Protein AF-0000000067001944 (afdb_homodimer)

Organism: NCBI:txid86049

Radius of gyration: 26.64 Å; Cα contacts (8 Å, |Δi|>4): 1206; chains: 2; bounding box: 81×77×58 Å

Nearest PDB structures (foldseek):
  3djm-assembly5_E  TM=9.372E-01  e=5.093E-10  Cereibacter sphaeroides 2.4.1
  3djm-assembly5_E  TM=9.376E-01  e=9.973E-10  Cereibacter sphaeroides 2.4.1

Solvent-accessible surface area (backbone atoms only — not comparable to full-atom values): 27521 Å² total; per-residue (Å²): 121,56,77,58,52,51,47,48,52,59,73,59,33,87,83,50,78,72,80,68,54,71,44,78,40,71,56,39,37,34,35,25,44,85,91,34,75,38,32,61,35,51,63,30,30,37,31,29,83,82,71,79,54,35,42,67,30,38,44,53,88,36,44,37,87,74,46,42,75,47,78,64,44,72,36,85,96,40,81,34,23,37,28,37,42,28,39,91,94,45,74,38,68,31,34,41,31,40,70,83,40,95,51,97,53,38,34,23,30,39,52,60,72,82,73,39,79,43,40,27,46,54,68,38,74,56,52,91,49,58,79,46,60,51,49,26,72,46,77,40,51,30,78,59,37,45,38,33,27,53,95,84,42,76,45,29,47,29,64,90,75,37,64,26,34,36,34,44,36,53,98,49,74,76,42,62,29,33,40,66,85,25,48,45,62,92,35,50,42,84,43,91,54,69,50,75,40,68,64,43,30,54,35,38,29,24,23,32,49,56,96,86,41,75,43,78,65,38,30,38,30,18,80,68,31,29,81,79,33,49,88,48,51,58,19,37,33,65,43,49,83,73,36,50,43,25,52,70,83,38,73,61,84,101,121,55,78,58,51,51,48,47,51,59,74,60,33,87,82,49,79,73,79,69,53,71,44,76,41,71,57,39,38,35,34,24,43,84,91,33,75,38,34,60,35,50,65,31,29,38,33,29,83,83,72,79,54,35,40,67,30,37,44,53,87,36,44,37,88,73,47,41,76,47,79,65,44,72,36,86,98,38,83,37,23,37,29,38,40,30,39,92,95,43,74,39,67,30,34,40,30,40,69,83,40,97,52,97,54,39,36,23,30,40,51,59,72,83,72,39,79,43,40,28,46,53,69,37,74,56,51,90,49,59,78,47,60,50,49,24,72,46,78,40,51,29,78,59,37,44,36,32,27,51,96,85,40,74,45,29,46,29,63,91,76,38,66,27,33,36,35,44,35,55,98,48,74,76,41,62,30,32,41,67,87,26,48,44,62,90,35,51,44,85,43,93,54,67,52,74,41,68,64,44,31,55,33,38,28,24,22,34,50,55,95,86,42,76,42,78,65,36,29,39,30,18,81,68,31,31,80,80,33,49,89,47,52,59,19,38,32,64,42,47,82,71,36,50,44,24,51,70,84,38,74,61,83,102

Secondary structure (DSSP, 8-state):
--HHHHHHHHHH-TT--S---EEE--S-EEEEETTEEEEEES--EEE-SSSSS-EEEEEGGGB-TT-EE---EEPTTSS-EEEEEEETTEEEEEEE--TTSSSTTTTEEEE-GGGSSEEEETTEE--SSPPPTT--EEEEEE---EEEEETTEEEEE-TTT--EEEEEETTS--EEEB-GGGB-GGGEEEEEEEEEETTTEEEEEEEEEETTEEEEEEEEEESS--GGGGGGTT-EEE-TTTSEEEETTEEPP-/--HHHHHHHHHH-TT--S---EEE--S-EEEEETTEEEEEES--EEE-SSSSS-EEEEEGGGB-TT-EE---EEPTTSS-EEEEEEETTEEEEEEE--TTSSSTTTTEEEE-GGGSSEEEETTEE--SSPPPTT--EEEEEE---EEEEETTEEEEE-TTT--EEEEEETTS--EEEB-GGGB-GGGEEEEEEEEEETTTEEEEEEEEEETTEEEEEEEEEESS--GGGGGGTT-EEE-TTTSEEEETTEEPP-

Sequence (508 aa):
MSDLAELASKLFNANNDSQTKIVGTEKRVRGVLNGKYIFDTTAAKLVWENGFYPNYWIPQSDFLSTVIFAEDKPVSGIETSTSTISVDNKSVASLVVPDTLNSELAGYVKIDFKALDAWYEEQAQIVYHPKDPFHRVDIIPTGRHVKVEIDGVVVADTGSEGGVMSLWETRFPARWYLPRTAIKWEYLTPSDTHTGCPYKGEASYYNAVINGKEVKDVAWWYKNPTLESGNIVGMLCFYPNKVDTFVDGKAIEKMSDLAELASKLFNANNDSQTKIVGTEKRVRGVLNGKYIFDTTAAKLVWENGFYPNYWIPQSDFLSTVIFAEDKPVSGIETSTSTISVDNKSVASLVVPDTLNSELAGYVKIDFKALDAWYEEQAQIVYHPKDPFHRVDIIPTGRHVKVEIDGVVVADTGSEGGVMSLWETRFPARWYLPRTAIKWEYLTPSDTHTGCPYKGEASYYNAVINGKEVKDVAWWYKNPTLESGNIVGMLCFYPNKVDTFVDGKAIEK

Structure (mmCIF, N/CA/C/O backbone):
data_AF-0000000067001944-model_v1
#
loop_
_entity.id
_entity.type
_entity.pdbx_description
1 polymer 'DUF427 domain-containing protein'
#
loop_
_atom_site.group_PDB
_atom_site.id
_atom_site.type_symbol
_atom_site.label_atom_id
_atom_site.label_alt_id
_atom_site.label_comp_id
_atom_site.label_asym_id
_atom_site.label_entity_id
_atom_site.label_seq_id
_atom_site.pdbx_PDB_ins_code
_atom_site.Cartn_x
_atom_site.Cartn_y
_atom_site.Cartn_z
_atom_site.occupancy
_atom_site.B_iso_or_equiv
_atom_site.auth_seq_id
_atom_site.auth_comp_id
_atom_site.auth_asym_id
_atom_site.auth_atom_id
_atom_site.pdbx_PDB_model_num
ATOM 1 N N . MET A 1 1 ? -21.922 -17.438 -23.453 1 43 1 MET A N 1
ATOM 2 C CA . MET A 1 1 ? -20.484 -17.453 -23.625 1 43 1 MET A CA 1
ATOM 3 C C . MET A 1 1 ? -19.766 -17.5 -22.281 1 43 1 MET A C 1
ATOM 5 O O . MET A 1 1 ? -20.25 -16.922 -21.297 1 43 1 MET A O 1
ATOM 9 N N . SER A 1 2 ? -18.906 -18.5 -22.156 1 60.19 2 SER A N 1
ATOM 10 C CA . SER A 1 2 ? -18.188 -18.672 -20.906 1 60.19 2 SER A CA 1
ATOM 11 C C . SER A 1 2 ? -17.5 -17.375 -20.469 1 60.19 2 SER A C 1
ATOM 13 O O . SER A 1 2 ? -17.25 -16.5 -21.297 1 60.19 2 SER A O 1
ATOM 15 N N . ASP A 1 3 ? -17.562 -17.109 -19.172 1 85.25 3 ASP A N 1
ATOM 16 C CA . ASP A 1 3 ? -16.969 -15.93 -18.562 1 85.25 3 ASP A CA 1
ATOM 17 C C . ASP A 1 3 ? -15.602 -15.617 -19.188 1 85.25 3 ASP A C 1
ATOM 19 O O . ASP A 1 3 ? -15.289 -14.461 -19.453 1 85.25 3 ASP A O 1
ATOM 23 N N . LEU A 1 4 ? -15 -16.672 -19.812 1 90.94 4 LEU A N 1
ATOM 24 C CA . LEU A 1 4 ? -13.68 -16.484 -20.406 1 90.94 4 LEU A CA 1
ATOM 25 C C . LEU A 1 4 ? -13.789 -15.992 -21.844 1 90.94 4 LEU A C 1
ATOM 27 O O . LEU A 1 4 ? -12.969 -15.18 -22.281 1 90.94 4 LEU A O 1
ATOM 31 N N . ALA A 1 5 ? -14.805 -16.484 -22.578 1 87.44 5 ALA A N 1
ATOM 32 C CA . ALA A 1 5 ? -15.023 -16.031 -23.953 1 87.44 5 ALA A CA 1
ATOM 33 C C . ALA A 1 5 ? -15.398 -14.555 -23.984 1 87.44 5 ALA A C 1
ATOM 35 O O . ALA A 1 5 ? -14.945 -13.805 -24.844 1 87.44 5 ALA A O 1
ATOM 36 N N . GLU A 1 6 ? -16.203 -14.227 -23.078 1 88.31 6 GLU A N 1
ATOM 37 C CA . GLU A 1 6 ? -16.594 -12.828 -22.953 1 88.31 6 GLU A CA 1
ATOM 38 C C . GLU A 1 6 ? -15.406 -11.945 -22.609 1 88.31 6 GLU A C 1
ATOM 40 O O . GLU A 1 6 ? -15.266 -10.836 -23.125 1 88.31 6 GLU A O 1
ATOM 45 N N . LEU A 1 7 ? -14.609 -12.469 -21.703 1 91.44 7 LEU A N 1
ATOM 46 C CA . LEU A 1 7 ? -13.391 -11.758 -21.344 1 91.44 7 LEU A CA 1
ATOM 47 C C . LEU A 1 7 ? -12.492 -11.562 -22.578 1 91.44 7 LEU A C 1
ATOM 49 O O . LEU A 1 7 ? -11.969 -10.469 -22.797 1 91.44 7 LEU A O 1
ATOM 53 N N . ALA A 1 8 ? -12.359 -12.562 -23.344 1 90.19 8 ALA A N 1
ATOM 54 C CA . ALA A 1 8 ? -11.539 -12.492 -24.547 1 90.19 8 ALA A CA 1
ATOM 55 C C . ALA A 1 8 ? -12.07 -11.43 -25.516 1 90.19 8 ALA A C 1
ATOM 57 O O . ALA A 1 8 ? -11.305 -10.625 -26.047 1 90.19 8 ALA A O 1
ATOM 58 N N . SER A 1 9 ? -13.352 -11.461 -25.656 1 87.69 9 SER A N 1
ATOM 59 C CA . SER A 1 9 ? -13.984 -10.484 -26.547 1 87.69 9 SER A CA 1
ATOM 60 C C . SER A 1 9 ? -13.75 -9.062 -26.062 1 87.69 9 SER A C 1
ATOM 62 O O . SER A 1 9 ? -13.516 -8.156 -26.859 1 87.69 9 SER A O 1
ATOM 64 N N . LYS A 1 10 ? -13.781 -8.93 -24.812 1 87.5 10 LYS A N 1
ATOM 65 C CA . LYS A 1 10 ? -13.578 -7.613 -24.219 1 87.5 10 LYS A CA 1
ATOM 66 C C . LYS A 1 10 ? -12.133 -7.156 -24.391 1 87.5 10 LYS A C 1
ATOM 68 O O . LYS A 1 10 ? -11.875 -6 -24.734 1 87.5 10 LYS A O 1
ATOM 73 N N . LEU A 1 11 ? -11.188 -8.008 -24.219 1 89.38 11 LEU A N 1
ATOM 74 C CA . LEU A 1 11 ? -9.781 -7.652 -24.156 1 89.38 11 LEU A CA 1
ATOM 75 C C . LEU A 1 11 ? -9.195 -7.516 -25.562 1 89.38 11 LEU A C 1
ATOM 77 O O . LEU A 1 11 ? -8.289 -6.707 -25.797 1 89.38 11 LEU A O 1
ATOM 81 N N . PHE A 1 12 ? -9.711 -8.25 -26.484 1 86.62 12 PHE A N 1
ATOM 82 C CA . PHE A 1 12 ? -8.984 -8.359 -27.75 1 86.62 12 PHE A CA 1
ATOM 83 C C . PHE A 1 12 ? -9.852 -7.898 -28.922 1 86.62 12 PHE A C 1
ATOM 85 O O . PHE A 1 12 ? -9.469 -8.055 -30.078 1 86.62 12 PHE A O 1
ATOM 92 N N . ASN A 1 13 ? -10.898 -7.352 -28.5 1 79.62 13 ASN A N 1
ATOM 93 C CA . ASN A 1 13 ? -11.703 -6.754 -29.562 1 79.62 13 ASN A CA 1
ATOM 94 C C . ASN A 1 13 ? -11.023 -5.52 -30.141 1 79.62 13 ASN A C 1
ATOM 96 O O . ASN A 1 13 ? -10.594 -4.629 -29.406 1 79.62 13 ASN A O 1
ATOM 100 N N . ALA A 1 14 ? -10.836 -5.43 -31.422 1 67.81 14 ALA A N 1
ATOM 101 C CA . ALA A 1 14 ? -10.148 -4.363 -32.156 1 67.81 14 ALA A CA 1
ATOM 102 C C . ALA A 1 14 ? -10.766 -3.004 -31.828 1 67.81 14 ALA A C 1
ATOM 104 O O . ALA A 1 14 ? -10.102 -1.972 -31.938 1 67.81 14 ALA A O 1
ATOM 105 N N . ASN A 1 15 ? -12.023 -2.973 -31.469 1 69.19 15 ASN A N 1
ATOM 106 C CA . ASN A 1 15 ? -12.711 -1.711 -31.219 1 69.19 15 ASN A CA 1
ATOM 107 C C . ASN A 1 15 ? -12.562 -1.27 -29.766 1 69.19 15 ASN A C 1
ATOM 109 O O . ASN A 1 15 ? -13.188 -0.292 -29.344 1 69.19 15 ASN A O 1
ATOM 113 N N . ASN A 1 16 ? -11.883 -2.188 -29.109 1 63.41 16 ASN A N 1
ATOM 114 C CA . ASN A 1 16 ? -11.734 -1.852 -27.703 1 63.41 16 ASN A CA 1
ATOM 115 C C . ASN A 1 16 ? -10.688 -0.762 -27.484 1 63.41 16 ASN A C 1
ATOM 117 O O . ASN A 1 16 ? -9.508 -0.965 -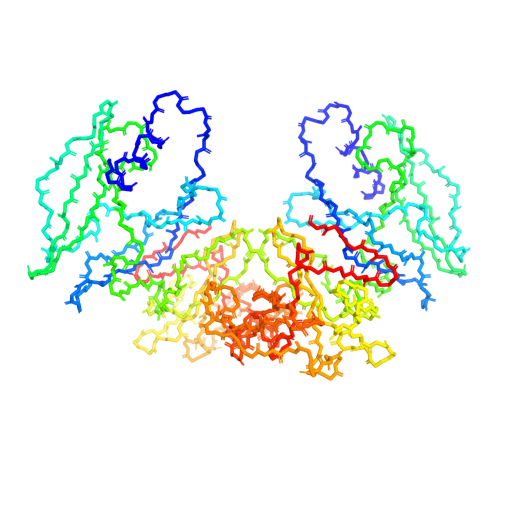27.781 1 63.41 16 ASN A O 1
ATOM 121 N N . ASP A 1 17 ? -11.125 0.458 -27.281 1 60.88 17 ASP A N 1
ATOM 122 C CA . ASP A 1 17 ? -10.305 1.649 -27.109 1 60.88 17 ASP A CA 1
ATOM 123 C C . ASP A 1 17 ? -9.648 1.664 -25.719 1 60.88 17 ASP A C 1
ATOM 125 O O . ASP A 1 17 ? -8.727 2.439 -25.484 1 60.88 17 ASP A O 1
ATOM 129 N N . SER A 1 18 ? -10.297 0.96 -24.844 1 64.25 18 SER A N 1
ATOM 130 C CA . SER A 1 18 ? -9.766 1.142 -23.5 1 64.25 18 SER A CA 1
ATOM 131 C C . SER A 1 18 ? -8.562 0.235 -23.25 1 64.25 18 SER A C 1
ATOM 133 O O . SER A 1 18 ? -8.609 -0.959 -23.562 1 64.25 18 SER A O 1
ATOM 135 N N . GLN A 1 19 ? -7.453 0.859 -23.078 1 78.19 19 GLN A N 1
ATOM 136 C CA . GLN A 1 19 ? -6.219 0.107 -22.875 1 78.19 19 GLN A CA 1
ATOM 137 C C . GLN A 1 19 ? -6.207 -0.555 -21.5 1 78.19 19 GLN A C 1
ATOM 139 O O . GLN A 1 19 ? -6.309 0.125 -20.469 1 78.19 19 GLN A O 1
ATOM 144 N N . THR A 1 20 ? -6.348 -1.908 -21.484 1 89.75 20 THR A N 1
ATOM 145 C CA . THR A 1 20 ? -6.238 -2.727 -20.281 1 89.75 20 THR A CA 1
ATOM 146 C C . THR A 1 20 ? -4.859 -2.582 -19.656 1 89.75 20 THR A C 1
ATOM 148 O O . THR A 1 20 ? -3.842 -2.637 -20.359 1 89.75 20 THR A O 1
ATOM 151 N N . LYS A 1 21 ? -4.895 -2.256 -18.438 1 94.12 21 LYS A N 1
ATOM 152 C CA . LYS A 1 21 ? -3.633 -2.154 -17.703 1 94.12 21 LYS A CA 1
ATOM 153 C C . LYS A 1 21 ? -3 -3.529 -17.516 1 94.12 21 LYS A C 1
ATOM 155 O O . LYS A 1 21 ? -3.664 -4.465 -17.062 1 94.12 21 LYS A O 1
ATOM 160 N N . ILE A 1 22 ? -1.732 -3.684 -17.891 1 96.69 22 ILE A N 1
ATOM 161 C CA . ILE A 1 22 ? -0.944 -4.906 -17.766 1 96.69 22 ILE A CA 1
ATOM 162 C C . ILE A 1 22 ? 0.403 -4.586 -17.125 1 96.69 22 ILE A C 1
ATOM 164 O O . ILE A 1 22 ? 1.101 -3.664 -17.547 1 96.69 22 ILE A O 1
ATOM 168 N N . VAL A 1 23 ? 0.723 -5.301 -16.078 1 97.12 23 VAL A N 1
ATOM 169 C CA . VAL A 1 23 ? 1.993 -5.094 -15.398 1 97.12 23 VAL A CA 1
ATOM 170 C C . VAL A 1 23 ? 2.686 -6.438 -15.18 1 97.12 23 VAL A C 1
ATOM 172 O O . VAL A 1 23 ? 2.104 -7.355 -14.594 1 97.12 23 VAL A O 1
ATOM 175 N N . GLY A 1 24 ? 3.922 -6.559 -15.648 1 97.31 24 GLY A N 1
ATOM 176 C CA . GLY A 1 24 ? 4.695 -7.758 -15.367 1 97.31 24 GLY A CA 1
ATOM 177 C C . GLY A 1 24 ? 5.176 -7.832 -13.93 1 97.31 24 GLY A C 1
ATOM 178 O O . GLY A 1 24 ? 5.316 -6.805 -13.258 1 97.31 24 GLY A O 1
ATOM 179 N N . THR A 1 25 ? 5.367 -9.031 -13.492 1 96.81 25 THR A N 1
ATOM 180 C CA . THR A 1 25 ? 5.934 -9.195 -12.156 1 96.81 25 THR A CA 1
ATOM 181 C C . THR A 1 25 ? 7.074 -10.211 -12.18 1 96.81 25 THR A C 1
ATOM 183 O O . THR A 1 25 ? 7.051 -11.164 -12.961 1 96.81 25 THR A O 1
ATOM 186 N N . GLU A 1 26 ? 8 -9.969 -11.281 1 95.81 26 GLU A N 1
ATOM 187 C CA . GLU A 1 26 ? 9.117 -10.891 -11.117 1 95.81 26 GLU A CA 1
ATOM 188 C C . GLU A 1 26 ? 8.875 -11.859 -9.961 1 95.81 26 GLU A C 1
ATOM 190 O O . GLU A 1 26 ? 9.695 -12.734 -9.695 1 95.81 26 GLU A O 1
ATOM 195 N N . LYS A 1 27 ? 7.781 -11.68 -9.289 1 98.25 27 LYS A N 1
ATOM 196 C CA . LYS A 1 27 ? 7.438 -12.664 -8.266 1 98.25 27 LYS A CA 1
ATOM 197 C C . LYS A 1 27 ? 7.348 -14.07 -8.852 1 98.25 27 LYS A C 1
ATOM 199 O O . LYS A 1 27 ? 6.887 -14.242 -9.984 1 98.25 27 LYS A O 1
ATOM 204 N N . ARG A 1 28 ? 7.801 -14.945 -8.062 1 98.62 28 ARG A N 1
ATOM 205 C CA . ARG A 1 28 ? 7.562 -16.328 -8.438 1 98.62 28 ARG A CA 1
ATOM 206 C C . ARG A 1 28 ? 6.113 -16.734 -8.164 1 98.62 28 ARG A C 1
ATOM 208 O O . ARG A 1 28 ? 5.652 -16.672 -7.027 1 98.62 28 ARG A O 1
ATOM 215 N N . VAL A 1 29 ? 5.422 -17.125 -9.203 1 98.81 29 VAL A N 1
ATOM 216 C CA . VAL A 1 29 ? 4.004 -17.469 -9.102 1 98.81 29 VAL A CA 1
ATOM 217 C C . VAL A 1 29 ? 3.807 -18.938 -9.453 1 98.81 29 VAL A C 1
ATOM 219 O O . VAL A 1 29 ? 4.348 -19.422 -10.445 1 98.81 29 VAL A O 1
ATOM 222 N N . ARG A 1 30 ? 3.076 -19.609 -8.602 1 98.81 30 ARG A N 1
ATOM 223 C CA . ARG A 1 30 ? 2.77 -21.016 -8.828 1 98.81 30 ARG A CA 1
ATOM 224 C C . ARG A 1 30 ? 1.286 -21.297 -8.602 1 98.81 30 ARG A C 1
ATOM 226 O O . ARG A 1 30 ? 0.627 -20.594 -7.828 1 98.81 30 ARG A O 1
ATOM 233 N N . GLY A 1 31 ? 0.793 -22.234 -9.328 1 98.62 31 GLY A N 1
ATOM 234 C CA . GLY A 1 31 ? -0.582 -22.688 -9.172 1 98.62 31 GLY A CA 1
ATOM 235 C C . GLY A 1 31 ? -0.703 -24.188 -8.961 1 98.62 31 GLY A C 1
ATOM 236 O O . GLY A 1 31 ? 0.136 -24.953 -9.438 1 98.62 31 GLY A O 1
ATOM 237 N N . VAL A 1 32 ? -1.731 -24.578 -8.18 1 98.38 32 VAL A N 1
ATOM 238 C CA . VAL A 1 32 ? -1.955 -25.984 -7.844 1 98.38 32 VAL A CA 1
ATOM 239 C C . VAL A 1 32 ? -3.324 -26.422 -8.352 1 98.38 32 VAL A C 1
ATOM 241 O O . VAL A 1 32 ? -4.32 -25.719 -8.164 1 98.38 32 VAL A O 1
ATOM 244 N N . LEU A 1 33 ? -3.365 -27.469 -8.992 1 97.56 33 LEU A N 1
ATOM 245 C CA . LEU A 1 33 ? -4.574 -28.172 -9.398 1 97.56 33 LEU A CA 1
ATOM 246 C C . LEU A 1 33 ? -4.461 -29.656 -9.109 1 97.56 33 LEU A C 1
ATOM 248 O O . LEU A 1 33 ? -3.473 -30.297 -9.477 1 97.56 33 LEU A O 1
ATOM 252 N N . ASN A 1 34 ? -5.469 -30.188 -8.414 1 96.69 34 ASN A N 1
ATOM 253 C CA . ASN A 1 34 ? -5.477 -31.594 -8.047 1 96.69 34 ASN A CA 1
ATOM 254 C C . ASN A 1 34 ? -4.227 -31.969 -7.258 1 96.69 34 ASN A C 1
ATOM 256 O O . ASN A 1 34 ? -3.625 -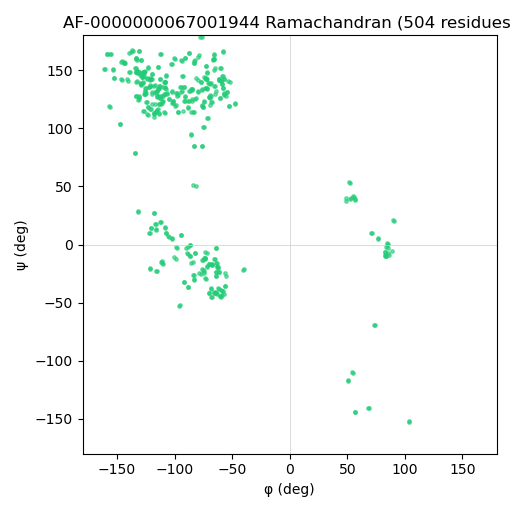33.031 -7.504 1 96.69 34 ASN A O 1
ATOM 260 N N . GLY A 1 35 ? -3.824 -31.062 -6.395 1 96.31 35 GLY A N 1
ATOM 261 C CA . GLY A 1 35 ? -2.723 -31.312 -5.477 1 96.31 35 GLY A CA 1
ATOM 262 C C . GLY A 1 35 ? -1.362 -31.219 -6.141 1 96.31 35 GLY A C 1
ATOM 263 O O . GLY A 1 35 ? -0.339 -31.5 -5.512 1 96.31 35 GLY A O 1
ATOM 264 N N . LYS A 1 36 ? -1.299 -30.844 -7.41 1 97.25 36 LYS A N 1
ATOM 265 C CA . LYS A 1 36 ? -0.036 -30.75 -8.141 1 97.25 36 LYS A CA 1
ATOM 266 C C . LYS A 1 36 ? 0.205 -29.328 -8.641 1 97.25 36 LYS A C 1
ATOM 268 O O . LYS A 1 36 ? -0.73 -28.641 -9.07 1 97.25 36 LYS A O 1
ATOM 273 N N . TYR A 1 37 ? 1.464 -28.938 -8.594 1 97.94 37 TYR A N 1
ATOM 274 C CA . TYR A 1 37 ? 1.799 -27.672 -9.242 1 97.94 37 TYR A CA 1
ATOM 275 C C . TYR A 1 37 ? 1.595 -27.766 -10.75 1 97.94 37 TYR A C 1
ATOM 277 O O . TYR A 1 37 ? 2.016 -28.734 -11.383 1 97.94 37 TYR A O 1
ATOM 285 N N . ILE A 1 38 ? 1.008 -26.75 -11.328 1 98.12 38 ILE A N 1
ATOM 286 C CA . ILE A 1 38 ? 0.721 -26.844 -12.75 1 98.12 38 ILE A CA 1
ATOM 287 C C . ILE A 1 38 ? 1.523 -25.797 -13.516 1 98.12 38 ILE A C 1
ATOM 289 O O . ILE A 1 38 ? 1.7 -25.906 -14.734 1 98.12 38 ILE A O 1
ATOM 293 N N . PHE A 1 39 ? 1.934 -24.766 -12.914 1 98.62 39 PHE A N 1
ATOM 294 C CA . PHE A 1 39 ? 2.881 -23.812 -13.477 1 98.62 39 PHE A CA 1
ATOM 295 C C . PHE A 1 39 ? 3.809 -23.266 -12.398 1 98.62 39 PHE A C 1
ATOM 297 O O . PHE A 1 39 ? 3.506 -23.359 -11.203 1 98.62 39 PHE A O 1
ATOM 304 N N . ASP A 1 40 ? 4.898 -22.812 -12.727 1 98.5 40 ASP A N 1
ATOM 305 C CA . ASP A 1 40 ? 5.949 -22.172 -11.945 1 98.5 40 ASP A CA 1
ATOM 306 C C . ASP A 1 40 ? 6.684 -21.109 -12.758 1 98.5 40 ASP A C 1
ATOM 308 O O . ASP A 1 40 ? 7.434 -21.438 -13.68 1 98.5 40 ASP A O 1
ATOM 312 N N . THR A 1 41 ? 6.391 -19.828 -12.492 1 98.62 41 THR A N 1
ATOM 313 C CA . THR A 1 41 ? 6.875 -18.781 -13.398 1 98.62 41 THR A CA 1
ATOM 314 C C . THR A 1 41 ? 7.367 -17.578 -12.617 1 98.62 41 THR A C 1
ATOM 316 O O . THR A 1 41 ? 6.906 -17.312 -11.5 1 98.62 41 THR A O 1
ATOM 319 N N . THR A 1 42 ? 8.312 -16.906 -13.109 1 97.81 42 THR A N 1
ATOM 320 C CA . THR A 1 42 ? 8.719 -15.586 -12.625 1 97.81 42 THR A CA 1
ATOM 321 C C . THR A 1 42 ? 8.414 -14.508 -13.656 1 97.81 42 THR A C 1
ATOM 323 O O . THR A 1 42 ? 9.023 -13.438 -13.641 1 97.81 42 THR A O 1
ATOM 326 N N . ALA A 1 43 ? 7.523 -14.812 -14.586 1 98.12 43 ALA A N 1
ATOM 327 C CA . ALA A 1 43 ? 7.207 -13.891 -15.672 1 98.12 43 ALA A CA 1
ATOM 328 C C . ALA A 1 43 ? 5.699 -13.727 -15.836 1 98.12 43 ALA A C 1
ATOM 330 O O . ALA A 1 43 ? 5.195 -13.586 -16.953 1 98.12 43 ALA A O 1
ATOM 331 N N . ALA A 1 44 ? 4.984 -13.898 -14.742 1 98.75 44 ALA A N 1
ATOM 332 C CA . ALA A 1 44 ? 3.541 -13.68 -14.781 1 98.75 44 ALA A CA 1
ATOM 333 C C . ALA A 1 44 ? 3.215 -12.219 -15.055 1 98.75 44 ALA A C 1
ATOM 335 O O . ALA A 1 44 ? 4.074 -11.344 -14.906 1 98.75 44 ALA A O 1
ATOM 336 N N . LYS A 1 45 ? 1.996 -12 -15.516 1 98.56 45 LYS A N 1
ATOM 337 C CA . LYS A 1 45 ? 1.484 -10.641 -15.703 1 98.56 45 LYS A CA 1
ATOM 338 C C . LYS A 1 45 ? 0.222 -10.414 -14.875 1 98.56 45 LYS A C 1
ATOM 340 O O . LYS A 1 45 ? -0.621 -11.305 -14.758 1 98.56 45 LYS A O 1
ATOM 345 N N . LEU A 1 46 ? 0.159 -9.25 -14.25 1 98.19 46 LEU A N 1
ATOM 346 C CA . LEU A 1 46 ? -1.061 -8.75 -13.633 1 98.19 46 LEU A CA 1
ATOM 347 C C . LEU A 1 46 ? -1.896 -7.961 -14.633 1 98.19 46 LEU A C 1
ATOM 349 O O . LEU A 1 46 ? -1.409 -7 -15.234 1 98.19 46 LEU A O 1
ATOM 353 N N . VAL A 1 47 ? -3.158 -8.398 -14.805 1 97.19 47 VAL A N 1
ATOM 354 C CA . VAL A 1 47 ? -4.031 -7.777 -15.797 1 97.19 47 VAL A CA 1
ATOM 355 C C . VAL A 1 47 ? -5.312 -7.293 -15.125 1 97.19 47 VAL A C 1
ATOM 357 O O . VAL A 1 47 ? -6.004 -8.062 -14.461 1 97.19 47 VAL A O 1
ATOM 360 N N . TRP A 1 48 ? -5.617 -6.004 -15.234 1 96.31 48 TRP A N 1
ATOM 361 C CA . TRP A 1 48 ? -6.863 -5.441 -14.727 1 96.31 48 TRP A CA 1
ATOM 362 C C . TRP A 1 48 ? -7.996 -5.637 -15.727 1 96.31 48 TRP A C 1
ATOM 364 O O . TRP A 1 48 ? -8.344 -4.715 -16.469 1 96.31 48 TRP A O 1
ATOM 374 N N . GLU A 1 49 ? -8.562 -6.758 -15.641 1 92.94 49 GLU A N 1
ATOM 375 C CA . GLU A 1 49 ? -9.578 -7.199 -16.594 1 92.94 49 GLU A CA 1
ATOM 376 C C . GLU A 1 49 ? -10.828 -6.336 -16.5 1 92.94 49 GLU A C 1
ATOM 378 O O . GLU A 1 49 ? -11.477 -6.066 -17.516 1 92.94 49 GLU A O 1
ATOM 383 N N . ASN A 1 50 ? -11.289 -5.965 -15.219 1 83.19 50 ASN A N 1
ATOM 384 C CA . ASN A 1 50 ? -12.477 -5.148 -15.008 1 83.19 50 ASN A CA 1
ATOM 385 C C . ASN A 1 50 ? -12.148 -3.857 -14.258 1 83.19 50 ASN A C 1
ATOM 387 O O . ASN A 1 50 ? -13.039 -3.209 -13.703 1 83.19 50 ASN A O 1
ATOM 391 N N . GLY A 1 51 ? -10.883 -3.516 -14.172 1 76.75 51 GLY A N 1
ATOM 392 C CA . GLY A 1 51 ? -10.453 -2.236 -13.633 1 76.75 51 GLY A CA 1
ATOM 393 C C . GLY A 1 51 ? -10.359 -2.227 -12.117 1 76.75 51 GLY A C 1
ATOM 394 O O . GLY A 1 51 ? -9.789 -1.308 -11.531 1 76.75 51 GLY A O 1
ATOM 395 N N . PHE A 1 52 ? -10.797 -3.166 -11.328 1 83.25 52 PHE A N 1
ATOM 396 C CA . PHE A 1 52 ? -10.867 -3.084 -9.875 1 83.25 52 PHE A CA 1
ATOM 397 C C . PHE A 1 52 ? -9.641 -3.717 -9.234 1 83.25 52 PHE A C 1
ATOM 399 O O . PHE A 1 52 ? -9 -3.107 -8.375 1 83.25 52 PHE A O 1
ATOM 406 N N . TYR A 1 53 ? -9.359 -4.938 -9.617 1 92.81 53 TYR A N 1
ATOM 407 C CA . TYR A 1 53 ? -8.18 -5.633 -9.125 1 92.81 53 TYR A CA 1
ATOM 408 C C . TYR A 1 53 ? -7.559 -6.492 -10.219 1 92.81 53 TYR A C 1
ATOM 410 O O . TYR A 1 53 ? -8.227 -6.863 -11.188 1 92.81 53 TYR A O 1
ATOM 418 N N . PRO A 1 54 ? -6.336 -6.766 -10.086 1 96.75 54 PRO A N 1
ATOM 419 C CA . PRO A 1 54 ? -5.648 -7.523 -11.141 1 96.75 54 PRO A CA 1
ATOM 420 C C . PRO A 1 54 ? -5.852 -9.031 -11.008 1 96.75 54 PRO A C 1
ATOM 422 O O . PRO A 1 54 ? -6.25 -9.516 -9.945 1 96.75 54 PRO A O 1
ATOM 425 N N . ASN A 1 55 ? -5.645 -9.656 -12.156 1 97.12 55 ASN A N 1
ATOM 426 C CA . ASN A 1 55 ? -5.598 -11.109 -12.25 1 97.12 55 ASN A CA 1
ATOM 427 C C . ASN A 1 55 ? -4.281 -11.594 -12.859 1 97.12 55 ASN A C 1
ATOM 429 O O . ASN A 1 55 ? -3.682 -10.891 -13.68 1 97.12 55 ASN A O 1
ATOM 433 N N . TYR A 1 56 ? -3.908 -12.766 -12.492 1 98.44 56 TYR A N 1
ATOM 434 C CA . TYR A 1 56 ? -2.662 -13.297 -13.023 1 98.44 56 TYR A CA 1
ATOM 435 C C . TYR A 1 56 ? -2.893 -13.961 -14.375 1 98.44 56 TYR A C 1
ATOM 437 O O . TYR A 1 56 ? -3.869 -14.695 -14.555 1 98.44 56 TYR A O 1
ATOM 445 N N . TRP A 1 57 ? -2.088 -13.656 -15.25 1 98.56 57 TRP A N 1
ATOM 446 C CA . TRP A 1 57 ? -1.909 -14.359 -16.516 1 98.56 57 TRP A CA 1
ATOM 447 C C . TRP A 1 57 ? -0.537 -15.016 -16.578 1 98.56 57 TRP A C 1
ATOM 449 O O . TRP A 1 57 ? 0.472 -14.406 -16.219 1 98.56 57 TRP A O 1
ATOM 459 N N . ILE A 1 58 ? -0.515 -16.25 -17.016 1 98.81 58 ILE A N 1
ATOM 460 C CA . ILE A 1 58 ? 0.686 -17.062 -16.891 1 98.81 58 ILE A CA 1
ATOM 461 C C . ILE A 1 58 ? 1.224 -17.406 -18.281 1 98.81 58 ILE A C 1
ATOM 463 O O . ILE A 1 58 ? 0.463 -17.781 -19.188 1 98.81 58 ILE A O 1
ATOM 467 N N . PRO A 1 59 ? 2.553 -17.219 -18.484 1 98.44 59 PRO A N 1
ATOM 468 C CA . PRO A 1 59 ? 3.078 -17.688 -19.766 1 98.44 59 PRO A CA 1
ATOM 469 C C . PRO A 1 59 ? 2.811 -19.172 -20 1 98.44 59 PRO A C 1
ATOM 471 O O . PRO A 1 59 ? 3.113 -20 -19.141 1 98.44 59 PRO A O 1
ATOM 474 N N . GLN A 1 60 ? 2.281 -19.484 -21.141 1 96.62 60 GLN A N 1
ATOM 475 C CA . GLN A 1 60 ? 1.975 -20.875 -21.453 1 96.62 60 GLN A CA 1
ATOM 476 C C . GLN A 1 60 ? 3.219 -21.75 -21.328 1 96.62 60 GLN A C 1
ATOM 478 O O . GLN A 1 60 ? 3.135 -22.906 -20.906 1 96.62 60 GLN A O 1
ATOM 483 N N . SER A 1 61 ? 4.383 -21.203 -21.703 1 97 61 SER A N 1
ATOM 484 C CA . SER A 1 61 ? 5.648 -21.922 -21.703 1 97 61 SER A CA 1
ATOM 485 C C . SER A 1 61 ? 6.043 -22.359 -20.297 1 97 61 SER A C 1
ATOM 487 O O . SER A 1 61 ? 6.922 -23.219 -20.141 1 97 61 SER A O 1
ATOM 489 N N . ASP A 1 62 ? 5.445 -21.812 -19.266 1 98.38 62 ASP A N 1
ATOM 490 C CA . ASP A 1 62 ? 5.883 -22.094 -17.906 1 98.38 62 ASP A CA 1
ATOM 491 C C . ASP A 1 62 ? 4.953 -23.094 -17.219 1 98.38 62 ASP A C 1
ATOM 493 O O . ASP A 1 62 ? 5.066 -23.328 -16.016 1 98.38 62 ASP A O 1
ATOM 497 N N . PHE A 1 63 ? 4.016 -23.609 -17.969 1 98 63 PHE A N 1
ATOM 498 C CA . PHE A 1 63 ? 3.229 -24.734 -17.453 1 98 63 PHE A CA 1
ATOM 499 C C . PHE A 1 63 ? 4.047 -26.016 -17.453 1 98 63 PHE A C 1
ATOM 501 O O . PHE A 1 63 ? 4.887 -26.219 -18.328 1 98 63 PHE A O 1
ATOM 508 N N . LEU A 1 64 ? 3.789 -26.75 -16.438 1 97.25 64 LEU A N 1
ATOM 509 C CA . LEU A 1 64 ? 4.578 -27.953 -16.234 1 97.25 64 LEU A CA 1
ATOM 510 C C . LEU A 1 64 ? 4.094 -29.078 -17.156 1 97.25 64 LEU A C 1
ATOM 512 O O . LEU A 1 64 ? 2.969 -29.031 -17.656 1 97.25 64 LEU A O 1
ATOM 516 N N . SER A 1 65 ? 4.883 -30.047 -17.328 1 92.25 65 SER A N 1
ATOM 517 C CA . SER A 1 65 ? 4.641 -31.125 -18.281 1 92.25 65 SER A CA 1
ATOM 518 C C . SER A 1 65 ? 3.467 -31.984 -17.844 1 92.25 65 SER A C 1
ATOM 520 O O . SER A 1 65 ? 2.891 -32.719 -18.656 1 92.25 65 SER A O 1
ATOM 522 N N . THR A 1 66 ? 3.074 -31.891 -16.578 1 87.5 66 THR A N 1
ATOM 523 C CA . THR A 1 66 ? 1.979 -32.688 -16.047 1 87.5 66 THR A CA 1
ATOM 524 C C . THR A 1 66 ? 0.634 -32.188 -16.547 1 87.5 66 THR A C 1
ATOM 526 O O . THR A 1 66 ? -0.388 -32.844 -16.422 1 87.5 66 THR A O 1
ATOM 529 N N . VAL A 1 67 ? 0.708 -31.062 -17.125 1 92.62 67 VAL A N 1
ATOM 530 C CA . VAL A 1 67 ? -0.528 -30.391 -17.531 1 92.62 67 VAL A CA 1
ATOM 531 C C . VAL A 1 67 ? -0.841 -30.719 -19 1 92.62 67 VAL A C 1
ATOM 533 O O . VAL A 1 67 ? 0.055 -30.734 -19.844 1 92.62 67 VAL A O 1
ATOM 536 N N . ILE A 1 68 ? -2.1 -31.031 -19.25 1 91.94 68 ILE A N 1
ATOM 537 C CA . ILE A 1 68 ? -2.561 -31.266 -20.609 1 91.94 68 ILE A CA 1
ATOM 538 C C . ILE A 1 68 ? -3.504 -30.141 -21.047 1 91.94 68 ILE A C 1
ATOM 540 O O . ILE A 1 68 ? -4.492 -29.859 -20.359 1 91.94 68 ILE A O 1
ATOM 544 N N . PHE A 1 69 ? -3.125 -29.516 -22.078 1 91.06 69 PHE A N 1
ATOM 545 C CA . PHE A 1 69 ? -4.023 -28.547 -22.719 1 91.06 69 PHE A CA 1
ATOM 546 C C . PHE A 1 69 ? -4.902 -29.234 -23.75 1 91.06 69 PHE A C 1
ATOM 548 O O . PHE A 1 69 ? -4.398 -29.906 -24.656 1 91.06 69 PHE A O 1
ATOM 555 N N . ALA A 1 70 ? -6.156 -29.188 -23.547 1 85.69 70 ALA A N 1
ATOM 556 C CA . ALA A 1 70 ? -7.062 -29.766 -24.531 1 85.69 70 ALA A CA 1
ATOM 557 C C . ALA A 1 70 ? -7.199 -28.844 -25.75 1 85.69 70 ALA A C 1
ATOM 559 O O . ALA A 1 70 ? -6.754 -27.703 -25.719 1 85.69 70 ALA A O 1
ATOM 560 N N . GLU A 1 71 ? -7.965 -29.344 -26.656 1 75.56 71 GLU A N 1
ATOM 561 C CA . GLU A 1 71 ? -8.133 -28.672 -27.938 1 75.56 71 GLU A CA 1
ATOM 562 C C . GLU A 1 71 ? -8.805 -27.312 -27.766 1 75.56 71 GLU A C 1
ATOM 564 O O . GLU A 1 71 ? -9.797 -27.203 -27.031 1 75.56 71 GLU A O 1
ATOM 569 N N . ASP A 1 72 ? -8.266 -26.312 -28.359 1 71.75 72 ASP A N 1
ATOM 570 C CA . ASP A 1 72 ? -8.695 -24.906 -28.297 1 71.75 72 ASP A CA 1
ATOM 571 C C . ASP A 1 72 ? -10.008 -24.719 -29.047 1 71.75 72 ASP A C 1
ATOM 573 O O . ASP A 1 72 ? -10.234 -25.328 -30.094 1 71.75 72 ASP A O 1
ATOM 577 N N . LYS A 1 73 ? -11 -24.141 -28.391 1 76.81 73 LYS A N 1
ATOM 578 C CA . LYS A 1 73 ? -12.188 -23.625 -29.078 1 76.81 73 LYS A CA 1
ATOM 579 C C . LYS A 1 73 ? -12.023 -22.156 -29.422 1 76.81 73 LYS A C 1
ATOM 581 O O . LYS A 1 73 ? -11.922 -21.312 -28.531 1 76.81 73 LYS A O 1
ATOM 586 N N . PRO A 1 74 ? -11.992 -21.953 -30.688 1 78.44 74 PRO A N 1
ATOM 587 C CA . PRO A 1 74 ? -11.805 -20.562 -31.109 1 78.44 74 PRO A CA 1
ATOM 588 C C . PRO A 1 74 ? -12.891 -19.641 -30.578 1 78.44 74 PRO A C 1
ATOM 590 O O . PRO A 1 74 ? -14.055 -20.031 -30.469 1 78.44 74 PRO A O 1
ATOM 593 N N . VAL A 1 75 ? -12.547 -18.469 -30.125 1 78.31 75 VAL A N 1
ATOM 594 C CA . VAL A 1 75 ? -13.508 -17.438 -29.766 1 78.31 75 VAL A CA 1
ATOM 595 C C . VAL A 1 75 ? -13.891 -16.641 -31.016 1 78.31 75 VAL A C 1
ATOM 597 O O . VAL A 1 75 ? -13.016 -16.141 -31.734 1 78.31 75 VAL A O 1
ATOM 600 N N . SER A 1 76 ? -15.062 -16.594 -31.234 1 71.75 76 SER A N 1
ATOM 601 C CA . SER A 1 76 ? -15.57 -15.969 -32.469 1 71.75 76 SER A CA 1
ATOM 602 C C . SER A 1 76 ? -15.086 -14.523 -32.562 1 71.75 76 SER A C 1
ATOM 604 O O . SER A 1 76 ? -15.211 -13.742 -31.625 1 71.75 76 SER A O 1
ATOM 606 N N . GLY A 1 77 ? -14.523 -14.234 -33.688 1 70.94 77 GLY A N 1
ATOM 607 C CA . GLY A 1 77 ? -14.211 -12.859 -34.031 1 70.94 77 GLY A CA 1
ATOM 608 C C . GLY A 1 77 ? -12.875 -12.391 -33.5 1 70.94 77 GLY A C 1
ATOM 609 O O . GLY A 1 77 ? -12.477 -11.242 -33.719 1 70.94 77 GLY A O 1
ATOM 610 N N . ILE A 1 78 ? -12.344 -13.281 -32.656 1 77.06 78 ILE A N 1
ATOM 611 C CA . ILE A 1 78 ? -11.055 -12.852 -32.125 1 77.06 78 ILE A CA 1
ATOM 612 C C . ILE A 1 78 ? -10.047 -14 -32.219 1 77.06 78 ILE A C 1
ATOM 614 O O . ILE A 1 78 ? -10.43 -15.172 -32.188 1 77.06 78 ILE A O 1
ATOM 618 N N . GLU A 1 79 ? -8.812 -13.742 -32.375 1 79 79 GLU A N 1
ATOM 619 C CA . GLU A 1 79 ? -7.754 -14.727 -32.562 1 79 79 GLU A CA 1
ATOM 620 C C . GLU A 1 79 ? -7.281 -15.266 -31.203 1 79 79 GLU A C 1
ATOM 622 O O . GLU A 1 79 ? -6.102 -15.156 -30.859 1 79 79 GLU A O 1
ATOM 627 N N . THR A 1 80 ? -8.18 -15.703 -30.375 1 83.56 80 THR A N 1
ATOM 628 C CA . THR A 1 80 ? -7.914 -16.422 -29.141 1 83.56 80 THR A CA 1
ATOM 629 C C . THR A 1 80 ? -8.766 -17.688 -29.047 1 83.56 80 THR A C 1
ATOM 631 O O . THR A 1 80 ? -9.625 -17.922 -29.906 1 83.56 80 THR A O 1
ATOM 634 N N . SER A 1 81 ? -8.438 -18.516 -28.156 1 83.62 81 SER A N 1
ATOM 635 C CA . SER A 1 81 ? -9.219 -19.734 -28 1 83.62 81 SER A CA 1
ATOM 636 C C . SER A 1 81 ? -9.391 -20.094 -26.531 1 83.62 81 SER A C 1
ATOM 638 O O . SER A 1 81 ? -8.539 -19.766 -25.703 1 83.62 81 SER A O 1
ATOM 640 N N . THR A 1 82 ? -10.461 -20.562 -26.188 1 83.38 82 THR A N 1
ATOM 641 C CA . THR A 1 82 ? -10.641 -21.203 -24.891 1 83.38 82 THR A CA 1
ATOM 642 C C . THR A 1 82 ? -10.133 -22.641 -24.922 1 83.38 82 THR A C 1
ATOM 644 O O . THR A 1 82 ? -10.094 -23.266 -25.984 1 83.38 82 THR A O 1
ATOM 647 N N . SER A 1 83 ? -9.578 -23 -23.828 1 89.06 83 SER A N 1
ATOM 648 C CA . SER A 1 83 ? -9.039 -24.344 -23.688 1 89.06 83 SER A CA 1
ATOM 649 C C . SER A 1 83 ? -9.328 -24.922 -22.297 1 89.06 83 SER A C 1
ATOM 651 O O . SER A 1 83 ? -9.938 -24.25 -21.469 1 89.06 83 SER A O 1
ATOM 653 N N . THR A 1 84 ? -9.156 -26.172 -22.203 1 92.19 84 THR A N 1
ATOM 654 C CA . THR A 1 84 ? -9.258 -26.844 -20.922 1 92.19 84 THR A CA 1
ATOM 655 C C . THR A 1 84 ? -7.902 -27.375 -20.484 1 92.19 84 THR A C 1
ATOM 657 O O . THR A 1 84 ? -7.191 -28 -21.266 1 92.19 84 THR A O 1
ATOM 660 N N . ILE A 1 85 ? -7.527 -27.047 -19.312 1 94.25 85 ILE A N 1
ATOM 661 C CA . ILE A 1 85 ? -6.312 -27.562 -18.688 1 94.25 85 ILE A CA 1
ATOM 662 C C . ILE A 1 85 ? -6.664 -28.734 -17.766 1 94.25 85 ILE A C 1
ATOM 664 O O . ILE A 1 85 ? -7.57 -28.625 -16.938 1 94.25 85 ILE A O 1
ATOM 668 N N . SER A 1 86 ? -5.949 -29.797 -17.922 1 95.06 86 SER A N 1
ATOM 669 C CA . SER A 1 86 ? -6.277 -30.969 -17.125 1 95.06 86 SER A CA 1
ATOM 670 C C . SER A 1 86 ? -5.043 -31.531 -16.438 1 95.06 86 SER A C 1
ATOM 672 O O . SER A 1 86 ? -3.947 -31.516 -17 1 95.06 86 SER A O 1
ATOM 674 N N . VAL A 1 87 ? -5.203 -31.938 -15.195 1 94.69 87 VAL A N 1
ATOM 675 C CA . VAL A 1 87 ? -4.27 -32.75 -14.406 1 94.69 87 VAL A CA 1
ATOM 676 C C . VAL A 1 87 ? -4.965 -34 -13.891 1 94.69 87 VAL A C 1
ATOM 678 O O . VAL A 1 87 ? -5.828 -33.906 -13.016 1 94.69 87 VAL A O 1
ATOM 681 N N . ASP A 1 88 ? -4.57 -35.156 -14.391 1 92.81 88 ASP A N 1
ATOM 682 C CA . ASP A 1 88 ? -5.238 -36.406 -14.078 1 92.81 88 ASP A CA 1
ATOM 683 C C . ASP A 1 88 ? -6.738 -36.344 -14.367 1 92.81 88 ASP A C 1
ATOM 685 O O . ASP A 1 88 ? -7.145 -36.125 -15.516 1 92.81 88 ASP A O 1
ATOM 689 N N . ASN A 1 89 ? -7.594 -36.344 -13.281 1 92.62 89 ASN A N 1
ATOM 690 C CA . ASN A 1 89 ? -9.031 -36.406 -13.508 1 92.62 89 ASN A CA 1
ATOM 691 C C . ASN A 1 89 ? -9.703 -35.062 -13.219 1 92.62 89 ASN A C 1
ATOM 693 O O . ASN A 1 89 ? -10.93 -34.969 -13.188 1 92.62 89 ASN A O 1
ATOM 697 N N . LYS A 1 90 ? -8.977 -34.031 -13.023 1 95.31 90 LYS A N 1
ATOM 698 C CA . LYS A 1 90 ? -9.539 -32.719 -12.781 1 95.31 90 LYS A CA 1
ATOM 699 C C . LYS A 1 90 ? -9.203 -31.766 -13.914 1 95.31 90 LYS A C 1
ATOM 701 O O . LYS A 1 90 ? -8.078 -31.766 -14.422 1 95.31 90 LYS A O 1
ATOM 706 N N . SER A 1 91 ? -10.234 -31.047 -14.336 1 95.44 91 SER A N 1
ATOM 707 C CA . SER A 1 91 ? -10.055 -30.094 -15.438 1 95.44 91 SER A CA 1
ATOM 708 C C . SER A 1 91 ? -10.625 -28.734 -15.078 1 95.44 91 SER A C 1
ATOM 710 O O . SER A 1 91 ? -11.594 -28.625 -14.32 1 95.44 91 SER A O 1
ATOM 712 N N . VAL A 1 92 ? -9.922 -27.672 -15.625 1 96 92 VAL A N 1
ATOM 713 C CA . VAL A 1 92 ? -10.414 -26.297 -15.461 1 96 92 VAL A CA 1
ATOM 714 C C . VAL A 1 92 ? -10.375 -25.578 -16.812 1 96 92 VAL A C 1
ATOM 716 O O . VAL A 1 92 ? -9.531 -25.875 -17.656 1 96 92 VAL A O 1
ATOM 719 N N . ALA A 1 93 ? -11.328 -24.672 -16.969 1 94.88 93 ALA A N 1
ATOM 720 C CA . ALA A 1 93 ? -11.359 -23.859 -18.188 1 94.88 93 ALA A CA 1
ATOM 721 C C . ALA A 1 93 ? -10.227 -22.844 -18.203 1 94.88 93 ALA A C 1
ATOM 723 O O . ALA A 1 93 ? -9.789 -22.359 -17.141 1 94.88 93 ALA A O 1
ATOM 724 N N . SER A 1 94 ? -9.727 -22.531 -19.391 1 95.94 94 SER A N 1
ATOM 725 C CA . SER A 1 94 ? -8.68 -21.531 -19.562 1 95.94 94 SER A CA 1
ATOM 726 C C . SER A 1 94 ? -8.844 -20.766 -20.875 1 95.94 94 SER A C 1
ATOM 728 O O . SER A 1 94 ? -9.609 -21.172 -21.75 1 95.94 94 SER A O 1
ATOM 730 N N . LEU A 1 95 ? -8.297 -19.625 -20.938 1 94.88 95 LEU A N 1
ATOM 731 C CA . LEU A 1 95 ? -8.156 -18.812 -22.156 1 94.88 95 LEU A CA 1
ATOM 732 C C . LEU A 1 95 ? -6.695 -18.734 -22.594 1 94.88 95 LEU A C 1
ATOM 734 O O . LEU A 1 95 ? -5.832 -18.344 -21.797 1 94.88 95 LEU A O 1
ATOM 738 N N . VAL A 1 96 ? -6.445 -19.125 -23.766 1 94.44 96 VAL A N 1
ATOM 739 C CA . VAL A 1 96 ? -5.09 -19.125 -24.312 1 94.44 96 VAL A CA 1
ATOM 740 C C . VAL A 1 96 ? -4.969 -18.062 -25.391 1 94.44 96 VAL A C 1
ATOM 742 O O . VAL A 1 96 ? -5.758 -18.031 -26.344 1 94.44 96 VAL A O 1
ATOM 745 N N . VAL A 1 97 ? -3.988 -17.219 -25.281 1 93.81 97 VAL A N 1
ATOM 746 C CA . VAL A 1 97 ? -3.719 -16.203 -26.297 1 93.81 97 VAL A CA 1
ATOM 747 C C . VAL A 1 97 ? -2.582 -16.688 -27.203 1 93.81 97 VAL A C 1
ATOM 749 O O . VAL A 1 97 ? -1.454 -16.875 -26.734 1 93.81 97 VAL A O 1
ATOM 752 N N . PRO A 1 98 ? -2.891 -16.812 -28.406 1 91.5 98 PRO A N 1
ATOM 753 C CA . PRO A 1 98 ? -1.841 -17.312 -29.297 1 91.5 98 PRO A CA 1
ATOM 754 C C . PRO A 1 98 ? -0.662 -16.344 -29.422 1 91.5 98 PRO A C 1
ATOM 756 O O . PRO A 1 98 ? -0.839 -15.133 -29.312 1 91.5 98 PRO A O 1
ATOM 759 N N . ASP A 1 99 ? 0.496 -16.938 -29.688 1 90.94 99 ASP A N 1
ATOM 760 C CA . ASP A 1 99 ? 1.72 -16.156 -29.828 1 90.94 99 ASP A CA 1
ATOM 761 C C . ASP A 1 99 ? 1.618 -15.203 -31.016 1 90.94 99 ASP A C 1
ATOM 763 O O . ASP A 1 99 ? 2.324 -14.195 -31.078 1 90.94 99 ASP A O 1
ATOM 767 N N . THR A 1 100 ? 0.719 -15.461 -31.922 1 88.25 100 THR A N 1
ATOM 768 C CA . THR A 1 100 ? 0.634 -14.727 -33.188 1 88.25 100 THR A CA 1
ATOM 769 C C . THR A 1 100 ? -0.19 -13.453 -33 1 88.25 100 THR A C 1
ATOM 771 O O . THR A 1 100 ? -0.169 -12.578 -33.875 1 88.25 100 THR A O 1
ATOM 774 N N . LEU A 1 101 ? -0.89 -13.422 -31.938 1 89.06 101 LEU A N 1
ATOM 775 C CA . LEU A 1 101 ? -1.699 -12.234 -31.703 1 89.06 101 LEU A CA 1
ATOM 776 C C . LEU A 1 101 ? -0.823 -11.047 -31.312 1 89.06 101 LEU A C 1
ATOM 778 O O . LEU A 1 101 ? 0.106 -11.195 -30.516 1 89.06 101 LEU A O 1
ATOM 782 N N . ASN A 1 102 ? -1.1 -9.914 -31.922 1 88.44 102 ASN A N 1
ATOM 783 C CA . ASN A 1 102 ? -0.406 -8.695 -31.516 1 88.44 102 ASN A CA 1
ATOM 784 C C . ASN A 1 102 ? -0.956 -8.141 -30.219 1 88.44 102 ASN A C 1
ATOM 786 O O . ASN A 1 102 ? -1.833 -7.277 -30.219 1 88.44 102 ASN A O 1
ATOM 790 N N . SER A 1 103 ? -0.467 -8.641 -29.203 1 91.25 103 SER A N 1
ATOM 791 C CA . SER A 1 103 ? -0.913 -8.281 -27.859 1 91.25 103 SER A CA 1
ATOM 792 C C . SER A 1 103 ? 0.195 -8.492 -26.844 1 91.25 103 SER A C 1
ATOM 794 O O . SER A 1 103 ? 1.019 -9.398 -26.984 1 91.25 103 SER A O 1
ATOM 796 N N . GLU A 1 104 ? 0.201 -7.715 -25.781 1 94.25 104 GLU A N 1
ATOM 797 C CA . GLU A 1 104 ? 1.113 -7.902 -24.656 1 94.25 104 GLU A CA 1
ATOM 798 C C . GLU A 1 104 ? 0.837 -9.219 -23.938 1 94.25 104 GLU A C 1
ATOM 800 O O . GLU A 1 104 ? 1.664 -9.688 -23.141 1 94.25 104 GLU A O 1
ATOM 805 N N . LEU A 1 105 ? -0.3 -9.836 -24.25 1 96.31 105 LEU A N 1
ATOM 806 C CA . LEU A 1 105 ? -0.694 -11.07 -23.562 1 96.31 105 LEU A CA 1
ATOM 807 C C . LEU A 1 105 ? -0.499 -12.281 -24.484 1 96.31 105 LEU A C 1
ATOM 809 O O . LEU A 1 105 ? -0.944 -13.383 -24.156 1 96.31 105 LEU A O 1
ATOM 813 N N . ALA A 1 106 ? 0.133 -11.977 -25.641 1 95.38 106 ALA A N 1
ATOM 814 C CA . ALA A 1 106 ? 0.446 -13.109 -26.516 1 95.38 106 ALA A CA 1
ATOM 815 C C . ALA A 1 106 ? 1.251 -14.172 -25.781 1 95.38 106 ALA A C 1
ATOM 817 O O . ALA A 1 106 ? 2.211 -13.852 -25.062 1 95.38 106 ALA A O 1
ATOM 818 N N . GLY A 1 107 ? 0.761 -15.43 -25.938 1 96.38 107 GLY A N 1
ATOM 819 C CA . GLY A 1 107 ? 1.46 -16.547 -25.312 1 96.38 107 GLY A CA 1
ATOM 820 C C . GLY A 1 107 ? 1.072 -16.766 -23.859 1 96.38 107 GLY A C 1
ATOM 821 O O . GLY A 1 107 ? 1.617 -17.641 -23.188 1 96.38 107 GLY A O 1
ATOM 822 N N . TYR A 1 108 ? 0.182 -15.969 -23.391 1 97.81 108 TYR A N 1
ATOM 823 C CA . TYR A 1 108 ? -0.219 -16.094 -22 1 97.81 108 TYR A CA 1
ATOM 824 C C . TYR A 1 108 ? -1.538 -16.844 -21.875 1 97.81 108 TYR A C 1
ATOM 826 O O . TYR A 1 108 ? -2.279 -16.969 -22.844 1 97.81 108 TYR A O 1
ATOM 834 N N . VAL A 1 109 ? -1.785 -17.344 -20.703 1 97.31 109 VAL A N 1
ATOM 835 C CA . VAL A 1 109 ? -2.949 -18.172 -20.359 1 97.31 109 VAL A CA 1
ATOM 836 C C . VAL A 1 109 ? -3.678 -17.562 -19.172 1 97.31 109 VAL A C 1
ATOM 838 O O . VAL A 1 109 ? -3.049 -17.188 -18.172 1 97.31 109 VAL A O 1
ATOM 841 N N . LYS A 1 110 ? -4.977 -17.453 -19.297 1 97.31 110 LYS A N 1
ATOM 842 C CA . LYS A 1 110 ? -5.844 -17.031 -18.219 1 97.31 110 LYS A CA 1
ATOM 843 C C . LYS A 1 110 ? -6.625 -18.203 -17.625 1 97.31 110 LYS A C 1
ATOM 845 O O . LYS A 1 110 ? -7.234 -18.969 -18.375 1 97.31 110 LYS A O 1
ATOM 850 N N . ILE A 1 111 ? -6.488 -18.359 -16.312 1 97.06 111 ILE A N 1
ATOM 851 C CA . ILE A 1 111 ? -7.316 -19.266 -15.531 1 97.06 111 ILE A CA 1
ATOM 852 C C . ILE A 1 111 ? -8.031 -18.5 -14.422 1 97.06 111 ILE A C 1
ATOM 854 O O . ILE A 1 111 ? -7.441 -17.609 -13.797 1 97.06 111 ILE A O 1
ATOM 858 N N . ASP A 1 112 ? -9.273 -18.797 -14.273 1 95.5 112 ASP A N 1
ATOM 859 C CA . ASP A 1 112 ? -9.969 -18.172 -13.156 1 95.5 112 ASP A CA 1
ATOM 860 C C . ASP A 1 112 ? -9.289 -18.5 -11.828 1 95.5 112 ASP A C 1
ATOM 862 O O . ASP A 1 112 ? -8.969 -19.656 -11.562 1 95.5 112 ASP A O 1
ATOM 866 N N . PHE A 1 113 ? -9.086 -17.578 -10.992 1 96.06 113 PHE A N 1
ATOM 867 C CA . PHE A 1 113 ? -8.359 -17.734 -9.734 1 96.06 113 PHE A CA 1
ATOM 868 C C . PHE A 1 113 ? -9 -18.797 -8.859 1 96.06 113 PHE A C 1
ATOM 870 O O . PHE A 1 113 ? -8.305 -19.641 -8.289 1 96.06 113 PHE A O 1
ATOM 877 N N . LYS A 1 114 ? -10.312 -18.797 -8.844 1 95.38 114 LYS A N 1
ATOM 878 C CA . LYS A 1 114 ? -11.047 -19.688 -7.953 1 95.38 114 LYS A CA 1
ATOM 879 C C . LYS A 1 114 ? -11.039 -21.125 -8.492 1 95.38 114 LYS A C 1
ATOM 881 O O . LYS A 1 114 ? -11.406 -22.062 -7.777 1 95.38 114 LYS A O 1
ATOM 886 N N . ALA A 1 115 ? -10.656 -21.297 -9.727 1 96.75 115 ALA A N 1
ATOM 887 C CA . ALA A 1 115 ? -10.711 -22.625 -10.352 1 96.75 115 ALA A CA 1
ATOM 888 C C . ALA A 1 115 ? -9.57 -23.5 -9.859 1 96.75 115 ALA A C 1
ATOM 890 O O . ALA A 1 115 ? -9.633 -24.734 -9.992 1 96.75 115 ALA A O 1
ATOM 891 N N . LEU A 1 116 ? -8.523 -22.875 -9.352 1 97.69 116 LEU A N 1
ATOM 892 C CA . LEU A 1 116 ? -7.383 -23.656 -8.867 1 97.69 116 LEU A CA 1
ATOM 893 C C . LEU A 1 116 ? -7.5 -23.906 -7.371 1 97.69 116 LEU A C 1
ATOM 895 O O . LEU A 1 116 ? -8.203 -23.188 -6.664 1 97.69 116 LEU A O 1
ATOM 899 N N . ASP A 1 117 ? -6.773 -24.969 -6.914 1 97.75 117 ASP A N 1
ATOM 900 C CA . ASP A 1 117 ? -6.75 -25.312 -5.496 1 97.75 117 ASP A CA 1
ATOM 901 C C . ASP A 1 117 ? -6.012 -24.234 -4.688 1 97.75 117 ASP A C 1
ATOM 903 O O . ASP A 1 117 ? -6.371 -23.969 -3.541 1 97.75 117 ASP A O 1
ATOM 907 N N . ALA A 1 118 ? -4.965 -23.734 -5.266 1 98.38 118 ALA A N 1
ATOM 908 C CA . ALA A 1 118 ? -4.156 -22.734 -4.574 1 98.38 118 ALA A CA 1
ATOM 909 C C . ALA A 1 118 ? -3.291 -21.953 -5.559 1 98.38 118 ALA A C 1
ATOM 911 O O . ALA A 1 118 ? -2.967 -22.453 -6.641 1 98.38 118 ALA A O 1
ATOM 912 N N . TRP A 1 119 ? -3.016 -20.781 -5.23 1 98.75 119 TRP A N 1
ATOM 913 C CA . TRP A 1 119 ? -2.035 -19.906 -5.871 1 98.75 119 TRP A CA 1
ATOM 914 C C . TRP A 1 119 ? -0.973 -19.453 -4.875 1 98.75 119 TRP A C 1
ATOM 916 O O . TRP A 1 119 ? -1.278 -19.188 -3.711 1 98.75 119 TRP A O 1
ATOM 926 N N . TYR A 1 120 ? 0.224 -19.359 -5.344 1 98.75 120 TYR A N 1
ATOM 927 C CA . TYR A 1 120 ? 1.296 -18.891 -4.469 1 98.75 120 TYR A CA 1
ATOM 928 C C . TYR A 1 120 ? 2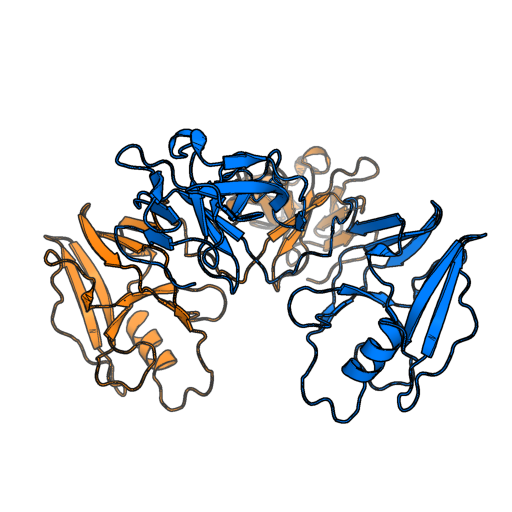.082 -17.766 -5.125 1 98.75 120 TYR A C 1
ATOM 930 O O . TYR A 1 120 ? 2.328 -17.781 -6.332 1 98.75 120 TYR A O 1
ATOM 938 N N . GLU A 1 121 ? 2.389 -16.812 -4.383 1 98.69 121 GLU A N 1
ATOM 939 C CA . GLU A 1 121 ? 3.498 -15.898 -4.641 1 98.69 121 GLU A CA 1
ATOM 940 C C . GLU A 1 121 ? 4.707 -16.234 -3.77 1 98.69 121 GLU A C 1
ATOM 942 O O . GLU A 1 121 ? 4.609 -16.234 -2.541 1 98.69 121 GLU A O 1
ATOM 947 N N . GLU A 1 122 ? 5.762 -16.5 -4.395 1 98.38 122 GLU A N 1
ATOM 948 C CA . GLU A 1 122 ? 6.906 -16.984 -3.635 1 98.38 122 GLU A CA 1
ATOM 949 C C . GLU A 1 122 ? 6.516 -18.156 -2.723 1 98.38 122 GLU A C 1
ATOM 951 O O . GLU A 1 122 ? 6.031 -19.188 -3.195 1 98.38 122 GLU A O 1
ATOM 956 N N . GLN A 1 123 ? 6.645 -17.953 -1.437 1 98.25 123 GLN A N 1
ATOM 957 C CA . GLN A 1 123 ? 6.289 -19.062 -0.544 1 98.25 123 GLN A CA 1
ATOM 958 C C . GLN A 1 123 ? 4.996 -18.766 0.208 1 98.25 123 GLN A C 1
ATOM 960 O O . GLN A 1 123 ? 4.668 -19.438 1.183 1 98.25 123 GLN A O 1
ATOM 965 N N . ALA A 1 124 ? 4.246 -17.766 -0.262 1 98.19 124 ALA A N 1
ATOM 966 C CA . ALA A 1 124 ? 3.014 -17.391 0.427 1 98.19 124 ALA A CA 1
ATOM 967 C C . ALA A 1 124 ? 1.792 -17.688 -0.436 1 98.19 124 ALA A C 1
ATOM 969 O O . ALA A 1 124 ? 1.781 -17.391 -1.634 1 98.19 124 ALA A O 1
ATOM 970 N N . GLN A 1 125 ? 0.765 -18.25 0.186 1 98.06 125 GLN A N 1
ATOM 971 C CA . GLN A 1 125 ? -0.49 -18.469 -0.526 1 98.06 125 GLN A CA 1
ATOM 972 C C . GLN A 1 125 ? -1.219 -17.156 -0.78 1 98.06 125 GLN A C 1
ATOM 974 O O . GLN A 1 125 ? -1.258 -16.281 0.091 1 98.06 125 GLN A O 1
ATOM 979 N N . ILE A 1 126 ? -1.698 -16.969 -1.97 1 97.94 126 ILE A N 1
ATOM 980 C CA . ILE A 1 126 ? -2.578 -15.852 -2.291 1 97.94 126 ILE A CA 1
ATOM 981 C C . ILE A 1 126 ? -4.008 -16.188 -1.874 1 97.94 126 ILE A C 1
ATOM 983 O O . ILE A 1 126 ? -4.57 -17.203 -2.305 1 97.94 126 ILE A O 1
ATOM 987 N N . VAL A 1 127 ? -4.57 -15.344 -1.114 1 96 127 VAL A N 1
ATOM 988 C CA . VAL A 1 127 ? -5.949 -15.539 -0.685 1 96 127 VAL A CA 1
ATOM 989 C C . VAL A 1 127 ? -6.859 -14.531 -1.388 1 96 127 VAL A C 1
ATOM 991 O O . VAL A 1 127 ? -6.5 -13.367 -1.541 1 96 127 VAL A O 1
ATOM 994 N N . TYR A 1 128 ? -8.07 -15.031 -1.937 1 94.94 128 TYR A N 1
ATOM 995 C CA . TYR A 1 128 ? -9.125 -14.281 -2.604 1 94.94 128 TYR A CA 1
ATOM 996 C C . TYR A 1 128 ? -8.688 -13.852 -3.998 1 94.94 128 TYR A C 1
ATOM 998 O O . TYR A 1 128 ? -9.164 -14.398 -5 1 94.94 128 TYR A O 1
ATOM 1006 N N . HIS A 1 129 ? -7.711 -12.891 -4.129 1 96.25 129 HIS A N 1
ATOM 1007 C CA . HIS A 1 129 ? -7.137 -12.484 -5.406 1 96.25 129 HIS A CA 1
ATOM 1008 C C . HIS A 1 129 ? -5.777 -11.82 -5.215 1 96.25 129 HIS A C 1
ATOM 1010 O O . HIS A 1 129 ? -5.43 -11.422 -4.098 1 96.25 129 HIS A O 1
ATOM 1016 N N . PRO A 1 130 ? -5.023 -11.711 -6.285 1 97.44 130 PRO A N 1
ATOM 1017 C CA . PRO A 1 130 ? -3.744 -11.008 -6.141 1 97.44 130 PRO A CA 1
ATOM 1018 C C . PRO A 1 130 ? -3.912 -9.555 -5.711 1 97.44 130 PRO A C 1
ATOM 1020 O O . PRO A 1 130 ? -4.852 -8.883 -6.148 1 97.44 130 PRO A O 1
ATOM 1023 N N . LYS A 1 131 ? -2.986 -9.18 -4.867 1 97.44 131 LYS A N 1
ATOM 1024 C CA . LYS A 1 131 ? -2.998 -7.77 -4.477 1 97.44 131 LYS A CA 1
ATOM 1025 C C . LYS A 1 131 ? -2.502 -6.879 -5.609 1 97.44 131 LYS A C 1
ATOM 1027 O O . LYS A 1 131 ? -1.6 -7.262 -6.359 1 97.44 131 LYS A O 1
ATOM 1032 N N . ASP A 1 132 ? -3.129 -5.742 -5.727 1 97.56 132 ASP A N 1
ATOM 1033 C CA . ASP A 1 132 ? -2.723 -4.688 -6.652 1 97.56 132 ASP A CA 1
ATOM 1034 C C . ASP A 1 132 ? -1.489 -3.949 -6.137 1 97.56 132 ASP A C 1
ATOM 1036 O O . ASP A 1 132 ? -1.53 -3.332 -5.07 1 97.56 132 ASP A O 1
ATOM 1040 N N . PRO A 1 133 ? -0.393 -3.998 -6.871 1 97.31 133 PRO A N 1
ATOM 1041 C CA . PRO A 1 133 ? 0.831 -3.344 -6.402 1 97.31 133 PRO A CA 1
ATOM 1042 C C . PRO A 1 133 ? 0.683 -1.827 -6.289 1 97.31 133 PRO A C 1
ATOM 1044 O O . PRO A 1 133 ? 1.574 -1.154 -5.766 1 97.31 133 PRO A O 1
ATOM 1047 N N . PHE A 1 134 ? -0.446 -1.235 -6.664 1 96.62 134 PHE A N 1
ATOM 1048 C CA . PHE A 1 134 ? -0.677 0.203 -6.613 1 96.62 134 PHE A CA 1
ATOM 1049 C C . PHE A 1 134 ? -1.793 0.537 -5.629 1 96.62 134 PHE A C 1
ATOM 1051 O O . PHE A 1 134 ? -2.35 1.637 -5.664 1 96.62 134 PHE A O 1
ATOM 1058 N N . HIS A 1 135 ? -2.143 -0.408 -4.855 1 97.12 135 HIS A N 1
ATOM 1059 C CA . HIS A 1 135 ? -3.24 -0.279 -3.902 1 97.12 135 HIS A CA 1
ATOM 1060 C C . HIS A 1 135 ? -2.73 -0.308 -2.467 1 97.12 135 HIS A C 1
ATOM 1062 O O . HIS A 1 135 ? -2.045 -1.251 -2.064 1 97.12 135 HIS A O 1
ATOM 1068 N N . ARG A 1 136 ? -3.109 0.7 -1.759 1 97.19 136 ARG A N 1
ATOM 1069 C CA . ARG A 1 136 ? -2.646 0.837 -0.382 1 97.19 136 ARG A CA 1
ATOM 1070 C C . ARG A 1 136 ? -3.818 1.025 0.574 1 97.19 136 ARG A C 1
ATOM 1072 O O . ARG A 1 136 ? -4.855 1.575 0.194 1 97.19 136 ARG A O 1
ATOM 1079 N N . VAL A 1 137 ? -3.639 0.525 1.791 1 97.69 137 VAL A N 1
ATOM 1080 C CA . VAL A 1 137 ? -4.559 0.75 2.902 1 97.69 137 VAL A CA 1
ATOM 1081 C C . VAL A 1 137 ? -3.807 1.384 4.07 1 97.69 137 VAL A C 1
ATOM 1083 O O . VAL A 1 137 ? -2.838 0.811 4.578 1 97.69 137 VAL A O 1
ATOM 1086 N N . ASP A 1 138 ? -4.195 2.547 4.434 1 97.81 138 ASP A N 1
ATOM 1087 C CA . ASP A 1 138 ? -3.693 3.188 5.645 1 97.81 138 ASP A CA 1
ATOM 1088 C C . ASP A 1 138 ? -4.77 3.232 6.73 1 97.81 138 ASP A C 1
ATOM 1090 O O . ASP A 1 138 ? -5.906 3.625 6.469 1 97.81 138 ASP A O 1
ATOM 1094 N N . ILE A 1 139 ? -4.426 2.793 7.879 1 98.62 139 ILE A N 1
ATOM 1095 C CA . ILE A 1 139 ? -5.312 2.852 9.031 1 98.62 139 ILE A CA 1
ATOM 1096 C C . ILE A 1 139 ? -4.715 3.766 10.102 1 98.62 139 ILE A C 1
ATOM 1098 O O . ILE A 1 139 ? -3.666 3.455 10.672 1 98.62 139 ILE A O 1
ATOM 1102 N N . ILE A 1 140 ? -5.379 4.859 10.352 1 98.44 140 ILE A N 1
ATOM 1103 C CA . ILE A 1 140 ? -4.828 5.922 11.18 1 98.44 140 ILE A CA 1
ATOM 1104 C C . ILE A 1 140 ? -5.801 6.254 12.312 1 98.44 140 ILE A C 1
ATOM 1106 O O . ILE A 1 140 ? -6.992 6.449 12.078 1 98.44 140 ILE A O 1
ATOM 1110 N N . PRO A 1 141 ? -5.289 6.277 13.555 1 98.5 141 PRO A N 1
ATOM 1111 C CA . PRO A 1 141 ? -6.172 6.75 14.625 1 98.5 141 PRO A CA 1
ATOM 1112 C C . PRO A 1 141 ? -6.648 8.18 14.406 1 98.5 141 PRO A C 1
ATOM 1114 O O . PRO A 1 141 ? -5.887 9.023 13.922 1 98.5 141 PRO A O 1
ATOM 1117 N N . THR A 1 142 ? -7.875 8.375 14.727 1 98.25 142 THR A N 1
ATOM 1118 C CA . THR A 1 142 ? -8.445 9.703 14.523 1 98.25 142 THR A CA 1
ATOM 1119 C C . THR A 1 142 ? -9.211 10.156 15.766 1 98.25 142 THR A C 1
ATOM 1121 O O . THR A 1 142 ? -9.766 9.328 16.5 1 98.25 142 THR A O 1
ATOM 1124 N N . GLY A 1 143 ? -9.242 11.391 16.062 1 96.5 143 GLY A N 1
ATOM 1125 C CA . GLY A 1 143 ? -9.992 11.969 17.156 1 96.5 143 GLY A CA 1
ATOM 1126 C C . GLY A 1 143 ? -11.359 12.477 16.75 1 96.5 143 GLY A C 1
ATOM 1127 O O . GLY A 1 143 ? -12.047 13.133 17.531 1 96.5 143 GLY A O 1
ATOM 1128 N N . ARG A 1 144 ? -11.711 12.188 15.578 1 97.88 144 ARG A N 1
ATOM 1129 C CA . ARG A 1 144 ? -12.992 12.672 15.078 1 97.88 144 ARG A CA 1
ATOM 1130 C C . ARG A 1 144 ? -14.148 11.93 15.727 1 97.88 144 ARG A C 1
ATOM 1132 O O . ARG A 1 144 ? -14.055 10.734 15.984 1 97.88 144 ARG A O 1
ATOM 1139 N N . HIS A 1 145 ? -15.195 12.648 15.992 1 98.56 145 HIS A N 1
ATOM 1140 C CA . HIS A 1 145 ? -16.438 12.062 16.5 1 98.56 145 HIS A CA 1
ATOM 1141 C C . HIS A 1 145 ? -17.25 11.43 15.375 1 98.56 145 HIS A C 1
ATOM 1143 O O . HIS A 1 145 ? -17.422 12.031 14.312 1 98.56 145 HIS A O 1
ATOM 1149 N N . VAL A 1 146 ? -17.688 10.188 15.625 1 98.81 146 VAL A N 1
ATOM 1150 C CA . VAL A 1 146 ? -18.484 9.508 14.609 1 98.81 146 VAL A CA 1
ATOM 1151 C C . VAL A 1 146 ? -19.812 9.055 15.219 1 98.81 146 VAL A C 1
ATOM 1153 O O . VAL A 1 146 ? -19.828 8.461 16.297 1 98.81 146 VAL A O 1
ATOM 1156 N N . LYS A 1 147 ? -20.828 9.367 14.57 1 98.88 147 LYS A N 1
ATOM 1157 C CA . LYS A 1 147 ? -22.188 8.953 14.93 1 98.88 147 LYS A CA 1
ATOM 1158 C C . LYS A 1 147 ? -22.891 8.297 13.742 1 98.88 147 LYS A C 1
ATOM 1160 O O . LYS A 1 147 ? -22.781 8.766 12.609 1 98.88 147 LYS A O 1
ATOM 1165 N N . VAL A 1 148 ? -23.641 7.223 13.992 1 98.88 148 VAL A N 1
ATOM 1166 C CA . VAL A 1 148 ? -24.344 6.484 12.953 1 98.88 148 VAL A CA 1
ATOM 1167 C C . VAL A 1 148 ? -25.828 6.375 13.32 1 98.88 148 VAL A C 1
ATOM 1169 O O . VAL A 1 148 ? -26.172 6.02 14.453 1 98.88 148 VAL A O 1
ATOM 1172 N N . GLU A 1 149 ? -26.688 6.625 12.359 1 98.62 149 GLU A N 1
ATOM 1173 C CA . GLU A 1 149 ? -28.125 6.547 12.555 1 98.62 149 GLU A CA 1
ATOM 1174 C C . GLU A 1 149 ? -28.797 5.723 11.453 1 98.62 149 GLU A C 1
ATOM 1176 O O . GLU A 1 149 ? -28.297 5.684 10.32 1 98.62 149 GLU A O 1
ATOM 1181 N N . ILE A 1 150 ? -29.859 5.066 11.844 1 98.19 150 ILE A N 1
ATOM 1182 C CA . ILE A 1 150 ? -30.781 4.441 10.906 1 98.19 150 ILE A CA 1
ATOM 1183 C C . ILE A 1 150 ? -32.219 4.922 11.195 1 98.19 150 ILE A C 1
ATOM 1185 O O . ILE A 1 150 ? -32.75 4.688 12.281 1 98.19 150 ILE A O 1
ATOM 1189 N N . ASP A 1 151 ? -32.75 5.645 10.219 1 95.69 151 ASP A N 1
ATOM 1190 C CA . ASP A 1 151 ? -34.094 6.176 10.375 1 95.69 151 ASP A CA 1
ATOM 1191 C C . ASP A 1 151 ? -34.219 7 11.656 1 95.69 151 ASP A C 1
ATOM 1193 O O . ASP A 1 151 ? -35.156 6.812 12.438 1 95.69 151 ASP A O 1
ATOM 1197 N N . GLY A 1 152 ? -33.188 7.77 11.867 1 96.69 152 GLY A N 1
ATOM 1198 C CA . GLY A 1 152 ? -33.219 8.711 12.969 1 96.69 152 GLY A CA 1
ATOM 1199 C C . GLY A 1 152 ? -32.844 8.086 14.297 1 96.69 152 GLY A C 1
ATOM 1200 O O . GLY A 1 152 ? -32.688 8.789 15.297 1 96.69 152 GLY A O 1
ATOM 1201 N N . VAL A 1 153 ? -32.719 6.785 14.375 1 98.31 153 VAL A N 1
ATOM 1202 C CA . VAL A 1 153 ? -32.312 6.086 15.594 1 98.31 153 VAL A CA 1
ATOM 1203 C C . VAL A 1 153 ? -30.797 5.918 15.633 1 98.31 153 VAL A C 1
ATOM 1205 O O . VAL A 1 153 ? -30.203 5.391 14.695 1 98.31 153 VAL A O 1
ATOM 1208 N N . VAL A 1 154 ? -30.172 6.344 16.75 1 98.69 154 VAL A N 1
ATOM 1209 C CA . VAL A 1 154 ? -28.734 6.23 16.891 1 98.69 154 VAL A CA 1
ATOM 1210 C C . VAL A 1 154 ? -28.344 4.777 17.156 1 98.69 154 VAL A C 1
ATOM 1212 O O . VAL A 1 154 ? -28.812 4.18 18.141 1 98.69 154 VAL A O 1
ATOM 1215 N N . VAL A 1 155 ? -27.484 4.234 16.297 1 98.81 155 VAL A N 1
ATOM 1216 C CA . VAL A 1 155 ? -27.094 2.844 16.484 1 98.81 155 VAL A CA 1
ATOM 1217 C C . VAL A 1 155 ? -25.625 2.777 16.922 1 98.81 155 VAL A C 1
ATOM 1219 O O . VAL A 1 155 ? -25.156 1.737 17.406 1 98.81 155 VAL A O 1
ATOM 1222 N N . ALA A 1 156 ? -24.875 3.844 16.75 1 98.88 156 ALA A N 1
ATOM 1223 C CA . ALA A 1 156 ? -23.516 3.961 17.25 1 98.88 156 ALA A CA 1
ATOM 1224 C C . ALA A 1 156 ? -23.141 5.422 17.516 1 98.88 156 ALA A C 1
ATOM 1226 O O . ALA A 1 156 ? -23.562 6.309 16.766 1 98.88 156 ALA A O 1
ATOM 1227 N N . ASP A 1 157 ? -22.422 5.656 18.484 1 98.81 157 ASP A N 1
ATOM 1228 C CA . ASP A 1 157 ? -21.953 6.984 18.859 1 98.81 157 ASP A CA 1
ATOM 1229 C C . ASP A 1 157 ? -20.672 6.895 19.703 1 98.81 157 ASP A C 1
ATOM 1231 O O . ASP A 1 157 ? -20.688 6.293 20.781 1 98.81 157 ASP A O 1
ATOM 1235 N N . THR A 1 158 ? -19.594 7.465 19.219 1 98.38 158 THR A N 1
ATOM 1236 C CA . THR A 1 158 ? -18.328 7.34 19.922 1 98.38 158 THR A CA 1
ATOM 1237 C C . THR A 1 158 ? -18.266 8.305 21.109 1 98.38 158 THR A C 1
ATOM 1239 O O . THR A 1 158 ? -17.484 8.109 22.031 1 98.38 158 THR A O 1
ATOM 1242 N N . GLY A 1 159 ? -19.078 9.398 21 1 96.69 159 GLY A N 1
ATOM 1243 C CA . GLY A 1 159 ? -19.094 10.383 22.078 1 96.69 159 GLY A CA 1
ATOM 1244 C C . GLY A 1 159 ? -17.719 10.945 22.375 1 96.69 159 GLY A C 1
ATOM 1245 O O . GLY A 1 159 ? -16.938 11.234 21.469 1 96.69 159 GLY A O 1
ATOM 1246 N N . SER A 1 160 ? -17.438 11.203 23.609 1 95.06 160 SER A N 1
ATOM 1247 C CA . SER A 1 160 ? -16.172 11.797 24.016 1 95.06 160 SER A CA 1
ATOM 1248 C C . SER A 1 160 ? -15.109 10.727 24.234 1 95.06 160 SER A C 1
ATOM 1250 O O . SER A 1 160 ? -13.922 11.039 24.359 1 95.06 160 SER A O 1
ATOM 1252 N N . GLU A 1 161 ? -15.492 9.516 24.234 1 94.19 161 GLU A N 1
ATOM 1253 C CA . GLU A 1 161 ? -14.547 8.43 24.469 1 94.19 161 GLU A CA 1
ATOM 1254 C C . GLU A 1 161 ? -13.633 8.219 23.266 1 94.19 161 GLU A C 1
ATOM 1256 O O . GLU A 1 161 ? -12.523 7.711 23.391 1 94.19 161 GLU A O 1
ATOM 1261 N N . GLY A 1 162 ? -14.125 8.523 22.109 1 96.56 162 GLY A N 1
ATOM 1262 C CA . GLY A 1 162 ? -13.32 8.398 20.906 1 96.56 162 GLY A CA 1
ATOM 1263 C C . GLY A 1 162 ? -13.008 6.957 20.547 1 96.56 162 GLY A C 1
ATOM 1264 O O . GLY A 1 162 ? -13.891 6.102 20.562 1 96.56 162 GLY A O 1
ATOM 1265 N N . GLY A 1 163 ? -11.75 6.719 20.078 1 97.62 163 GLY A N 1
ATOM 1266 C CA . GLY A 1 163 ? -11.297 5.375 19.75 1 97.62 163 GLY A CA 1
ATOM 1267 C C . GLY A 1 163 ? -11.562 4.992 18.312 1 97.62 163 GLY A C 1
ATOM 1268 O O . GLY A 1 163 ? -11.617 3.809 17.984 1 97.62 163 GLY A O 1
ATOM 1269 N N . VAL A 1 164 ? -11.75 5.957 17.484 1 98.75 164 VAL A N 1
ATOM 1270 C CA . VAL A 1 164 ? -12.062 5.703 16.078 1 98.75 164 VAL A CA 1
ATOM 1271 C C . VAL A 1 164 ? -10.773 5.488 15.289 1 98.75 164 VAL A C 1
ATOM 1273 O O . VAL A 1 164 ? -9.789 6.207 15.492 1 98.75 164 VAL A O 1
ATOM 1276 N N . MET A 1 165 ? -10.727 4.449 14.445 1 98.88 165 MET A N 1
ATOM 1277 C CA . MET A 1 165 ? -9.695 4.293 13.422 1 98.88 165 MET A CA 1
ATOM 1278 C C . MET A 1 165 ? -10.227 4.695 12.047 1 98.88 165 MET A C 1
ATOM 1280 O O . MET A 1 165 ? -11.297 4.242 11.641 1 98.88 165 MET A O 1
ATOM 1284 N N . SER A 1 166 ? -9.547 5.645 11.398 1 98.81 166 SER A N 1
ATOM 1285 C CA . SER A 1 166 ? -9.859 5.992 10.016 1 98.81 166 SER A CA 1
ATOM 1286 C C . SER A 1 166 ? -9.102 5.098 9.039 1 98.81 166 SER A C 1
ATOM 1288 O O . SER A 1 166 ? -7.906 4.852 9.211 1 98.81 166 SER A O 1
ATOM 1290 N N . LEU A 1 167 ? -9.789 4.586 8.094 1 98.75 167 LEU A N 1
ATOM 1291 C CA . LEU A 1 167 ? -9.18 3.734 7.082 1 98.75 167 LEU A CA 1
ATOM 1292 C C . LEU A 1 167 ? -9.234 4.402 5.711 1 98.75 167 LEU A C 1
ATOM 1294 O O . LEU A 1 167 ? -10.305 4.809 5.254 1 98.75 167 LEU A O 1
ATOM 1298 N N . TRP A 1 168 ? -8.078 4.59 5.145 1 98.31 168 TRP A N 1
ATOM 1299 C CA . TRP A 1 168 ? -7.879 5.223 3.846 1 98.31 168 TRP A CA 1
ATOM 1300 C C . TRP A 1 168 ? -7.34 4.219 2.83 1 98.31 168 TRP A C 1
ATOM 1302 O O . TRP A 1 168 ? -6.219 3.727 2.971 1 98.31 168 TRP A O 1
ATOM 1312 N N . GLU A 1 169 ? -8.148 3.92 1.886 1 97.25 169 GLU A N 1
ATOM 1313 C CA . GLU A 1 169 ? -7.832 2.939 0.851 1 97.25 169 GLU A CA 1
ATOM 1314 C C . GLU A 1 169 ? -7.789 3.588 -0.53 1 97.25 169 GLU A C 1
ATOM 1316 O O . GLU A 1 169 ? -8.625 4.438 -0.849 1 97.25 169 GLU A O 1
ATOM 1321 N N . THR A 1 170 ? -6.781 3.225 -1.356 1 96.69 170 THR A N 1
ATOM 1322 C CA . THR A 1 170 ? -6.59 3.812 -2.678 1 96.69 170 THR A CA 1
ATOM 1323 C C . THR A 1 170 ? -7.902 3.844 -3.451 1 96.69 170 THR A C 1
ATOM 1325 O O . THR A 1 170 ? -8.562 2.814 -3.609 1 96.69 170 THR A O 1
ATOM 1328 N N . ARG A 1 171 ? -8.359 5.07 -3.877 1 91.19 171 ARG A N 1
ATOM 1329 C CA . ARG A 1 171 ? -9.484 5.352 -4.766 1 91.19 171 ARG A CA 1
ATOM 1330 C C . ARG A 1 171 ? -10.812 5.059 -4.074 1 91.19 171 ARG A C 1
ATOM 1332 O O . ARG A 1 171 ? -11.852 4.969 -4.73 1 91.19 171 ARG A O 1
ATOM 1339 N N . PHE A 1 172 ? -10.867 4.805 -2.812 1 94.12 172 PHE A N 1
ATOM 1340 C CA . PHE A 1 172 ? -12.094 4.605 -2.055 1 94.12 172 PHE A CA 1
ATOM 1341 C C . PHE A 1 172 ? -12.289 5.719 -1.034 1 94.12 172 PHE A C 1
ATOM 1343 O O . PHE A 1 172 ? -11.32 6.332 -0.585 1 94.12 172 PHE A O 1
ATOM 1350 N N . PRO A 1 173 ? -13.523 5.988 -0.705 1 95.19 173 PRO A N 1
ATOM 1351 C CA . PRO A 1 173 ? -13.773 6.961 0.365 1 95.19 173 PRO A CA 1
ATOM 1352 C C . PRO A 1 173 ? -13.289 6.469 1.728 1 95.19 173 PRO A C 1
ATOM 1354 O O . PRO A 1 173 ? -13.125 5.266 1.933 1 95.19 173 PRO A O 1
ATOM 1357 N N . ALA A 1 174 ? -13.102 7.41 2.561 1 97.12 174 ALA A N 1
ATOM 1358 C CA . ALA A 1 174 ? -12.695 7.082 3.928 1 97.12 174 ALA A CA 1
ATOM 1359 C C . ALA A 1 174 ? -13.719 6.172 4.598 1 97.12 174 ALA A C 1
ATOM 1361 O O . ALA A 1 174 ? -14.922 6.293 4.348 1 97.12 174 ALA A O 1
ATOM 1362 N N . ARG A 1 175 ? -13.266 5.305 5.395 1 98.25 175 ARG A N 1
ATOM 1363 C CA . ARG A 1 175 ? -14.102 4.488 6.273 1 98.25 175 ARG A CA 1
ATOM 1364 C C . ARG A 1 175 ? -13.75 4.727 7.738 1 98.25 175 ARG A C 1
ATOM 1366 O O . ARG A 1 175 ? -12.586 4.961 8.07 1 98.25 175 ARG A O 1
ATOM 1373 N N . TRP A 1 176 ? -14.703 4.645 8.523 1 98.81 176 TRP A N 1
ATOM 1374 C CA . TRP A 1 176 ? -14.57 4.918 9.953 1 98.81 176 TRP A CA 1
ATOM 1375 C C . TRP A 1 176 ? -14.891 3.674 10.773 1 98.81 176 TRP A C 1
ATOM 1377 O O . TRP A 1 176 ? -16.031 3.217 10.805 1 98.81 176 TRP A O 1
ATOM 1387 N N . TYR A 1 177 ? -13.93 3.164 11.398 1 98.94 177 TYR A N 1
ATOM 1388 C CA . TYR A 1 177 ? -14.086 1.978 12.234 1 98.94 177 TYR A CA 1
ATOM 1389 C C . TYR A 1 177 ? -14.258 2.359 13.695 1 98.94 177 TYR A C 1
ATOM 1391 O O . TYR A 1 177 ? -13.43 3.08 14.258 1 98.94 177 TYR A O 1
ATOM 1399 N N . LEU A 1 178 ? -15.266 1.826 14.281 1 98.94 178 LEU A N 1
ATOM 1400 C CA . LEU A 1 178 ? -15.688 2.238 15.617 1 98.94 178 LEU A CA 1
ATOM 1401 C C . LEU A 1 178 ? -15.383 1.151 16.641 1 98.94 178 LEU A C 1
ATOM 1403 O O . LEU A 1 178 ? -15.562 -0.037 16.359 1 98.94 178 LEU A O 1
ATOM 1407 N N . PRO A 1 179 ? -14.93 1.568 17.812 1 98.69 179 PRO A N 1
ATOM 1408 C CA . PRO A 1 179 ? -14.828 0.581 18.891 1 98.69 179 PRO A CA 1
ATOM 1409 C C . PRO A 1 179 ? -16.172 -0.043 19.25 1 98.69 179 PRO A C 1
ATOM 1411 O O . PRO A 1 179 ? -17.219 0.607 19.109 1 98.69 179 PRO A O 1
ATOM 1414 N N . ARG A 1 180 ? -16.109 -1.226 19.719 1 98.25 180 ARG A N 1
ATOM 1415 C CA . ARG A 1 180 ? -17.328 -1.972 20.031 1 98.25 180 ARG A CA 1
ATOM 1416 C C . ARG A 1 180 ? -18.125 -1.287 21.156 1 98.25 180 ARG A C 1
ATOM 1418 O O . ARG A 1 180 ? -19.344 -1.433 21.234 1 98.25 180 ARG A O 1
ATOM 1425 N N . THR A 1 181 ? -17.438 -0.5 21.969 1 98.44 181 THR A N 1
ATOM 1426 C CA . THR A 1 181 ? -18.078 0.192 23.078 1 98.44 181 THR A CA 1
ATOM 1427 C C . THR A 1 181 ? -18.922 1.358 22.578 1 98.44 181 THR A C 1
ATOM 1429 O O . THR A 1 181 ? -19.734 1.911 23.328 1 98.44 181 THR A O 1
ATOM 1432 N N . ALA A 1 182 ? -18.812 1.736 21.375 1 98.69 182 ALA A N 1
ATOM 1433 C CA . ALA A 1 182 ? -19.594 2.834 20.812 1 98.69 182 ALA A CA 1
ATOM 1434 C C . ALA A 1 182 ? -20.906 2.33 20.234 1 98.69 182 ALA A C 1
ATOM 1436 O O . ALA A 1 182 ? -21.766 3.125 19.844 1 98.69 182 ALA A O 1
ATOM 1437 N N . ILE A 1 183 ? -21.109 1.037 20.172 1 98.81 183 ILE A N 1
ATOM 1438 C CA . ILE A 1 183 ? -22.219 0.42 19.469 1 98.81 183 ILE A CA 1
ATOM 1439 C C . ILE A 1 183 ? -23.391 0.223 20.406 1 98.81 183 ILE A C 1
ATOM 1441 O O . ILE A 1 183 ? -23.219 -0.197 21.562 1 98.81 183 ILE A O 1
ATOM 1445 N N . LYS A 1 184 ? -24.609 0.555 19.969 1 98.62 184 LYS A N 1
ATOM 1446 C CA . LYS A 1 184 ? -25.828 0.171 20.656 1 98.62 184 LYS A CA 1
ATOM 1447 C C . LYS A 1 184 ? -26.297 -1.22 20.234 1 98.62 184 LYS A C 1
ATOM 1449 O O . LYS A 1 184 ? -27.141 -1.354 19.344 1 98.62 184 LYS A O 1
ATOM 1454 N N . TRP A 1 185 ? -25.922 -2.168 20.953 1 98.5 185 TRP A N 1
ATOM 1455 C CA . TRP A 1 185 ? -25.984 -3.57 20.547 1 98.5 185 TRP A CA 1
ATOM 1456 C C . TRP A 1 185 ? -27.422 -4.062 20.531 1 98.5 185 TRP A C 1
ATOM 1458 O O . TRP A 1 185 ? -27.734 -5.086 19.906 1 98.5 185 TRP A O 1
ATOM 1468 N N . GLU A 1 186 ? -28.281 -3.369 21.188 1 98.19 186 GLU A N 1
ATOM 1469 C CA . GLU A 1 186 ? -29.672 -3.789 21.234 1 98.19 186 GLU A CA 1
ATOM 1470 C C . GLU A 1 186 ? -30.297 -3.773 19.844 1 98.19 186 GLU A C 1
ATOM 1472 O O . GLU A 1 186 ? -31.328 -4.414 19.609 1 98.19 186 GLU A O 1
ATOM 1477 N N . TYR A 1 187 ? -29.672 -3.043 18.906 1 98.56 187 TYR A N 1
ATOM 1478 C CA . TYR A 1 187 ? -30.25 -2.9 17.578 1 98.56 187 TYR A CA 1
ATOM 1479 C C . TYR A 1 187 ? -29.609 -3.859 16.578 1 98.56 187 TYR A C 1
ATOM 1481 O O . TYR A 1 187 ? -30.078 -3.986 15.445 1 98.56 187 TYR A O 1
ATOM 1489 N N . LEU A 1 188 ? -28.484 -4.52 16.859 1 98.62 188 LEU A N 1
ATOM 1490 C CA . LEU A 1 188 ? -27.734 -5.305 15.891 1 98.62 188 LEU A CA 1
ATOM 1491 C C . LEU A 1 188 ? -27.875 -6.797 16.156 1 98.62 188 LEU A C 1
ATOM 1493 O O . LEU A 1 188 ? -27.906 -7.223 17.328 1 98.62 188 LEU A O 1
ATOM 1497 N N . THR A 1 189 ? -28 -7.562 15.141 1 98.25 189 THR A N 1
ATOM 1498 C CA . THR A 1 189 ? -27.984 -9.016 15.195 1 98.25 189 THR A CA 1
ATOM 1499 C C . THR A 1 189 ? -26.953 -9.586 14.219 1 98.25 189 THR A C 1
ATOM 1501 O O . THR A 1 189 ? -26.734 -9.023 13.148 1 98.25 189 THR A O 1
ATOM 1504 N N . PRO A 1 190 ? -26.312 -10.695 14.602 1 97.69 190 PRO A N 1
ATOM 1505 C CA . PRO A 1 190 ? -25.312 -11.273 13.695 1 97.69 190 PRO A CA 1
ATOM 1506 C C . PRO A 1 190 ? -25.906 -11.711 12.359 1 97.69 190 PRO A C 1
ATOM 1508 O O . PRO A 1 190 ? -27.062 -12.148 12.312 1 97.69 190 PRO A O 1
ATOM 1511 N N . SER A 1 191 ? -25.156 -11.516 11.32 1 98.62 191 SER A N 1
ATOM 1512 C CA . SER A 1 191 ? -25.484 -12 9.984 1 98.62 191 SER A CA 1
ATOM 1513 C C . SER A 1 191 ? -24.672 -13.234 9.625 1 98.62 191 SER A C 1
ATOM 1515 O O . SER A 1 191 ? -23.547 -13.406 10.117 1 98.62 191 SER A O 1
ATOM 1517 N N . ASP A 1 192 ? -25.156 -14.07 8.711 1 98.25 192 ASP A N 1
ATOM 1518 C CA . ASP A 1 192 ? -24.422 -15.234 8.211 1 98.25 192 ASP A CA 1
ATOM 1519 C C . ASP A 1 192 ? -23.516 -14.852 7.047 1 98.25 192 ASP A C 1
ATOM 1521 O O . ASP A 1 192 ? -22.734 -15.68 6.562 1 98.25 192 ASP A O 1
ATOM 1525 N N . THR A 1 193 ? -23.562 -13.617 6.727 1 98.56 193 THR A N 1
ATOM 1526 C CA . THR A 1 193 ? -22.812 -13.148 5.57 1 98.56 193 THR A CA 1
ATOM 1527 C C . THR A 1 193 ? -21.328 -13.031 5.906 1 98.56 193 THR A C 1
ATOM 1529 O O . THR A 1 193 ? -20.969 -12.555 6.984 1 98.56 193 THR A O 1
ATOM 1532 N N . HIS A 1 194 ? -20.5 -13.531 5.051 1 98.56 194 HIS A N 1
ATOM 1533 C CA . HIS A 1 194 ? -19.062 -13.32 5.09 1 98.56 194 HIS A CA 1
ATOM 1534 C C . HIS A 1 194 ? -18.531 -12.945 3.713 1 98.56 194 HIS A C 1
ATOM 1536 O O . HIS A 1 194 ? -19 -13.453 2.693 1 98.56 194 HIS A O 1
ATOM 1542 N N . THR A 1 195 ? -17.609 -12.039 3.656 1 97.88 195 THR A N 1
ATOM 1543 C CA . THR A 1 195 ? -16.906 -11.672 2.434 1 97.88 195 THR A CA 1
ATOM 1544 C C . THR A 1 195 ? -15.406 -11.602 2.678 1 97.88 195 THR A C 1
ATOM 1546 O O . THR A 1 195 ? -14.961 -11.539 3.826 1 97.88 195 THR A O 1
ATOM 1549 N N . GLY A 1 196 ? -14.633 -11.695 1.609 1 96.62 196 GLY A N 1
ATOM 1550 C CA . GLY A 1 196 ? -13.18 -11.703 1.748 1 96.62 196 GLY A CA 1
ATOM 1551 C C . GLY A 1 196 ? -12.5 -10.656 0.898 1 96.62 196 GLY A C 1
ATOM 1552 O O . GLY A 1 196 ? -12.945 -10.352 -0.21 1 96.62 196 GLY A O 1
ATOM 1553 N N . CYS A 1 197 ? -11.414 -10.195 1.401 1 95.31 197 CYS A N 1
ATOM 1554 C CA . CYS A 1 197 ? -10.531 -9.289 0.679 1 95.31 197 CYS A CA 1
ATOM 1555 C C . CYS A 1 197 ? -9.07 -9.539 1.042 1 95.31 197 CYS A C 1
ATOM 1557 O O . CYS A 1 197 ? -8.75 -9.781 2.205 1 95.31 197 CYS A O 1
ATOM 1559 N N . PRO A 1 198 ? -8.18 -9.453 0.11 1 96.88 198 PRO A N 1
ATOM 1560 C CA . PRO A 1 198 ? -6.781 -9.805 0.396 1 96.88 198 PRO A CA 1
ATOM 1561 C C . PRO A 1 198 ? -6.113 -8.82 1.356 1 96.88 198 PRO A C 1
ATOM 1563 O O . PRO A 1 198 ? -5.078 -9.141 1.948 1 96.88 198 PRO A O 1
ATOM 1566 N N . TYR A 1 199 ? -6.648 -7.652 1.533 1 97.5 199 TYR A N 1
ATOM 1567 C CA . TYR A 1 199 ? -5.992 -6.602 2.309 1 97.5 199 TYR A CA 1
ATOM 1568 C C . TYR A 1 199 ? -6.418 -6.66 3.771 1 97.5 199 TYR A C 1
ATOM 1570 O O . TYR A 1 199 ? -5.621 -6.375 4.668 1 97.5 199 TYR A O 1
ATOM 1578 N N . LYS A 1 200 ? -7.688 -7.094 4.059 1 98 200 LYS A N 1
ATOM 1579 C CA . LYS A 1 200 ? -8.195 -6.984 5.422 1 98 200 LYS A CA 1
ATOM 1580 C C . LYS A 1 200 ? -8.594 -8.352 5.969 1 98 200 LYS A C 1
ATOM 1582 O O . LYS A 1 200 ? -8.75 -8.523 7.18 1 98 200 LYS A O 1
ATOM 1587 N N . GLY A 1 201 ? -8.836 -9.289 5.047 1 98.06 201 GLY A N 1
ATOM 1588 C CA . GLY A 1 201 ? -9.203 -10.625 5.492 1 98.06 201 GLY A CA 1
ATOM 1589 C C . GLY A 1 201 ? -10.68 -10.914 5.344 1 98.06 201 GLY A C 1
ATOM 1590 O O . GLY A 1 201 ? -11.32 -10.453 4.398 1 98.06 201 GLY A O 1
ATOM 1591 N N . GLU A 1 202 ? -11.203 -11.758 6.152 1 98.38 202 GLU A N 1
ATOM 1592 C CA . GLU A 1 202 ? -12.609 -12.164 6.094 1 98.38 202 GLU A CA 1
ATOM 1593 C C . GLU A 1 202 ? -13.469 -11.281 6.992 1 98.38 202 GLU A C 1
ATOM 1595 O O . GLU A 1 202 ? -13.242 -11.203 8.203 1 98.38 202 GLU A O 1
ATOM 1600 N N . ALA A 1 203 ? -14.438 -10.688 6.391 1 98.62 203 ALA A N 1
ATOM 1601 C CA . ALA A 1 203 ? -15.359 -9.828 7.121 1 98.62 203 ALA A CA 1
ATOM 1602 C C . ALA A 1 203 ? -16.578 -10.609 7.586 1 98.62 203 ALA A C 1
ATOM 1604 O O . ALA A 1 203 ? -17.047 -11.523 6.895 1 98.62 203 ALA A O 1
ATOM 1605 N N . SER A 1 204 ? -17.047 -10.281 8.68 1 98.81 204 SER A N 1
ATOM 1606 C CA . SER A 1 204 ? -18.359 -10.672 9.195 1 98.81 204 SER A CA 1
ATOM 1607 C C . SER A 1 204 ? -19.297 -9.484 9.289 1 98.81 204 SER A C 1
ATOM 1609 O O . SER A 1 204 ? -18.859 -8.328 9.227 1 98.81 204 SER A O 1
ATOM 1611 N N . TYR A 1 205 ? -20.578 -9.805 9.43 1 98.81 205 TYR A N 1
ATOM 1612 C CA . TYR A 1 205 ? -21.547 -8.711 9.289 1 98.81 205 TYR A CA 1
ATOM 1613 C C . TYR A 1 205 ? -22.578 -8.75 10.406 1 98.81 205 TYR A C 1
ATOM 1615 O O . TYR A 1 205 ? -22.75 -9.773 11.07 1 98.81 205 TYR A O 1
ATOM 1623 N N . TYR A 1 206 ? -23.203 -7.652 10.586 1 98.88 206 TYR A N 1
ATOM 1624 C CA . TYR A 1 206 ? -24.391 -7.504 11.422 1 98.88 206 TYR A CA 1
ATOM 1625 C C . TYR A 1 206 ? -25.547 -6.906 10.633 1 98.88 206 TYR A C 1
ATOM 1627 O O . TYR A 1 206 ? -25.344 -6.055 9.766 1 98.88 206 TYR A O 1
ATOM 1635 N N . ASN A 1 207 ? -26.672 -7.367 10.922 1 98.81 207 ASN A N 1
ATOM 1636 C CA . ASN A 1 207 ? -27.906 -6.688 10.562 1 98.81 207 ASN A CA 1
ATOM 1637 C C . ASN A 1 207 ? -28.328 -5.684 11.633 1 98.81 207 ASN A C 1
ATOM 1639 O O . ASN A 1 207 ? -27.797 -5.695 12.75 1 98.81 207 ASN A O 1
ATOM 1643 N N . ALA A 1 208 ? -29.25 -4.824 11.203 1 98.75 208 ALA A N 1
ATOM 1644 C CA . ALA A 1 208 ? -29.922 -3.965 12.18 1 98.75 208 ALA A CA 1
ATOM 1645 C C . ALA A 1 208 ? -31.422 -4.184 12.164 1 98.75 208 ALA A C 1
ATOM 1647 O O . ALA A 1 208 ? -32.031 -4.402 11.102 1 98.75 208 ALA A O 1
ATOM 1648 N N . VAL A 1 209 ? -32.031 -4.148 13.336 1 97.94 209 VAL A N 1
ATOM 1649 C CA . VAL A 1 209 ? -33.5 -4.148 13.461 1 97.94 209 VAL A CA 1
ATOM 1650 C C . VAL A 1 209 ? -33.969 -2.857 14.133 1 97.94 209 VAL A C 1
ATOM 1652 O O . VAL A 1 209 ? -33.688 -2.633 15.312 1 97.94 209 VAL A O 1
ATOM 1655 N N . ILE A 1 210 ? -34.594 -2.074 13.32 1 96.81 210 ILE A N 1
ATOM 1656 C CA . ILE A 1 210 ? -35.094 -0.782 13.781 1 96.81 210 ILE A CA 1
ATOM 1657 C C . ILE A 1 210 ? -36.625 -0.747 13.68 1 96.81 210 ILE A C 1
ATOM 1659 O O . ILE A 1 210 ? -37.188 -0.878 12.586 1 96.81 210 ILE A O 1
ATOM 1663 N N . ASN A 1 211 ? -37.281 -0.539 14.805 1 93.88 211 ASN A N 1
ATOM 1664 C CA . ASN A 1 211 ? -38.75 -0.479 14.805 1 93.88 211 ASN A CA 1
ATOM 1665 C C . ASN A 1 211 ? -39.344 -1.658 14.055 1 93.88 211 ASN A C 1
ATOM 1667 O O . ASN A 1 211 ? -40.25 -1.476 13.219 1 93.88 211 ASN A O 1
ATOM 1671 N N . GLY A 1 212 ? -38.812 -2.762 14.211 1 94 212 GLY A N 1
ATOM 1672 C CA . GLY A 1 212 ? -39.344 -3.992 13.664 1 94 212 GLY A CA 1
ATOM 1673 C C . GLY A 1 212 ? -38.906 -4.258 12.234 1 94 212 GLY A C 1
ATOM 1674 O O . GLY A 1 212 ? -39.219 -5.297 11.656 1 94 212 GLY A O 1
ATOM 1675 N N . LYS A 1 213 ? -38.188 -3.381 11.633 1 96.25 213 LYS A N 1
ATOM 1676 C CA . LYS A 1 213 ? -37.688 -3.539 10.266 1 96.25 213 LYS A CA 1
ATOM 1677 C C . LYS A 1 213 ? -36.219 -3.924 10.258 1 96.25 213 LYS A C 1
ATOM 1679 O O . LYS A 1 213 ? -35.406 -3.295 10.93 1 96.25 213 LYS A O 1
ATOM 1684 N N . GLU A 1 214 ? -35.938 -4.93 9.484 1 97.62 214 GLU A N 1
ATOM 1685 C CA . GLU A 1 214 ? -34.562 -5.402 9.391 1 97.62 214 GLU A CA 1
ATOM 1686 C C . GLU A 1 214 ? -33.844 -4.742 8.227 1 97.62 214 GLU A C 1
ATOM 1688 O O . GLU A 1 214 ? -34.375 -4.629 7.129 1 97.62 214 GLU A O 1
ATOM 1693 N N . VAL A 1 215 ? -32.688 -4.25 8.461 1 98 215 VAL A N 1
ATOM 1694 C CA . VAL A 1 215 ? -31.734 -3.83 7.438 1 98 215 VAL A CA 1
ATOM 1695 C C . VAL A 1 215 ? -30.562 -4.805 7.395 1 98 215 VAL A C 1
ATOM 1697 O O . VAL A 1 215 ? -29.766 -4.871 8.336 1 98 215 VAL A O 1
ATOM 1700 N N . LYS A 1 216 ? -30.438 -5.5 6.336 1 98.38 216 LYS A N 1
ATOM 1701 C CA . LYS A 1 216 ? -29.469 -6.59 6.238 1 98.38 216 LYS A CA 1
ATOM 1702 C C . LYS A 1 216 ? -28.047 -6.059 6.027 1 98.38 216 LYS A C 1
ATOM 1704 O O . LYS A 1 216 ? -27.844 -5.105 5.273 1 98.38 216 LYS A O 1
ATOM 1709 N N . ASP A 1 217 ? -27.062 -6.691 6.707 1 98.75 217 ASP A N 1
ATOM 1710 C CA . ASP A 1 217 ? -25.641 -6.477 6.477 1 98.75 217 ASP A CA 1
ATOM 1711 C C . ASP A 1 217 ? -25.297 -4.992 6.527 1 98.75 217 ASP A C 1
ATOM 1713 O O . ASP A 1 217 ? -24.641 -4.473 5.621 1 98.75 217 ASP A O 1
ATOM 1717 N N . VAL A 1 218 ? -25.672 -4.309 7.602 1 98.69 218 VAL A N 1
ATOM 1718 C CA . VAL A 1 218 ? -25.531 -2.857 7.68 1 98.69 218 VAL A CA 1
ATOM 1719 C C . VAL A 1 218 ? -24.109 -2.508 8.125 1 98.69 218 VAL A C 1
ATOM 1721 O O . VAL A 1 218 ? -23.609 -1.418 7.828 1 98.69 218 VAL A O 1
ATOM 1724 N N . ALA A 1 219 ? -23.484 -3.438 8.859 1 98.88 219 ALA A N 1
ATOM 1725 C CA . ALA A 1 219 ? -22.125 -3.215 9.383 1 98.88 219 ALA A CA 1
ATOM 1726 C C . ALA A 1 219 ? -21.25 -4.434 9.141 1 98.88 219 ALA A C 1
ATOM 1728 O O . ALA A 1 219 ? -21.719 -5.566 9.109 1 98.88 219 ALA A O 1
ATOM 1729 N N . TRP A 1 220 ? -19.938 -4.184 9.008 1 98.88 220 TRP A N 1
ATOM 1730 C CA . TRP A 1 220 ? -18.984 -5.273 8.906 1 98.88 220 TRP A CA 1
ATOM 1731 C C . TRP A 1 220 ? -17.844 -5.098 9.906 1 98.88 220 TRP A C 1
ATOM 1733 O O . TRP A 1 220 ? -17.672 -4.02 10.484 1 98.88 220 TRP A O 1
ATOM 1743 N N . TRP A 1 221 ? -17.219 -6.16 10.18 1 98.81 221 TRP A N 1
ATOM 1744 C CA . TRP A 1 221 ? -16.078 -6.191 11.094 1 98.81 221 TRP A CA 1
ATOM 1745 C C . TRP A 1 221 ? -15.172 -7.379 10.797 1 98.81 221 TRP A C 1
ATOM 1747 O O . TRP A 1 221 ? -15.539 -8.273 10.031 1 98.81 221 TRP A O 1
ATOM 1757 N N . TYR A 1 222 ? -13.969 -7.352 11.305 1 98.81 222 TYR A N 1
ATOM 1758 C CA . TYR A 1 222 ? -12.984 -8.406 11.102 1 98.81 222 TYR A CA 1
ATOM 1759 C C . TYR A 1 222 ? -12.539 -9.008 12.43 1 98.81 222 TYR A C 1
ATOM 1761 O O . TYR A 1 222 ? -11.945 -8.32 13.266 1 98.81 222 TYR A O 1
ATOM 1769 N N . LYS A 1 223 ? -12.836 -10.242 12.57 1 97.88 223 LYS A N 1
ATOM 1770 C CA . LYS A 1 223 ? -12.422 -10.938 13.781 1 97.88 223 LYS A CA 1
ATOM 1771 C C . LYS A 1 223 ? -10.898 -11.094 13.836 1 97.88 223 LYS A C 1
ATOM 1773 O O . LYS A 1 223 ? -10.281 -10.844 14.867 1 97.88 223 LYS A O 1
ATOM 1778 N N . ASN A 1 224 ? -10.273 -11.477 12.797 1 97.69 224 ASN A N 1
ATOM 1779 C CA . ASN A 1 224 ? -8.844 -11.664 12.602 1 97.69 224 ASN A CA 1
ATOM 1780 C C . ASN A 1 224 ? -8.367 -11.047 11.289 1 97.69 224 ASN A C 1
ATOM 1782 O O . ASN A 1 224 ? -8.133 -11.758 10.312 1 97.69 224 ASN A O 1
ATOM 1786 N N . PRO A 1 225 ? -8.195 -9.719 11.289 1 97.94 225 PRO A N 1
ATOM 1787 C CA . PRO A 1 225 ? -7.723 -9.094 10.055 1 97.94 225 PRO A CA 1
ATOM 1788 C C . PRO A 1 225 ? -6.301 -9.516 9.688 1 97.94 225 PRO A C 1
ATOM 1790 O O . PRO A 1 225 ? -5.609 -10.141 10.492 1 97.94 225 PRO A O 1
ATOM 1793 N N . THR A 1 226 ? -5.957 -9.266 8.422 1 96.19 226 THR A N 1
ATOM 1794 C CA . THR A 1 226 ? -4.566 -9.453 8.031 1 96.19 226 THR A CA 1
ATOM 1795 C C . THR A 1 226 ? -3.641 -8.586 8.875 1 96.19 226 THR A C 1
ATOM 1797 O O . THR A 1 226 ? -4.094 -7.656 9.547 1 96.19 226 THR A O 1
ATOM 1800 N N . LEU A 1 227 ? -2.385 -8.867 8.82 1 92.5 227 LEU A N 1
ATOM 1801 C CA . LEU A 1 227 ? -1.4 -8.102 9.57 1 92.5 227 LEU A CA 1
ATOM 1802 C C . LEU A 1 227 ? -1.437 -6.625 9.18 1 92.5 227 LEU A C 1
ATOM 1804 O O . LEU A 1 227 ? -1.354 -5.746 10.039 1 92.5 227 LEU A O 1
ATOM 1808 N N . GLU A 1 228 ? -1.603 -6.348 7.918 1 95 228 GLU A N 1
ATOM 1809 C CA . GLU A 1 228 ? -1.555 -4.961 7.461 1 95 228 GLU A CA 1
ATOM 1810 C C . GLU A 1 228 ? -2.777 -4.18 7.934 1 95 228 GLU A C 1
ATOM 1812 O O . GLU A 1 228 ? -2.76 -2.949 7.961 1 95 228 GLU A O 1
ATOM 1817 N N . SER A 1 229 ? -3.844 -4.902 8.359 1 97.5 229 SER A N 1
ATOM 1818 C CA . SER A 1 229 ? -5.055 -4.23 8.82 1 97.5 229 SER A CA 1
ATOM 1819 C C . SER A 1 229 ? -5.34 -4.539 10.281 1 97.5 229 SER A C 1
ATOM 1821 O O . SER A 1 229 ? -6.488 -4.488 10.719 1 97.5 229 SER A O 1
ATOM 1823 N N . GLY A 1 230 ? -4.316 -4.828 11.008 1 97.12 230 GLY A N 1
ATOM 1824 C CA . GLY A 1 230 ? -4.461 -5.219 12.398 1 97.12 230 GLY A CA 1
ATOM 1825 C C . GLY A 1 230 ? -5.09 -4.141 13.258 1 97.12 230 GLY A C 1
ATOM 1826 O O . GLY A 1 230 ? -5.727 -4.441 14.273 1 97.12 230 GLY A O 1
ATOM 1827 N N . ASN A 1 231 ? -5.016 -2.916 12.891 1 97.69 231 ASN A N 1
ATOM 1828 C CA . ASN A 1 231 ? -5.461 -1.794 13.703 1 97.69 231 ASN A CA 1
ATOM 1829 C C . ASN A 1 231 ? -6.984 -1.721 13.781 1 97.69 231 ASN A C 1
ATOM 1831 O O . ASN A 1 231 ? -7.535 -0.988 14.602 1 97.69 231 ASN A O 1
ATOM 1835 N N . ILE A 1 232 ? -7.688 -2.555 13.016 1 98.62 232 ILE A N 1
ATOM 1836 C CA . ILE A 1 232 ? -9.141 -2.461 13.062 1 98.62 232 ILE A CA 1
ATOM 1837 C C . ILE A 1 232 ? -9.727 -3.764 13.609 1 98.62 232 ILE A C 1
ATOM 1839 O O . ILE A 1 232 ? -10.898 -4.062 13.391 1 98.62 232 ILE A O 1
ATOM 1843 N N . VAL A 1 233 ? -8.922 -4.582 14.258 1 98.5 233 VAL A N 1
ATOM 1844 C CA . VAL A 1 233 ? -9.367 -5.855 14.805 1 98.5 233 VAL A CA 1
ATOM 1845 C C . VAL A 1 233 ? -10.594 -5.629 15.688 1 98.5 233 VAL A C 1
ATOM 1847 O O . VAL A 1 233 ? -10.562 -4.816 16.609 1 98.5 233 VAL A O 1
ATOM 1850 N N . GLY A 1 234 ? -11.656 -6.266 15.281 1 98.44 234 GLY A N 1
ATOM 1851 C CA . GLY A 1 234 ? -12.844 -6.305 16.109 1 98.44 234 GLY A CA 1
ATOM 1852 C C . GLY A 1 234 ? -13.711 -5.07 15.977 1 98.44 234 GLY A C 1
ATOM 1853 O O . GLY A 1 234 ? -14.82 -5.016 16.516 1 98.44 234 GLY A O 1
ATOM 1854 N N . MET A 1 235 ? -13.297 -4.043 15.273 1 98.88 235 MET A N 1
ATOM 1855 C CA . MET A 1 235 ? -14.023 -2.781 15.164 1 98.88 235 MET A CA 1
ATOM 1856 C C . MET A 1 235 ? -15.102 -2.867 14.086 1 98.88 235 MET A C 1
ATOM 1858 O O . MET A 1 235 ? -15.016 -3.699 13.18 1 98.88 235 MET A O 1
ATOM 1862 N N . LEU A 1 236 ? -16.078 -2.059 14.203 1 98.94 236 LEU A N 1
ATOM 1863 C CA . LEU A 1 236 ? -17.188 -2.115 13.25 1 98.94 236 LEU A CA 1
ATOM 1864 C C . LEU A 1 236 ? -17.141 -0.921 12.305 1 98.94 236 LEU A C 1
ATOM 1866 O O . LEU A 1 236 ? -16.812 0.191 12.711 1 98.94 236 LEU A O 1
ATOM 1870 N N . CYS A 1 237 ? -17.516 -1.128 11.156 1 98.88 237 CYS A N 1
ATOM 1871 C CA . CYS A 1 237 ? -17.766 -0.111 10.141 1 98.88 237 CYS A CA 1
ATOM 1872 C C . CYS A 1 237 ? -19.141 -0.285 9.516 1 98.88 237 CYS A C 1
ATOM 1874 O O . CYS A 1 237 ? -19.609 -1.41 9.344 1 98.88 237 CYS A O 1
ATOM 1876 N N . PHE A 1 238 ? -19.828 0.801 9.172 1 98.88 238 PHE A N 1
ATOM 1877 C CA . PHE A 1 238 ? -21.188 0.762 8.664 1 98.88 238 PHE A CA 1
ATOM 1878 C C . PHE A 1 238 ? -21.234 1.206 7.207 1 98.88 238 PHE A C 1
ATOM 1880 O O . PHE A 1 238 ? -20.531 2.137 6.816 1 98.88 238 PHE A O 1
ATOM 1887 N N . TYR A 1 239 ? -22.062 0.582 6.434 1 97.88 239 TYR A N 1
ATOM 1888 C CA . TYR A 1 239 ? -22.219 0.941 5.027 1 97.88 239 TYR A CA 1
ATOM 1889 C C . TYR A 1 239 ? -22.859 2.32 4.891 1 97.88 239 TYR A C 1
ATOM 1891 O O . TYR A 1 239 ? -24 2.525 5.289 1 97.88 239 TYR A O 1
ATOM 1899 N N . PRO A 1 240 ? -22.141 3.154 4.223 1 96.12 240 PRO A N 1
ATOM 1900 C CA . PRO A 1 240 ? -22.688 4.516 4.121 1 96.12 240 PRO A CA 1
ATOM 1901 C C . PRO A 1 240 ? -24 4.57 3.357 1 96.12 240 PRO A C 1
ATOM 1903 O O . PRO A 1 240 ? -24.828 5.457 3.605 1 96.12 240 PRO A O 1
ATOM 1906 N N . ASN A 1 241 ? -24.25 3.689 2.482 1 96.75 241 ASN A N 1
ATOM 1907 C CA . ASN A 1 241 ? -25.469 3.719 1.675 1 96.75 241 ASN A CA 1
ATOM 1908 C C . ASN A 1 241 ? -26.656 3.105 2.418 1 96.75 241 ASN A C 1
ATOM 1910 O O . ASN A 1 241 ? -27.797 3.18 1.95 1 96.75 241 ASN A O 1
ATOM 1914 N N . LYS A 1 242 ? -26.422 2.521 3.564 1 97.44 242 LYS A N 1
ATOM 1915 C CA . LYS A 1 242 ? -27.484 1.878 4.32 1 97.44 242 LYS A CA 1
ATOM 1916 C C . LYS A 1 242 ? -27.797 2.643 5.609 1 97.44 242 LYS A C 1
ATOM 1918 O O . LYS A 1 242 ? -28.797 2.387 6.27 1 97.44 242 LYS A O 1
ATOM 1923 N N . VAL A 1 243 ? -26.891 3.543 5.973 1 98.38 243 VAL A N 1
ATOM 1924 C CA . VAL A 1 243 ? -27.047 4.305 7.207 1 98.38 243 VAL A CA 1
ATOM 1925 C C . VAL A 1 243 ? -26.688 5.77 6.957 1 98.38 243 VAL A C 1
ATOM 1927 O O . VAL A 1 243 ? -26.188 6.121 5.883 1 98.38 243 VAL A O 1
ATOM 1930 N N . ASP A 1 244 ? -27.031 6.602 7.91 1 98.25 244 ASP A N 1
ATOM 1931 C CA . ASP A 1 244 ? -26.516 7.969 7.965 1 98.25 244 ASP A CA 1
ATOM 1932 C C . ASP A 1 244 ? -25.328 8.07 8.914 1 98.25 244 ASP A C 1
ATOM 1934 O O . ASP A 1 244 ? -25.469 7.859 10.117 1 98.25 244 ASP A O 1
ATOM 1938 N N . THR A 1 245 ? -24.203 8.352 8.391 1 98.62 245 THR A N 1
ATOM 1939 C CA . THR A 1 245 ? -22.984 8.508 9.18 1 98.62 245 THR A CA 1
ATOM 1940 C C . THR A 1 245 ? -22.594 9.977 9.273 1 98.62 245 THR A C 1
ATOM 1942 O O . THR A 1 245 ? -22.578 10.68 8.266 1 98.62 245 THR A O 1
ATOM 1945 N N . PHE A 1 246 ? -22.344 10.422 10.422 1 98.69 246 PHE A N 1
ATOM 1946 C CA . PHE A 1 246 ? -21.891 11.781 10.688 1 98.69 246 PHE A CA 1
ATOM 1947 C C . PHE A 1 246 ? -20.484 11.773 11.273 1 98.69 246 PHE A C 1
ATOM 1949 O O . PHE A 1 246 ? -20.203 11.07 12.25 1 98.69 246 PHE A O 1
ATOM 1956 N N . VAL A 1 247 ? -19.594 12.5 10.711 1 98.38 247 VAL A N 1
ATOM 1957 C CA . VAL A 1 247 ? -18.234 12.695 11.203 1 98.38 247 VAL A CA 1
ATOM 1958 C C . VAL A 1 247 ? -18.047 14.148 11.617 1 98.38 247 VAL A C 1
ATOM 1960 O O . VAL A 1 247 ? -18.172 15.062 10.797 1 98.38 247 VAL A O 1
ATOM 1963 N N . ASP A 1 248 ? -17.797 14.344 12.859 1 97.56 248 ASP A N 1
ATOM 1964 C CA . ASP A 1 248 ? -17.734 15.68 13.43 1 97.56 248 ASP A CA 1
ATOM 1965 C C . ASP A 1 248 ? -18.969 16.484 13.094 1 97.56 248 ASP A C 1
ATOM 1967 O O . ASP A 1 248 ? -18.875 17.656 12.703 1 97.56 248 ASP A O 1
ATOM 1971 N N . GLY A 1 249 ? -20.031 15.812 13.141 1 97.56 249 GLY A N 1
ATOM 1972 C CA . GLY A 1 249 ? -21.328 16.453 12.992 1 97.56 249 GLY A CA 1
ATOM 1973 C C . GLY A 1 249 ? -21.75 16.656 11.547 1 97.56 249 GLY A C 1
ATOM 1974 O O . GLY A 1 249 ? -22.859 17.109 11.273 1 97.56 249 GLY A O 1
ATOM 1975 N N . LYS A 1 250 ? -20.938 16.266 10.633 1 97.25 250 LYS A N 1
ATOM 1976 C CA . LYS A 1 250 ? -21.25 16.422 9.211 1 97.25 250 LYS A CA 1
ATOM 1977 C C . LYS A 1 250 ? -21.531 15.07 8.555 1 97.25 250 LYS A C 1
ATOM 1979 O O . LYS A 1 250 ? -20.766 14.117 8.727 1 97.25 250 LYS A O 1
ATOM 1984 N N . ALA A 1 251 ? -22.578 15.023 7.746 1 97.44 251 ALA A N 1
ATOM 1985 C CA . ALA A 1 251 ? -22.922 13.789 7.031 1 97.44 251 ALA A CA 1
ATOM 1986 C C . ALA A 1 251 ? -21.875 13.477 5.961 1 97.44 251 ALA A C 1
ATOM 1988 O O . ALA A 1 251 ? -21.422 14.375 5.246 1 97.44 251 ALA A O 1
ATOM 1989 N N . ILE A 1 252 ? -21.547 12.211 5.887 1 96.19 252 ILE A N 1
ATOM 1990 C CA . ILE A 1 252 ? -20.609 11.836 4.836 1 96.19 252 ILE A CA 1
ATOM 1991 C C . ILE A 1 252 ? -21.375 11.453 3.572 1 96.19 252 ILE A C 1
ATOM 1993 O O . ILE A 1 252 ? -22.578 11.156 3.631 1 96.19 252 ILE A O 1
ATOM 1997 N N . GLU A 1 253 ? -20.641 11.508 2.525 1 89.44 253 GLU A N 1
ATOM 1998 C CA . GLU A 1 253 ? -21.25 11.141 1.253 1 89.44 253 GLU A CA 1
ATOM 1999 C C . GLU A 1 253 ? -21.531 9.648 1.188 1 89.44 253 GLU A C 1
ATOM 2001 O O . GLU A 1 253 ? -20.719 8.836 1.657 1 89.44 253 GLU A O 1
ATOM 2006 N N . LYS A 1 254 ? -22.703 9.367 0.624 1 87.69 254 LYS A N 1
ATOM 2007 C CA . LYS A 1 254 ? -23.078 7.965 0.432 1 87.69 254 LYS A CA 1
ATOM 2008 C C . LYS A 1 254 ? -22.531 7.426 -0.886 1 87.69 254 LYS A C 1
ATOM 2010 O O . LYS A 1 254 ? -22.375 8.18 -1.854 1 87.69 254 LYS A O 1
ATOM 2015 N N . MET B 1 1 ? 17.781 31 -6.887 1 42.97 1 MET B N 1
ATOM 2016 C CA . MET B 1 1 ? 16.359 30.969 -6.625 1 42.97 1 MET B CA 1
ATOM 2017 C C . MET B 1 1 ? 16.016 29.906 -5.578 1 42.97 1 MET B C 1
ATOM 2019 O O . MET B 1 1 ? 16.641 28.844 -5.531 1 42.97 1 MET B O 1
ATOM 2023 N N . SER B 1 2 ? 15.289 30.375 -4.547 1 60.22 2 SER B N 1
ATOM 2024 C CA . SER B 1 2 ? 14.922 29.453 -3.467 1 60.22 2 SER B CA 1
ATOM 2025 C C . SER B 1 2 ? 14.227 28.219 -4.008 1 60.22 2 SER B C 1
ATOM 2027 O O . SER B 1 2 ? 13.68 28.234 -5.109 1 60.22 2 SER B O 1
ATOM 2029 N N . ASP B 1 3 ? 14.562 27.078 -3.406 1 85.12 3 ASP B N 1
ATOM 2030 C CA . ASP B 1 3 ? 14 25.781 -3.775 1 85.12 3 ASP B CA 1
ATOM 2031 C C . ASP B 1 3 ? 12.508 25.906 -4.07 1 85.12 3 ASP B C 1
ATOM 2033 O O . ASP B 1 3 ? 12.008 25.328 -5.035 1 85.12 3 ASP B O 1
ATOM 2037 N N . LEU B 1 4 ? 11.883 27 -3.521 1 90.5 4 LEU B N 1
ATOM 2038 C CA . LEU B 1 4 ? 10.445 27.172 -3.719 1 90.5 4 LEU B CA 1
ATOM 2039 C C . LEU B 1 4 ? 10.156 27.938 -5 1 90.5 4 LEU B C 1
ATOM 2041 O O . LEU B 1 4 ? 9.18 27.656 -5.691 1 90.5 4 LEU B O 1
ATOM 2045 N N . ALA B 1 5 ? 11.016 28.938 -5.328 1 86.94 5 ALA B N 1
ATOM 2046 C CA . ALA B 1 5 ? 10.852 29.688 -6.57 1 86.94 5 ALA B CA 1
ATOM 2047 C C . ALA B 1 5 ? 11.047 28.781 -7.785 1 86.94 5 ALA B C 1
ATOM 2049 O O . ALA B 1 5 ? 10.312 28.906 -8.773 1 86.94 5 ALA B O 1
ATOM 2050 N N . GLU B 1 6 ? 12.008 27.969 -7.656 1 88.12 6 GLU B N 1
ATOM 2051 C CA . GLU B 1 6 ? 12.258 27.016 -8.727 1 88.12 6 GLU B CA 1
ATOM 2052 C C . GLU B 1 6 ? 11.086 26.047 -8.891 1 88.12 6 GLU B C 1
ATOM 2054 O O . GLU B 1 6 ? 10.703 25.719 -10.008 1 88.12 6 GLU B O 1
ATOM 2059 N N . LEU B 1 7 ? 10.586 25.641 -7.742 1 91.38 7 LEU B N 1
ATOM 2060 C CA . LEU B 1 7 ? 9.414 24.766 -7.77 1 91.38 7 LEU B CA 1
ATOM 2061 C C . LEU B 1 7 ? 8.242 25.469 -8.461 1 91.38 7 LEU B C 1
ATOM 2063 O O . LEU B 1 7 ? 7.559 24.859 -9.289 1 91.38 7 LEU B O 1
ATOM 2067 N N . ALA B 1 8 ? 8.031 26.688 -8.148 1 89.94 8 ALA B N 1
ATOM 2068 C CA . ALA B 1 8 ? 6.953 27.469 -8.758 1 89.94 8 ALA B CA 1
ATOM 2069 C C . ALA B 1 8 ? 7.125 27.547 -10.273 1 89.94 8 ALA B C 1
ATOM 2071 O O . ALA B 1 8 ? 6.168 27.344 -11.023 1 89.94 8 ALA B O 1
ATOM 2072 N N . SER B 1 9 ? 8.32 27.812 -10.648 1 87.44 9 SER B N 1
ATOM 2073 C CA . SER B 1 9 ? 8.625 27.906 -12.078 1 87.44 9 SER B CA 1
ATOM 2074 C C . SER B 1 9 ? 8.352 26.594 -12.789 1 87.44 9 SER B C 1
ATOM 2076 O O . SER B 1 9 ? 7.836 26.578 -13.906 1 87.44 9 SER B O 1
ATOM 2078 N N . LYS B 1 10 ? 8.656 25.578 -12.133 1 87.31 10 LYS B N 1
ATOM 2079 C CA . LYS B 1 10 ? 8.453 24.25 -12.703 1 87.31 10 LYS B CA 1
ATOM 2080 C C . LYS B 1 10 ? 6.965 23.922 -12.805 1 87.31 10 LYS B C 1
ATOM 2082 O O . LYS B 1 10 ? 6.504 23.406 -13.828 1 87.31 10 LYS B O 1
ATOM 2087 N N . LEU B 1 11 ? 6.191 24.25 -11.828 1 89.31 11 LEU B N 1
ATOM 2088 C CA . LEU B 1 11 ? 4.801 23.812 -11.727 1 89.31 11 LEU B CA 1
ATOM 2089 C C . LEU B 1 11 ? 3.895 24.719 -12.562 1 89.31 11 LEU B C 1
ATOM 2091 O O . LEU B 1 11 ? 2.875 24.266 -13.086 1 89.31 11 LEU B O 1
ATOM 2095 N N . PHE B 1 12 ? 4.266 25.953 -12.703 1 86.5 12 PHE B N 1
ATOM 2096 C CA . PHE B 1 12 ? 3.277 26.891 -13.234 1 86.5 12 PHE B CA 1
ATOM 2097 C C . PHE B 1 12 ? 3.787 27.547 -14.508 1 86.5 12 PHE B C 1
ATOM 2099 O O . PHE B 1 12 ? 3.166 28.484 -15.023 1 86.5 12 PHE B O 1
ATOM 2106 N N . ASN B 1 13 ? 4.84 26.984 -14.914 1 79.38 13 ASN B N 1
ATOM 2107 C CA . ASN B 1 13 ? 5.293 27.469 -16.203 1 79.38 13 ASN B CA 1
ATOM 2108 C C . ASN B 1 13 ? 4.355 27.047 -17.328 1 79.38 13 ASN B C 1
ATOM 2110 O O . ASN B 1 13 ? 3.994 25.875 -17.422 1 79.38 13 ASN B O 1
ATOM 2114 N N . ALA B 1 14 ? 3.871 27.938 -18.125 1 67.06 14 ALA B N 1
ATOM 2115 C CA . ALA B 1 14 ? 2.916 27.719 -19.203 1 67.06 14 ALA B CA 1
ATOM 2116 C C . ALA B 1 14 ? 3.422 26.672 -20.188 1 67.06 14 ALA B C 1
ATOM 2118 O O . ALA B 1 14 ? 2.627 26.016 -20.859 1 67.06 14 ALA B O 1
ATOM 2119 N N . ASN B 1 15 ? 4.711 26.484 -20.281 1 69.06 15 ASN B N 1
ATOM 2120 C CA . ASN B 1 15 ? 5.281 25.547 -21.234 1 69.06 15 ASN B CA 1
ATOM 2121 C C . ASN B 1 15 ? 5.43 24.156 -20.625 1 69.06 15 ASN B C 1
ATOM 2123 O O . ASN B 1 15 ? 6.016 23.266 -21.25 1 69.06 15 ASN B O 1
ATOM 2127 N N . ASN B 1 16 ? 5.051 24.203 -19.359 1 63.41 16 ASN B N 1
ATOM 2128 C CA . ASN B 1 16 ? 5.203 22.906 -18.703 1 63.41 16 ASN B CA 1
ATOM 2129 C C . ASN B 1 16 ? 4.121 21.922 -19.156 1 63.41 16 ASN B C 1
ATOM 2131 O O . ASN B 1 16 ? 2.936 22.141 -18.906 1 63.41 16 ASN B O 1
ATOM 2135 N N . ASP B 1 17 ? 4.457 21 -20.062 1 60.59 17 ASP B N 1
ATOM 2136 C CA . ASP B 1 17 ? 3.576 20 -20.656 1 60.59 17 ASP B CA 1
ATOM 2137 C C . ASP B 1 17 ? 3.275 18.875 -19.656 1 60.59 17 ASP B C 1
ATOM 2139 O O . ASP B 1 17 ? 2.361 18.078 -19.875 1 60.59 17 ASP B O 1
ATOM 2143 N N . SER B 1 18 ? 4.168 18.781 -18.734 1 64.44 18 SER B N 1
ATOM 2144 C CA . SER B 1 18 ? 3.957 17.594 -17.906 1 64.44 18 SER B CA 1
ATOM 2145 C C . SER B 1 18 ? 2.947 17.859 -16.797 1 64.44 18 SER B C 1
ATOM 2147 O O . SER B 1 18 ? 3.051 18.859 -16.094 1 64.44 18 SER B O 1
ATOM 2149 N N . GLN B 1 19 ? 1.86 17.203 -16.891 1 78.62 19 GLN B N 1
ATOM 2150 C CA . GLN B 1 19 ? 0.804 17.406 -15.914 1 78.62 19 GLN B CA 1
ATOM 2151 C C . GLN B 1 19 ? 1.195 16.797 -14.562 1 78.62 19 GLN B C 1
ATOM 2153 O O . GLN B 1 19 ? 1.481 15.602 -14.469 1 78.62 19 GLN B O 1
ATOM 2158 N N . THR B 1 20 ? 1.484 17.688 -13.578 1 89.75 20 THR B N 1
ATOM 2159 C CA . THR B 1 20 ? 1.758 17.312 -12.195 1 89.75 20 THR B CA 1
ATOM 2160 C C . THR B 1 20 ? 0.559 16.594 -11.586 1 89.75 20 THR B C 1
ATOM 2162 O O . THR B 1 20 ? -0.58 17.047 -11.727 1 89.75 20 THR B O 1
ATOM 2165 N N . LYS B 1 21 ? 0.837 15.453 -11.078 1 94.25 21 LYS B N 1
ATOM 2166 C CA . LYS B 1 21 ? -0.22 14.711 -10.406 1 94.25 21 LYS B CA 1
ATOM 2167 C C . LYS B 1 21 ? -0.631 15.398 -9.102 1 94.25 21 LYS B C 1
ATOM 2169 O O . LYS B 1 21 ? 0.221 15.75 -8.281 1 94.25 21 LYS B O 1
ATOM 2174 N N . ILE B 1 22 ? -1.924 15.641 -8.914 1 96.69 22 ILE B N 1
ATOM 2175 C CA . ILE B 1 22 ? -2.52 16.25 -7.738 1 96.69 22 ILE B CA 1
ATOM 2176 C C . ILE B 1 22 ? -3.705 15.422 -7.258 1 96.69 22 ILE B C 1
ATOM 2178 O O . ILE B 1 22 ? -4.582 15.07 -8.047 1 96.69 22 ILE B O 1
ATOM 2182 N N . VAL B 1 23 ? -3.691 15.078 -6.008 1 97.19 23 VAL B N 1
ATOM 2183 C CA . VAL B 1 23 ? -4.777 14.289 -5.434 1 97.19 23 VAL B CA 1
ATOM 2184 C C . VAL B 1 23 ? -5.246 14.93 -4.129 1 97.19 23 VAL B C 1
ATOM 2186 O O . VAL B 1 23 ? -4.445 15.156 -3.221 1 97.19 23 VAL B O 1
ATOM 2189 N N . GLY B 1 24 ? -6.535 15.227 -4.031 1 97.25 24 GLY B N 1
ATOM 2190 C CA . GLY B 1 24 ? -7.082 15.711 -2.775 1 97.25 24 GLY B CA 1
ATOM 2191 C C . GLY B 1 24 ? -7.195 14.633 -1.715 1 97.25 24 GLY B C 1
ATOM 2192 O O . GLY B 1 24 ? -7.27 13.445 -2.035 1 97.25 24 GLY B O 1
ATOM 2193 N N . THR B 1 25 ? -7.152 15.062 -0.512 1 96.81 25 THR B N 1
ATOM 2194 C CA . THR B 1 25 ? -7.367 14.117 0.574 1 96.81 25 THR B CA 1
ATOM 2195 C C . THR B 1 25 ? -8.367 14.672 1.587 1 96.81 25 THR B C 1
ATOM 2197 O O . THR B 1 25 ? -8.43 15.883 1.807 1 96.81 25 THR B O 1
ATOM 2200 N N . GLU B 1 26 ? -9.07 13.742 2.182 1 95.75 26 GLU B N 1
ATOM 2201 C CA . GLU B 1 26 ? -10.008 14.102 3.236 1 95.75 26 GLU B CA 1
ATOM 2202 C C . GLU B 1 26 ? -9.398 13.883 4.617 1 95.75 26 GLU B C 1
ATOM 2204 O O . GLU B 1 26 ? -10.039 14.172 5.637 1 95.75 26 GLU B O 1
ATOM 2209 N N . LYS B 1 27 ? -8.203 13.383 4.652 1 98.25 27 LYS B N 1
ATOM 2210 C CA . LYS B 1 27 ? -7.523 13.297 5.941 1 98.25 27 LYS B CA 1
ATOM 2211 C C . LYS B 1 27 ? -7.422 14.664 6.605 1 98.25 27 LYS B C 1
ATOM 2213 O O . LYS B 1 27 ? -7.223 15.672 5.93 1 98.25 27 LYS B O 1
ATOM 2218 N N . ARG B 1 28 ? -7.578 14.602 7.855 1 98.62 28 ARG B N 1
ATOM 2219 C CA . ARG B 1 28 ? -7.281 15.82 8.609 1 98.62 28 ARG B CA 1
ATOM 2220 C C . ARG B 1 28 ? -5.777 16.031 8.742 1 98.62 28 ARG B C 1
ATOM 2222 O O . ARG B 1 28 ? -5.07 15.188 9.297 1 98.62 28 ARG B O 1
ATOM 2229 N N . VAL B 1 29 ? -5.305 17.125 8.219 1 98.81 29 VAL B N 1
ATOM 2230 C CA . VAL B 1 29 ? -3.877 17.438 8.203 1 98.81 29 VAL B CA 1
ATOM 2231 C C . VAL B 1 29 ? -3.605 18.688 9.039 1 98.81 29 VAL B C 1
ATOM 2233 O O . VAL B 1 29 ? -4.312 19.688 8.922 1 98.81 29 VAL B O 1
ATOM 2236 N N . ARG B 1 30 ? -2.635 18.562 9.898 1 98.81 30 ARG B N 1
ATOM 2237 C CA . ARG B 1 30 ? -2.238 19.688 10.742 1 98.81 30 ARG B CA 1
ATOM 2238 C C . ARG B 1 30 ? -0.724 19.859 10.742 1 98.81 30 ARG B C 1
ATOM 2240 O O . ARG B 1 30 ? 0.019 18.891 10.547 1 98.81 30 ARG B O 1
ATOM 2247 N N . GLY B 1 31 ? -0.307 21.062 10.883 1 98.62 31 GLY B N 1
ATOM 2248 C CA . GLY B 1 31 ? 1.106 21.391 10.992 1 98.62 31 GLY B CA 1
ATOM 2249 C C . GLY B 1 31 ? 1.438 22.219 12.211 1 98.62 31 GLY B C 1
ATOM 2250 O O . GLY B 1 31 ? 0.603 22.984 12.695 1 98.62 31 GLY B O 1
ATOM 2251 N N . VAL B 1 32 ? 2.66 22.016 12.75 1 98.38 32 VAL B N 1
ATOM 2252 C CA . VAL B 1 32 ? 3.113 22.688 13.953 1 98.38 32 VAL B CA 1
ATOM 2253 C C . VAL B 1 32 ? 4.363 23.516 13.648 1 98.38 32 VAL B C 1
ATOM 2255 O O . VAL B 1 32 ? 5.289 23.016 12.992 1 98.38 32 VAL B O 1
ATOM 2258 N N . LEU B 1 33 ? 4.371 24.672 14.008 1 97.56 33 LEU B N 1
ATOM 2259 C CA . LEU B 1 33 ? 5.523 25.562 14 1 97.56 33 LEU B CA 1
ATOM 2260 C C . LEU B 1 33 ? 5.648 26.312 15.32 1 97.56 33 LEU B C 1
ATOM 2262 O O . LEU B 1 33 ? 4.676 26.891 15.805 1 97.56 33 LEU B O 1
ATOM 2266 N N . ASN B 1 34 ? 6.844 26.234 15.898 1 96.69 34 ASN B N 1
ATOM 2267 C CA . ASN B 1 34 ? 7.098 26.891 17.188 1 96.69 34 ASN B CA 1
ATOM 2268 C C . ASN B 1 34 ? 6.117 26.406 18.25 1 96.69 34 ASN B C 1
ATOM 2270 O O . ASN B 1 34 ? 5.598 27.219 19.031 1 96.69 34 ASN B O 1
ATOM 2274 N N . GLY B 1 35 ? 5.828 25.141 18.203 1 96.25 35 GLY B N 1
ATOM 2275 C CA . GLY B 1 35 ? 5.008 24.5 19.219 1 96.25 35 GLY B CA 1
ATOM 2276 C C . GLY B 1 35 ? 3.527 24.797 19.062 1 96.25 35 GLY B C 1
ATOM 2277 O O . GLY B 1 35 ? 2.719 24.406 19.906 1 96.25 35 GLY B O 1
ATOM 2278 N N . LYS B 1 36 ? 3.123 25.484 18 1 97.19 36 LYS B N 1
ATOM 2279 C CA . LYS B 1 36 ? 1.723 25.828 17.781 1 97.19 36 LYS B CA 1
ATOM 2280 C C . LYS B 1 36 ? 1.215 25.25 16.469 1 97.19 36 LYS B C 1
ATOM 2282 O O . LYS B 1 36 ? 1.939 25.234 15.469 1 97.19 36 LYS B O 1
ATOM 2287 N N . TYR B 1 37 ? -0.034 24.812 16.5 1 97.88 37 TYR B N 1
ATOM 2288 C CA . TYR B 1 37 ? -0.651 24.438 15.234 1 97.88 37 TYR B CA 1
ATOM 2289 C C . TYR B 1 37 ? -0.798 25.656 14.32 1 97.88 37 TYR B C 1
ATOM 2291 O O . TYR B 1 37 ? -1.239 26.719 14.766 1 97.88 37 TYR B O 1
ATOM 2299 N N . ILE B 1 38 ? -0.486 25.484 13.07 1 98.06 38 ILE B N 1
ATOM 2300 C CA . ILE B 1 38 ? -0.533 26.656 12.195 1 98.06 38 ILE B CA 1
ATOM 2301 C C . ILE B 1 38 ? -1.605 26.453 11.125 1 98.06 38 ILE B C 1
ATOM 2303 O O . ILE B 1 38 ? -2.053 27.422 10.5 1 98.06 38 ILE B O 1
ATOM 2307 N N . PHE B 1 39 ? -1.977 25.281 10.82 1 98.62 39 PHE B N 1
ATOM 2308 C CA . PHE B 1 39 ? -3.129 24.969 9.977 1 98.62 39 PHE B CA 1
ATOM 2309 C C . PHE B 1 39 ? -3.83 23.703 10.461 1 98.62 39 PHE B C 1
ATOM 2311 O O . PHE B 1 39 ? -3.248 22.922 11.203 1 98.62 39 PHE B O 1
ATOM 2318 N N . ASP B 1 40 ? -5.023 23.547 10.164 1 98.5 40 ASP B N 1
ATOM 2319 C CA . ASP B 1 40 ? -5.922 22.438 10.422 1 98.5 40 ASP B CA 1
ATOM 2320 C C . ASP B 1 40 ? -6.941 22.266 9.297 1 98.5 40 ASP B C 1
ATOM 2322 O O . ASP B 1 40 ? -7.844 23.094 9.148 1 98.5 40 ASP B O 1
ATOM 2326 N N . THR B 1 41 ? -6.73 21.25 8.438 1 98.62 41 THR B N 1
ATOM 2327 C CA . THR B 1 41 ? -7.523 21.203 7.211 1 98.62 41 THR B CA 1
ATOM 2328 C C . THR B 1 41 ? -7.949 19.766 6.898 1 98.62 41 THR B C 1
ATOM 2330 O O . THR B 1 41 ? -7.27 18.812 7.289 1 98.62 41 THR B O 1
ATOM 2333 N N . THR B 1 42 ? -9.047 19.609 6.309 1 97.81 42 THR B N 1
ATOM 2334 C CA . THR B 1 42 ? -9.469 18.344 5.723 1 97.81 42 THR B CA 1
ATOM 2335 C C . THR B 1 42 ? -9.539 18.438 4.199 1 97.81 42 THR B C 1
ATOM 2337 O O . THR B 1 42 ? -10.234 17.656 3.551 1 97.81 42 THR B O 1
ATOM 2340 N N . ALA B 1 43 ? -8.859 19.422 3.654 1 98.12 43 ALA B N 1
ATOM 2341 C CA . ALA B 1 43 ? -8.906 19.672 2.217 1 98.12 43 ALA B CA 1
ATOM 2342 C C . ALA B 1 43 ? -7.508 19.859 1.641 1 98.12 43 ALA B C 1
ATOM 2344 O O . ALA B 1 43 ? -7.301 20.656 0.726 1 98.12 43 ALA B O 1
ATOM 2345 N N . ALA B 1 44 ? -6.539 19.219 2.264 1 98.75 44 ALA B N 1
ATOM 2346 C CA . ALA B 1 44 ? -5.18 19.266 1.737 1 98.75 44 ALA B CA 1
ATOM 2347 C C . ALA B 1 44 ? -5.086 18.547 0.395 1 98.75 44 ALA B C 1
ATOM 2349 O O . ALA B 1 44 ? -5.977 17.766 0.038 1 98.75 44 ALA B O 1
ATOM 2350 N N . LYS B 1 45 ? -4.039 18.891 -0.346 1 98.56 45 LYS B N 1
ATOM 2351 C CA . LYS B 1 45 ? -3.736 18.203 -1.595 1 98.56 45 LYS B CA 1
ATOM 2352 C C . LYS B 1 45 ? -2.346 17.578 -1.551 1 98.56 45 LYS B C 1
ATOM 2354 O O . LYS B 1 45 ? -1.408 18.156 -1.01 1 98.56 45 LYS B O 1
ATOM 2359 N N . LEU B 1 46 ? -2.273 16.344 -2.047 1 98.19 46 LEU B N 1
ATOM 2360 C CA . LEU B 1 46 ? -1.005 15.68 -2.328 1 98.19 46 LEU B CA 1
ATOM 2361 C C . LEU B 1 46 ? -0.52 16.016 -3.736 1 98.19 46 LEU B C 1
ATOM 2363 O O . LEU B 1 46 ? -1.238 15.781 -4.715 1 98.19 46 LEU B O 1
ATOM 2367 N N . VAL B 1 47 ? 0.708 16.562 -3.812 1 97.19 47 VAL B N 1
ATOM 2368 C CA . VAL B 1 47 ? 1.246 17 -5.098 1 97.19 47 VAL B CA 1
ATOM 2369 C C . VAL B 1 47 ? 2.59 16.328 -5.352 1 97.19 47 VAL B C 1
ATOM 2371 O O . VAL B 1 47 ? 3.502 16.406 -4.527 1 97.19 47 VAL B O 1
ATOM 2374 N N . TRP B 1 48 ? 2.709 15.602 -6.461 1 96.31 48 TRP B N 1
ATOM 2375 C CA . TRP B 1 48 ? 3.969 14.984 -6.863 1 96.31 48 TRP B CA 1
ATOM 2376 C C . TRP B 1 48 ? 4.852 15.984 -7.605 1 96.31 48 TRP B C 1
ATOM 2378 O O . TRP B 1 48 ? 4.898 15.992 -8.836 1 96.31 48 TRP B O 1
ATOM 2388 N N . GLU B 1 49 ? 5.551 16.719 -6.836 1 92.88 49 GLU B N 1
ATOM 2389 C CA . GLU B 1 49 ? 6.355 17.828 -7.332 1 92.88 49 GLU B CA 1
ATOM 2390 C C . GLU B 1 49 ? 7.492 17.328 -8.219 1 92.88 49 GLU B C 1
ATOM 2392 O O . GLU B 1 49 ? 7.852 17.984 -9.203 1 92.88 49 GLU B O 1
ATOM 2397 N N . ASN B 1 50 ? 8.195 16.156 -7.809 1 83.19 50 ASN B N 1
ATOM 2398 C CA . ASN B 1 50 ? 9.305 15.594 -8.57 1 83.19 50 ASN B CA 1
ATOM 2399 C C . ASN B 1 50 ? 9.016 14.156 -9 1 83.19 50 ASN B C 1
ATOM 2401 O O . ASN B 1 50 ? 9.93 13.414 -9.352 1 83.19 50 ASN B O 1
ATOM 2405 N N . GLY B 1 51 ? 7.777 13.742 -8.906 1 76.62 51 GLY B N 1
ATOM 2406 C CA . GLY B 1 51 ? 7.34 12.453 -9.422 1 76.62 51 GLY B CA 1
ATOM 2407 C C . GLY B 1 51 ? 7.605 11.305 -8.469 1 76.62 51 GLY B C 1
ATOM 2408 O O . GLY B 1 51 ? 7.078 10.203 -8.648 1 76.62 51 GLY B O 1
ATOM 2409 N N . PHE B 1 52 ? 8.32 11.352 -7.383 1 83.25 52 PHE B N 1
ATOM 2410 C CA . PHE B 1 52 ? 8.727 10.219 -6.562 1 83.25 52 PHE B CA 1
ATOM 2411 C C . PHE B 1 52 ? 7.762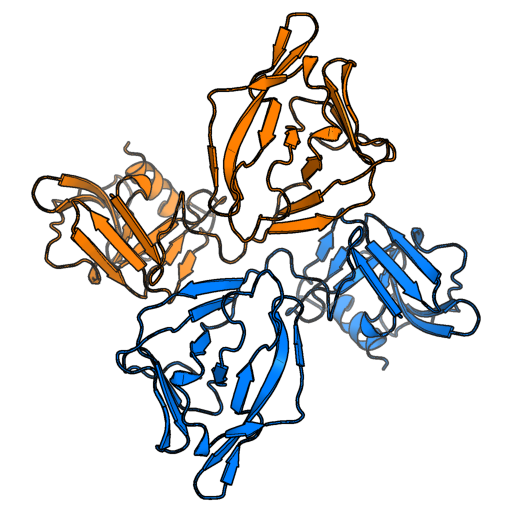 10.016 -5.402 1 83.25 52 PHE B C 1
ATOM 2413 O O . PHE B 1 52 ? 7.281 8.906 -5.172 1 83.25 52 PHE B O 1
ATOM 2420 N N . TYR B 1 53 ? 7.535 11.078 -4.668 1 92.88 53 TYR B N 1
ATOM 2421 C CA . TYR B 1 53 ? 6.586 11.039 -3.561 1 92.88 53 TYR B CA 1
ATOM 2422 C C . TYR B 1 53 ? 5.828 12.359 -3.445 1 92.88 53 TYR B C 1
ATOM 2424 O O . TYR B 1 53 ? 6.289 13.391 -3.928 1 92.88 53 TYR B O 1
ATOM 2432 N N . PRO B 1 54 ? 4.703 12.312 -2.877 1 96.75 54 PRO B N 1
ATOM 2433 C CA . PRO B 1 54 ? 3.881 13.516 -2.799 1 96.75 54 PRO B CA 1
ATOM 2434 C C . PRO B 1 54 ? 4.277 14.43 -1.638 1 96.75 54 PRO B C 1
ATOM 2436 O O . PRO B 1 54 ? 4.973 13.992 -0.717 1 96.75 54 PRO B O 1
ATOM 2439 N N . ASN B 1 55 ? 3.877 15.672 -1.825 1 97.12 55 ASN B N 1
ATOM 2440 C CA . ASN B 1 55 ? 3.967 16.688 -0.782 1 97.12 55 ASN B CA 1
ATOM 2441 C C . ASN B 1 55 ? 2.605 17.312 -0.488 1 97.12 55 ASN B C 1
ATOM 2443 O O . ASN B 1 55 ? 1.756 17.406 -1.376 1 97.12 55 ASN B O 1
ATOM 2447 N N . TYR B 1 56 ? 2.467 17.766 0.707 1 98.44 56 TYR B N 1
ATOM 2448 C CA . TYR B 1 56 ? 1.196 18.375 1.07 1 98.44 56 TYR B CA 1
ATOM 2449 C C . TYR B 1 56 ? 1.174 19.844 0.681 1 98.44 56 TYR B C 1
ATOM 2451 O O . TYR B 1 56 ? 2.154 20.562 0.889 1 98.44 56 TYR B O 1
ATOM 2459 N N . TRP B 1 57 ? 0.153 20.219 0.101 1 98.56 57 TRP B N 1
ATOM 2460 C CA . TRP B 1 57 ? -0.243 21.609 -0.117 1 98.56 57 TRP B CA 1
ATOM 2461 C C . TRP B 1 57 ? -1.512 21.938 0.661 1 98.56 57 TRP B C 1
ATOM 2463 O O . TRP B 1 57 ? -2.465 21.156 0.672 1 98.56 57 TRP B O 1
ATOM 2473 N N . ILE B 1 58 ? -1.503 23.062 1.318 1 98.75 58 ILE B N 1
ATOM 2474 C CA . ILE B 1 58 ? -2.543 23.375 2.291 1 98.75 58 ILE B CA 1
ATOM 2475 C C . ILE B 1 58 ? -3.357 24.578 1.81 1 98.75 58 ILE B C 1
ATOM 2477 O O . ILE B 1 58 ? -2.793 25.578 1.365 1 98.75 58 ILE B O 1
ATOM 2481 N N . PRO B 1 59 ? -4.703 24.469 1.857 1 98.38 59 PRO B N 1
ATOM 2482 C CA . PRO B 1 59 ? -5.465 25.672 1.543 1 98.38 59 PRO B CA 1
ATOM 2483 C C . PRO B 1 59 ? -5.102 26.844 2.445 1 98.38 59 PRO B C 1
ATOM 2485 O O . PRO B 1 59 ? -5.098 26.719 3.672 1 98.38 59 PRO B O 1
ATOM 2488 N N . GLN B 1 60 ? -4.82 27.953 1.853 1 96.5 60 GLN B N 1
ATOM 2489 C CA . GLN B 1 60 ? -4.445 29.141 2.631 1 96.5 60 GLN B CA 1
ATOM 2490 C C . GLN B 1 60 ? -5.523 29.484 3.65 1 96.5 60 GLN B C 1
ATOM 2492 O O . GLN B 1 60 ? -5.215 29.938 4.758 1 96.5 60 GLN B O 1
ATOM 2497 N N . SER B 1 61 ? -6.789 29.266 3.283 1 96.88 61 SER B N 1
ATOM 2498 C CA . SER B 1 61 ? -7.938 29.609 4.117 1 96.88 61 SER B CA 1
ATOM 2499 C C . SER B 1 61 ? -7.941 28.797 5.41 1 96.88 61 SER B C 1
ATOM 2501 O O . SER B 1 61 ? -8.656 29.141 6.359 1 96.88 61 SER B O 1
ATOM 2503 N N . ASP B 1 62 ? -7.184 27.734 5.504 1 98.38 62 ASP B N 1
ATOM 2504 C CA . ASP B 1 62 ? -7.254 26.844 6.656 1 98.38 62 ASP B CA 1
ATOM 2505 C C . ASP B 1 62 ? -6.086 27.094 7.609 1 98.38 62 ASP B C 1
ATOM 2507 O O . ASP B 1 62 ? -5.891 26.344 8.57 1 98.38 62 ASP B O 1
ATOM 2511 N N . PHE B 1 63 ? -5.297 28.094 7.316 1 97.94 63 PHE B N 1
ATOM 2512 C CA . PHE B 1 63 ? -4.293 28.516 8.281 1 97.94 63 PHE B CA 1
ATOM 2513 C C . PHE B 1 63 ? -4.938 29.266 9.438 1 97.94 63 PHE B C 1
ATOM 2515 O O . PHE B 1 63 ? -5.926 29.984 9.258 1 97.94 63 PHE B O 1
ATOM 2522 N N . LEU B 1 64 ? -4.375 29.031 10.555 1 97.25 64 LEU B N 1
ATOM 2523 C CA . LEU B 1 64 ? -4.957 29.578 11.773 1 97.25 64 LEU B CA 1
ATOM 2524 C C . LEU B 1 64 ? -4.578 31.047 11.938 1 97.25 64 LEU B C 1
ATOM 2526 O O . LEU B 1 64 ? -3.609 31.516 11.336 1 97.25 64 LEU B O 1
ATOM 2530 N N . SER B 1 65 ? -5.285 31.734 12.727 1 92.06 65 SER B N 1
ATOM 2531 C CA . SER B 1 65 ? -5.152 33.188 12.883 1 92.06 65 SER B CA 1
ATOM 2532 C C . SER B 1 65 ? -3.822 33.531 13.531 1 92.06 65 SER B C 1
ATOM 2534 O O . SER B 1 65 ? -3.375 34.688 13.43 1 92.06 65 SER B O 1
ATOM 2536 N N . THR B 1 66 ? -3.156 32.594 14.148 1 87.44 66 THR B N 1
ATOM 2537 C CA . THR B 1 66 ? -1.886 32.812 14.828 1 87.44 66 THR B CA 1
ATOM 2538 C C . THR B 1 66 ? -0.759 33 13.812 1 87.44 66 THR B C 1
ATOM 2540 O O . THR B 1 66 ? 0.334 33.4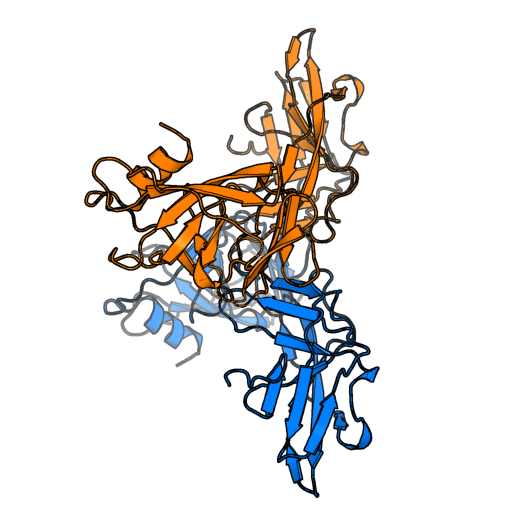38 14.156 1 87.44 66 THR B O 1
ATOM 2543 N N . VAL B 1 67 ? -1.083 32.688 12.625 1 92.5 67 VAL B N 1
ATOM 2544 C CA . VAL B 1 67 ? -0.058 32.688 11.586 1 92.5 67 VAL B CA 1
ATOM 2545 C C . VAL B 1 67 ? -0.063 34 10.859 1 92.5 67 VAL B C 1
ATOM 2547 O O . VAL B 1 67 ? -1.127 34.562 10.547 1 92.5 67 VAL B O 1
ATOM 2550 N N . ILE B 1 68 ? 1.125 34.531 10.641 1 91.69 68 ILE B N 1
ATOM 2551 C CA . ILE B 1 68 ? 1.273 35.781 9.867 1 91.69 68 ILE B CA 1
ATOM 2552 C C . ILE B 1 68 ? 1.959 35.469 8.539 1 91.69 68 ILE B C 1
ATOM 2554 O O . ILE B 1 68 ? 3.041 34.875 8.516 1 91.69 68 ILE B O 1
ATOM 2558 N N . PHE B 1 69 ? 1.271 35.781 7.504 1 90.88 69 PHE B N 1
ATOM 2559 C CA . PHE B 1 69 ? 1.881 35.719 6.18 1 90.88 69 PHE B CA 1
ATOM 2560 C C . PHE B 1 69 ? 2.557 37.062 5.84 1 90.88 69 PHE B C 1
ATOM 2562 O O . PHE B 1 69 ? 1.932 38.094 5.922 1 90.88 69 PHE B O 1
ATOM 2569 N N . ALA B 1 70 ? 3.818 37.031 5.656 1 84.56 70 ALA B N 1
ATOM 2570 C CA . ALA B 1 70 ? 4.512 38.25 5.266 1 84.56 70 ALA B CA 1
ATOM 2571 C C . ALA B 1 70 ? 4.312 38.531 3.779 1 84.56 70 ALA B C 1
ATOM 2573 O O . ALA B 1 70 ? 3.844 37.688 3.029 1 84.56 70 ALA B O 1
ATOM 2574 N N . GLU B 1 71 ? 4.895 39.625 3.379 1 72.62 71 GLU B N 1
ATOM 2575 C CA . GLU B 1 71 ? 4.691 40.156 2.037 1 72.62 71 GLU B CA 1
ATOM 2576 C C . GLU B 1 71 ? 5.23 39.219 0.972 1 72.62 71 GLU B C 1
ATOM 2578 O O . GLU B 1 71 ? 6.344 38.688 1.1 1 72.62 71 GLU B O 1
ATOM 2583 N N . ASP B 1 72 ? 4.43 38.906 -0.039 1 70.25 72 ASP B N 1
ATOM 2584 C CA . ASP B 1 72 ? 4.676 38 -1.163 1 70.25 72 ASP B CA 1
ATOM 2585 C C . ASP B 1 72 ? 5.727 38.594 -2.107 1 70.25 72 ASP B C 1
ATOM 2587 O O . ASP B 1 72 ? 5.742 39.781 -2.367 1 70.25 72 ASP B O 1
ATOM 2591 N N . LYS B 1 73 ? 6.863 37.875 -2.299 1 74.44 73 LYS B N 1
ATOM 2592 C CA . LYS B 1 73 ? 7.785 38.156 -3.393 1 74.44 73 LYS B CA 1
ATOM 2593 C C . LYS B 1 73 ? 7.363 37.438 -4.676 1 74.44 73 LYS B C 1
ATOM 2595 O O . LYS B 1 73 ? 7.371 36.219 -4.738 1 74.44 73 LYS B O 1
ATOM 2600 N N . PRO B 1 74 ? 7.008 38.281 -5.594 1 77.44 74 PRO B N 1
ATOM 2601 C CA . PRO B 1 74 ? 6.57 37.656 -6.848 1 77.44 74 PRO B CA 1
ATOM 2602 C C . PRO B 1 74 ? 7.641 36.781 -7.473 1 77.44 74 PRO B C 1
ATOM 2604 O O . PRO B 1 74 ? 8.836 37.094 -7.383 1 77.44 74 PRO B O 1
ATOM 2607 N N . VAL B 1 75 ? 7.289 35.656 -7.969 1 75.25 75 VAL B N 1
ATOM 2608 C CA . VAL B 1 75 ? 8.18 34.812 -8.766 1 75.25 75 VAL B CA 1
ATOM 2609 C C . VAL B 1 75 ? 8.164 35.25 -10.219 1 75.25 75 VAL B C 1
ATOM 2611 O O . VAL B 1 75 ? 7.098 35.375 -10.828 1 75.25 75 VAL B O 1
ATOM 2614 N N . SER B 1 76 ? 9.242 35.531 -10.656 1 70.75 76 SER B N 1
ATOM 2615 C CA . SER B 1 76 ? 9.367 36.094 -12 1 70.75 76 SER B CA 1
ATOM 2616 C C . SER B 1 76 ? 8.711 35.188 -13.039 1 70.75 76 SER B C 1
ATOM 2618 O O . SER B 1 76 ? 8.969 34 -13.07 1 70.75 76 SER B O 1
ATOM 2620 N N . GLY B 1 77 ? 7.867 35.781 -13.812 1 69.94 77 GLY B N 1
ATOM 2621 C CA . GLY B 1 77 ? 7.324 35.125 -14.984 1 69.94 77 GLY B CA 1
ATOM 2622 C C . GLY B 1 77 ? 6.109 34.25 -14.68 1 69.94 77 GLY B C 1
ATOM 2623 O O . GLY B 1 77 ? 5.539 33.625 -15.578 1 69.94 77 GLY B O 1
ATOM 2624 N N . ILE B 1 78 ? 5.902 34.156 -13.367 1 76.19 78 ILE B N 1
ATOM 2625 C CA . ILE B 1 78 ? 4.73 33.344 -13.062 1 76.19 78 ILE B CA 1
ATOM 2626 C C . ILE B 1 78 ? 3.875 34.062 -12.008 1 76.19 78 ILE B C 1
ATOM 2628 O O . ILE B 1 78 ? 4.395 34.812 -11.188 1 76.19 78 ILE B O 1
ATOM 2632 N N . GLU B 1 79 ? 2.629 33.906 -12.023 1 78.06 79 GL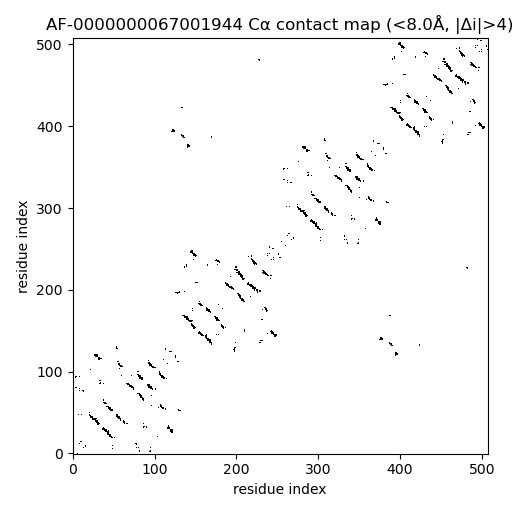U B N 1
ATOM 2633 C CA . GLU B 1 79 ? 1.673 34.562 -11.141 1 78.06 79 GLU B CA 1
ATOM 2634 C C . GLU B 1 79 ? 1.589 33.844 -9.789 1 78.06 79 GLU B C 1
ATOM 2636 O O . GLU B 1 79 ? 0.512 33.406 -9.375 1 78.06 79 GLU B O 1
ATOM 2641 N N . THR B 1 80 ? 2.705 33.594 -9.164 1 82.5 80 THR B N 1
ATOM 2642 C CA . THR B 1 80 ? 2.809 33.094 -7.797 1 82.5 80 THR B CA 1
ATOM 2643 C C . THR B 1 80 ? 3.795 33.938 -6.992 1 82.5 80 THR B C 1
ATOM 2645 O O . THR B 1 80 ? 4.453 34.812 -7.543 1 82.5 80 THR B O 1
ATOM 2648 N N . SER B 1 81 ? 3.779 33.781 -5.742 1 82.31 81 SER B N 1
ATOM 2649 C CA . SER B 1 81 ? 4.707 34.562 -4.906 1 82.31 81 SER B CA 1
ATOM 2650 C C . SER B 1 81 ? 5.266 33.688 -3.777 1 82.31 81 SER B C 1
ATOM 2652 O O . SER B 1 81 ? 4.59 32.781 -3.289 1 82.31 81 SER B O 1
ATOM 2654 N N . THR B 1 82 ? 6.445 33.844 -3.492 1 82.44 82 THR B N 1
ATOM 2655 C CA . THR B 1 82 ? 7.008 33.312 -2.256 1 82.44 82 THR B CA 1
ATOM 2656 C C . THR B 1 82 ? 6.672 34.219 -1.074 1 82.44 82 THR B C 1
ATOM 2658 O O . THR B 1 82 ? 6.477 35.406 -1.243 1 82.44 82 THR B O 1
ATOM 2661 N N . SER B 1 83 ? 6.41 33.562 -0.011 1 88.38 83 SER B N 1
ATOM 2662 C CA . SER B 1 83 ? 6.062 34.25 1.214 1 88.38 83 SER B CA 1
ATOM 2663 C C . SER B 1 83 ? 6.734 33.625 2.43 1 88.38 83 SER B C 1
ATOM 2665 O O . SER B 1 83 ? 7.488 32.656 2.299 1 88.38 83 SER B O 1
ATOM 2667 N N . THR B 1 84 ? 6.695 34.344 3.477 1 92 84 THR B N 1
ATOM 2668 C CA . THR B 1 84 ? 7.172 33.844 4.758 1 92 84 THR B CA 1
ATOM 2669 C C . THR B 1 84 ? 6.023 33.719 5.75 1 92 84 THR B C 1
ATOM 2671 O O . THR B 1 84 ? 5.207 34.625 5.883 1 92 84 THR B O 1
ATOM 2674 N N . ILE B 1 85 ? 5.91 32.562 6.324 1 94 85 ILE B N 1
ATOM 2675 C CA . ILE B 1 85 ? 4.938 32.312 7.383 1 94 85 ILE B CA 1
ATOM 2676 C C . ILE B 1 85 ? 5.625 32.406 8.742 1 94 85 ILE B C 1
ATOM 2678 O O . ILE B 1 85 ? 6.684 31.828 8.961 1 94 85 ILE B O 1
ATOM 2682 N N . SER B 1 86 ? 5.012 33.156 9.609 1 94.94 86 SER B N 1
ATOM 2683 C CA . SER B 1 86 ? 5.652 33.375 10.906 1 94.94 86 SER B CA 1
ATOM 2684 C C . SER B 1 86 ? 4.68 33.094 12.055 1 94.94 86 SER B C 1
ATOM 2686 O O . SER B 1 86 ? 3.488 33.375 11.945 1 94.94 86 SER B O 1
ATOM 2688 N N . VAL B 1 87 ? 5.16 32.438 13.094 1 94.62 87 VAL B N 1
ATOM 2689 C CA . VAL B 1 87 ? 4.531 32.25 14.398 1 94.62 87 VAL B CA 1
ATOM 2690 C C . VAL B 1 87 ? 5.465 32.781 15.492 1 94.62 87 VAL B C 1
ATOM 2692 O O . VAL B 1 87 ? 6.5 32.156 15.773 1 94.62 87 VAL B O 1
ATOM 2695 N N . ASP B 1 88 ? 5.086 33.875 16.141 1 92.75 88 ASP B N 1
ATOM 2696 C CA . ASP B 1 88 ? 5.941 34.531 17.125 1 92.75 88 ASP B CA 1
ATOM 2697 C C . ASP B 1 88 ? 7.309 34.875 16.531 1 92.75 88 ASP B C 1
ATOM 2699 O O . ASP B 1 88 ? 7.41 35.625 15.57 1 92.75 88 ASP B O 1
ATOM 2703 N N . ASN B 1 89 ? 8.406 34.156 17 1 92.44 89 ASN B N 1
ATOM 2704 C CA . ASN B 1 89 ? 9.75 34.531 16.562 1 92.44 89 ASN B CA 1
ATOM 2705 C C . ASN B 1 89 ? 10.328 33.531 15.586 1 92.44 89 ASN B C 1
ATOM 2707 O O . ASN B 1 89 ? 11.508 33.562 15.25 1 92.44 89 ASN B O 1
ATOM 2711 N N . LYS B 1 90 ? 9.547 32.625 15.117 1 95.31 90 LYS B N 1
ATOM 2712 C CA . LYS B 1 90 ? 10.008 31.625 14.141 1 95.31 90 LYS B CA 1
ATOM 2713 C C . LYS B 1 90 ? 9.312 31.812 12.797 1 95.31 90 LYS B C 1
ATOM 2715 O O . LYS B 1 90 ? 8.102 32.062 12.75 1 95.31 90 LYS B O 1
ATOM 2720 N N . SER B 1 91 ? 10.133 31.766 11.766 1 95.31 91 SER B N 1
ATOM 2721 C CA . SER B 1 91 ? 9.602 31.953 10.414 1 95.31 91 SER B CA 1
ATOM 2722 C C . SER B 1 91 ? 10.086 30.844 9.477 1 95.31 91 SER B C 1
ATOM 2724 O O . SER B 1 91 ? 11.188 30.328 9.648 1 95.31 91 SER B O 1
ATOM 2726 N N . VAL B 1 92 ? 9.156 30.484 8.508 1 95.94 92 VAL B N 1
ATOM 2727 C CA . VAL B 1 92 ? 9.523 29.531 7.473 1 95.94 92 VAL B CA 1
ATOM 2728 C C . VAL B 1 92 ? 9.094 30.062 6.105 1 95.94 92 VAL B C 1
ATOM 2730 O O . VAL B 1 92 ? 8.109 30.781 6 1 95.94 92 VAL B O 1
ATOM 2733 N N . ALA B 1 93 ? 9.883 29.688 5.109 1 94.62 93 ALA B N 1
ATOM 2734 C CA . ALA B 1 93 ? 9.547 30.078 3.74 1 94.62 93 ALA B CA 1
ATOM 2735 C C . ALA B 1 93 ? 8.328 29.297 3.24 1 94.62 93 ALA B C 1
ATOM 2737 O O . ALA B 1 93 ? 8.102 28.156 3.637 1 94.62 93 ALA B O 1
ATOM 2738 N N . SER B 1 94 ? 7.539 29.938 2.381 1 95.69 94 SER B N 1
ATOM 2739 C CA . SER B 1 94 ? 6.371 29.312 1.779 1 95.69 94 SER B CA 1
ATOM 2740 C C . SER B 1 94 ? 6.141 29.812 0.357 1 95.69 94 SER B C 1
ATOM 2742 O O . SER B 1 94 ? 6.723 30.812 -0.057 1 95.69 94 SER B O 1
ATOM 2744 N N . LEU B 1 95 ? 5.465 29.062 -0.418 1 94.69 95 LEU B N 1
ATOM 2745 C CA . LEU B 1 95 ? 4.957 29.438 -1.733 1 94.69 95 LEU B CA 1
ATOM 2746 C C . LEU B 1 95 ? 3.436 29.547 -1.716 1 94.69 95 LEU B C 1
ATOM 2748 O O . LEU B 1 95 ? 2.744 28.594 -1.334 1 94.69 95 LEU B O 1
ATOM 2752 N N . VAL B 1 96 ? 2.949 30.656 -2.09 1 94.19 96 VAL B N 1
ATOM 2753 C CA . VAL B 1 96 ? 1.512 30.906 -2.107 1 94.19 96 VAL B CA 1
ATOM 2754 C C . VAL B 1 96 ? 1.024 31.016 -3.551 1 94.19 96 VAL B C 1
ATOM 2756 O O . VAL B 1 96 ? 1.558 31.797 -4.336 1 94.19 96 VAL B O 1
ATOM 2759 N N . VAL B 1 97 ? 0.02 30.25 -3.869 1 93.56 97 VAL B N 1
ATOM 2760 C CA . VAL B 1 97 ? -0.589 30.344 -5.191 1 93.56 97 VAL B CA 1
ATOM 2761 C C . VAL B 1 97 ? -1.845 31.203 -5.133 1 93.56 97 VAL B C 1
ATOM 2763 O O . VAL B 1 97 ? -2.807 30.859 -4.438 1 93.56 97 VAL B O 1
ATOM 2766 N N . PRO B 1 98 ? -1.813 32.219 -5.859 1 91 98 PRO B N 1
ATOM 2767 C CA . PRO B 1 98 ? -2.979 33.125 -5.789 1 91 98 PRO B CA 1
ATOM 2768 C C . PRO B 1 98 ? -4.254 32.469 -6.312 1 91 98 PRO B C 1
ATOM 2770 O O . PRO B 1 98 ? -4.191 31.609 -7.199 1 91 98 PRO B O 1
ATOM 2773 N N . ASP B 1 99 ? -5.363 32.906 -5.762 1 90.5 99 ASP B N 1
ATOM 2774 C CA . ASP B 1 99 ? -6.668 32.375 -6.152 1 90.5 99 ASP B CA 1
ATOM 2775 C C . ASP B 1 99 ? -6.953 32.656 -7.625 1 90.5 99 ASP B C 1
ATOM 2777 O O . ASP B 1 99 ? -7.754 31.969 -8.25 1 90.5 99 ASP B O 1
ATOM 2781 N N . THR B 1 100 ? -6.27 33.625 -8.203 1 87.31 100 THR B N 1
ATOM 2782 C CA . THR B 1 100 ? -6.559 34.094 -9.547 1 87.31 100 THR B CA 1
ATOM 2783 C C . THR B 1 100 ? -5.863 33.219 -10.594 1 87.31 100 THR B C 1
ATOM 2785 O O . THR B 1 100 ? -6.184 33.281 -11.781 1 87.31 100 THR B O 1
ATOM 2788 N N . LEU B 1 101 ? -4.945 32.469 -10.109 1 88.62 101 LEU B N 1
ATOM 2789 C CA . LEU B 1 101 ? -4.238 31.609 -11.055 1 88.62 101 LEU B CA 1
ATOM 2790 C C . LEU B 1 101 ? -5.125 30.453 -11.5 1 88.62 101 LEU B C 1
ATOM 2792 O O . LEU B 1 101 ? -5.82 29.844 -10.68 1 88.62 101 LEU B O 1
ATOM 2796 N N . ASN B 1 102 ? -5.129 30.203 -12.789 1 88.31 102 ASN B N 1
ATOM 2797 C CA . ASN B 1 102 ? -5.84 29.031 -13.289 1 88.31 102 ASN B CA 1
ATOM 2798 C C . ASN B 1 102 ? -5.066 27.734 -13.023 1 88.31 102 ASN B C 1
ATOM 2800 O O . ASN B 1 102 ? -4.309 27.281 -13.883 1 88.31 102 ASN B O 1
ATOM 2804 N N . SER B 1 103 ? -5.246 27.25 -11.914 1 91 103 SER B N 1
ATOM 2805 C CA . SER B 1 103 ? -4.543 26.047 -11.469 1 91 103 SER B CA 1
ATOM 2806 C C . SER B 1 103 ? -5.348 25.297 -10.414 1 91 103 SER B C 1
ATOM 2808 O O . SER B 1 103 ? -6.078 25.906 -9.633 1 91 103 SER B O 1
ATOM 2810 N N . GLU B 1 104 ? -5.191 24 -10.328 1 94.25 104 GLU B N 1
ATOM 2811 C CA . GLU B 1 104 ? -5.789 23.188 -9.281 1 94.25 104 GLU B CA 1
ATOM 2812 C C . GLU B 1 104 ? -5.211 23.531 -7.91 1 94.25 104 GLU B C 1
ATOM 2814 O O . GLU B 1 104 ? -5.773 23.156 -6.879 1 94.25 104 GLU B O 1
ATOM 2819 N N . LEU B 1 105 ? -4.113 24.281 -7.898 1 96.25 105 LEU B N 1
ATOM 2820 C CA . LEU B 1 105 ? -3.438 24.625 -6.648 1 96.25 105 LEU B CA 1
ATOM 2821 C C . LEU B 1 105 ? -3.707 26.062 -6.258 1 96.25 105 LEU B C 1
ATOM 2823 O O . LEU B 1 105 ? -3.074 26.594 -5.34 1 96.25 105 LEU B O 1
ATOM 2827 N N . ALA B 1 106 ? -4.625 26.688 -7.062 1 95.12 106 ALA B N 1
ATOM 2828 C CA . ALA B 1 106 ? -5.004 28.047 -6.684 1 95.12 106 ALA B CA 1
ATOM 2829 C C . ALA B 1 106 ? -5.492 28.094 -5.238 1 95.12 106 ALA B C 1
ATOM 2831 O O . ALA B 1 106 ? -6.289 27.266 -4.816 1 95.12 106 ALA B O 1
ATOM 2832 N N . GLY B 1 107 ? -4.918 29.078 -4.5 1 96.12 107 GLY B N 1
ATOM 2833 C CA . GLY B 1 107 ? -5.324 29.266 -3.119 1 96.12 107 GLY B CA 1
ATOM 2834 C C . GLY B 1 107 ? -4.586 28.375 -2.15 1 96.12 107 GLY B C 1
ATOM 2835 O O . GLY B 1 107 ? -4.859 28.375 -0.948 1 96.12 107 GLY B O 1
ATOM 2836 N N . TYR B 1 108 ? -3.709 27.594 -2.666 1 97.75 108 TYR B N 1
ATOM 2837 C CA . TYR B 1 108 ? -2.98 26.656 -1.809 1 97.75 108 TYR B CA 1
ATOM 2838 C C . TYR B 1 108 ? -1.595 27.203 -1.475 1 97.75 108 TYR B C 1
ATOM 2840 O O . TYR B 1 108 ? -1.091 28.094 -2.152 1 97.75 108 TYR B O 1
ATOM 2848 N N . VAL B 1 109 ? -1.019 26.688 -0.426 1 97.12 109 VAL B N 1
ATOM 2849 C CA . VAL B 1 109 ? 0.271 27.094 0.119 1 97.12 109 VAL B CA 1
ATOM 2850 C C . VAL B 1 109 ? 1.191 25.875 0.238 1 97.12 109 VAL B C 1
ATOM 2852 O O . VAL B 1 109 ? 0.778 24.828 0.721 1 97.12 109 VAL B O 1
ATOM 2855 N N . LYS B 1 110 ? 2.4 26.047 -0.242 1 97.19 110 LYS B N 1
ATOM 2856 C CA . LYS B 1 110 ? 3.445 25.047 -0.099 1 97.19 110 LYS B CA 1
ATOM 2857 C C . LYS B 1 110 ? 4.469 25.453 0.958 1 97.19 110 LYS B C 1
ATOM 2859 O O . LYS B 1 110 ? 4.961 26.578 0.941 1 97.19 110 LYS B O 1
ATOM 2864 N N . ILE B 1 111 ? 4.66 24.562 1.925 1 96.94 111 ILE B N 1
ATOM 2865 C CA . ILE B 1 111 ? 5.742 24.656 2.898 1 96.94 111 ILE B CA 1
ATOM 2866 C C . ILE B 1 111 ? 6.609 23.406 2.84 1 96.94 111 ILE B C 1
ATOM 2868 O O . ILE B 1 111 ? 6.094 22.297 2.703 1 96.94 111 ILE B O 1
ATOM 2872 N N . ASP B 1 112 ? 7.883 23.609 2.859 1 95.5 112 ASP B N 1
ATOM 2873 C CA . ASP B 1 112 ? 8.742 22.438 2.914 1 95.5 112 ASP B CA 1
ATOM 2874 C C . ASP B 1 112 ? 8.438 21.594 4.141 1 95.5 112 ASP B C 1
ATOM 2876 O O . ASP B 1 112 ? 8.32 22.109 5.254 1 95.5 112 ASP B O 1
ATOM 2880 N N . PHE B 1 113 ? 8.336 20.344 4.02 1 96.06 113 PHE B N 1
ATOM 2881 C CA . PHE B 1 113 ? 7.953 19.422 5.074 1 96.06 113 PHE B CA 1
ATOM 2882 C C . PHE B 1 113 ? 8.891 19.547 6.27 1 96.06 113 PHE B C 1
ATOM 2884 O O . PHE B 1 113 ? 8.445 19.578 7.418 1 96.06 113 PHE B O 1
ATOM 2891 N N . LYS B 1 114 ? 10.164 19.656 5.977 1 95.31 114 LYS B N 1
ATOM 2892 C CA . LYS B 1 114 ? 11.172 19.656 7.027 1 95.31 114 LYS B CA 1
ATOM 2893 C C . LYS B 1 114 ? 11.203 20.984 7.762 1 95.31 114 LYS B C 1
ATOM 2895 O O . LYS B 1 114 ? 11.828 21.109 8.82 1 95.31 114 LYS B O 1
ATOM 2900 N N . ALA B 1 115 ? 10.57 21.984 7.223 1 96.69 115 ALA B N 1
ATOM 2901 C CA . ALA B 1 115 ? 10.617 23.328 7.812 1 96.69 115 ALA B CA 1
ATOM 2902 C C . ALA B 1 115 ? 9.727 23.406 9.055 1 96.69 115 ALA B C 1
ATOM 2904 O O . ALA B 1 115 ? 9.891 24.312 9.875 1 96.69 115 ALA B O 1
ATOM 2905 N N . LEU B 1 116 ? 8.766 22.516 9.141 1 97.69 116 LEU B N 1
ATOM 2906 C CA . LEU B 1 116 ? 7.859 22.531 10.281 1 97.69 116 LEU B CA 1
ATOM 2907 C C . LEU B 1 116 ? 8.359 21.578 11.383 1 97.69 116 LEU B C 1
ATOM 2909 O O . LEU B 1 116 ? 9.125 20.656 11.109 1 97.69 116 LEU B O 1
ATOM 2913 N N . ASP B 1 117 ? 7.875 21.859 12.625 1 97.75 117 ASP B N 1
ATOM 2914 C CA . ASP B 1 117 ? 8.227 21.016 13.766 1 97.75 117 ASP B CA 1
ATOM 2915 C C . ASP B 1 117 ? 7.582 19.625 13.641 1 97.75 117 ASP B C 1
ATOM 2917 O O . ASP B 1 117 ? 8.164 18.625 14.062 1 97.75 117 ASP B O 1
ATOM 2921 N N . ALA B 1 118 ? 6.379 19.625 13.141 1 98.38 118 ALA B N 1
ATOM 2922 C CA . ALA B 1 118 ? 5.648 18.359 13.008 1 98.38 118 ALA B CA 1
ATOM 2923 C C . ALA B 1 118 ? 4.496 18.5 12.023 1 98.38 118 ALA B C 1
ATOM 2925 O O . ALA B 1 118 ? 3.984 19.594 11.805 1 98.38 118 ALA B O 1
ATOM 2926 N N . TRP B 1 119 ? 4.176 17.453 11.414 1 98.75 119 TRP B N 1
ATOM 2927 C CA . TRP B 1 119 ? 2.979 17.266 10.602 1 98.75 119 TRP B CA 1
ATOM 2928 C C . TRP B 1 119 ? 2.139 16.109 11.133 1 98.75 119 TRP B C 1
ATOM 2930 O O . TRP B 1 119 ? 2.682 15.094 11.578 1 98.75 119 TRP B O 1
ATOM 2940 N N . TYR B 1 120 ? 0.856 16.266 11.062 1 98.75 120 TYR B N 1
ATOM 2941 C CA . TYR B 1 120 ? -0.022 15.188 11.508 1 98.75 120 TYR B CA 1
ATOM 2942 C C . TYR B 1 120 ? -1.062 14.852 10.445 1 98.75 120 TYR B C 1
ATOM 2944 O O . TYR B 1 120 ? -1.584 15.75 9.773 1 98.75 120 TYR B O 1
ATOM 2952 N N . GLU B 1 121 ? -1.284 13.641 10.25 1 98.69 121 GLU B N 1
ATOM 2953 C CA . GLU B 1 121 ? -2.518 13.117 9.672 1 98.69 121 GLU B CA 1
ATOM 2954 C C . GLU B 1 121 ? -3.441 12.555 10.75 1 98.69 121 GLU B C 1
ATOM 2956 O O . GLU B 1 121 ? -3.061 11.641 11.484 1 98.69 121 GLU B O 1
ATOM 2961 N N . GLU B 1 122 ? -4.578 13.086 10.805 1 98.38 122 GLU B N 1
ATOM 2962 C CA . GLU B 1 122 ? -5.457 12.711 11.914 1 98.38 122 GLU B CA 1
ATOM 2963 C C . GLU B 1 122 ? -4.734 12.828 13.25 1 98.38 122 GLU B C 1
ATOM 2965 O O . GLU B 1 122 ? -4.266 13.914 13.617 1 98.38 122 GLU B O 1
ATOM 2970 N N . GLN B 1 123 ? -4.578 11.734 13.945 1 98.25 123 GLN B N 1
ATOM 2971 C CA . GLN B 1 123 ? -3.904 11.82 15.234 1 98.25 123 GLN B CA 1
ATOM 2972 C C . GLN B 1 123 ? -2.51 11.203 15.172 1 98.25 123 GLN B C 1
ATOM 2974 O O . GLN B 1 123 ? -1.883 10.961 16.203 1 98.25 123 GLN B O 1
ATOM 2979 N N . ALA B 1 124 ? -2.004 10.961 13.953 1 98.19 124 ALA B N 1
ATOM 2980 C CA . ALA B 1 124 ? -0.692 10.336 13.805 1 98.19 124 ALA B CA 1
ATOM 2981 C C . ALA B 1 124 ? 0.318 11.312 13.211 1 98.19 124 ALA B C 1
ATOM 2983 O O . ALA B 1 124 ? 0.012 12.023 12.25 1 98.19 124 ALA B O 1
ATOM 2984 N N . GLN B 1 125 ? 1.514 11.328 13.766 1 98.06 125 GLN B N 1
ATOM 2985 C CA . GLN B 1 125 ? 2.582 12.148 13.195 1 98.06 125 GLN B CA 1
ATOM 2986 C C . GLN B 1 125 ? 3.08 11.555 11.883 1 98.06 125 GLN B C 1
ATOM 2988 O O . GLN B 1 125 ? 3.225 10.336 11.758 1 98.06 125 GLN B O 1
ATOM 2993 N N . ILE B 1 126 ? 3.246 12.383 10.898 1 97.88 126 ILE B N 1
ATOM 2994 C CA . ILE B 1 126 ? 3.896 11.992 9.648 1 97.88 126 ILE B CA 1
ATOM 2995 C C . ILE B 1 126 ? 5.414 12.055 9.82 1 97.88 126 ILE B C 1
ATOM 2997 O O . ILE B 1 126 ? 5.961 13.102 10.172 1 97.88 126 ILE B O 1
ATOM 3001 N N . VAL B 1 127 ? 6.047 10.992 9.531 1 96 127 VAL B N 1
ATOM 3002 C CA . VAL B 1 127 ? 7.5 10.945 9.617 1 96 127 VAL B CA 1
ATOM 3003 C C . VAL B 1 127 ? 8.102 10.914 8.219 1 96 127 VAL B C 1
ATOM 3005 O O . VAL B 1 127 ? 7.594 10.234 7.328 1 96 127 VAL B O 1
ATOM 3008 N N . TYR B 1 128 ? 9.188 11.781 7.969 1 94.94 128 TYR B N 1
ATOM 3009 C CA . TYR B 1 128 ? 9.977 11.906 6.746 1 94.94 128 TYR B CA 1
ATOM 3010 C C . TYR B 1 128 ? 9.18 12.625 5.66 1 94.94 128 TYR B C 1
ATOM 3012 O O . TYR B 1 128 ? 9.461 13.781 5.34 1 94.94 128 TYR B O 1
ATOM 3020 N N . HIS B 1 129 ? 8.102 12 5.086 1 96.19 129 HIS B N 1
ATOM 3021 C CA . HIS B 1 129 ? 7.203 12.625 4.125 1 96.19 129 HIS B CA 1
ATOM 3022 C C . HIS B 1 129 ? 5.863 11.898 4.07 1 96.19 129 HIS B C 1
ATOM 3024 O O . HIS B 1 129 ? 5.746 10.766 4.543 1 96.19 129 HIS B O 1
ATOM 3030 N N . PRO B 1 130 ? 4.879 12.547 3.5 1 97.44 130 PRO B N 1
ATOM 3031 C CA . PRO B 1 130 ? 3.6 11.844 3.367 1 97.44 130 PRO B CA 1
ATOM 3032 C C . PRO B 1 130 ? 3.703 10.594 2.502 1 97.44 130 PRO B C 1
ATOM 3034 O O . PRO B 1 130 ? 4.434 10.578 1.507 1 97.44 130 PRO B O 1
ATOM 3037 N N . LYS B 1 131 ? 2.967 9.602 2.961 1 97.44 131 LYS B N 1
ATOM 3038 C CA . LYS B 1 131 ? 2.914 8.391 2.145 1 97.44 131 LYS B CA 1
ATOM 3039 C C . LYS B 1 131 ? 2.066 8.609 0.895 1 97.44 131 LYS B C 1
ATOM 3041 O O . LYS B 1 131 ? 1.062 9.32 0.936 1 97.44 131 LYS B O 1
ATOM 3046 N N . ASP B 1 132 ? 2.516 8.023 -0.179 1 97.56 132 ASP B N 1
ATOM 3047 C CA . ASP B 1 132 ? 1.79 7.984 -1.445 1 97.56 132 ASP B CA 1
ATOM 3048 C C . ASP B 1 132 ? 0.64 6.98 -1.389 1 97.56 132 ASP B C 1
ATOM 3050 O O . ASP B 1 132 ? 0.861 5.781 -1.197 1 97.56 132 ASP B O 1
ATOM 3054 N N . PRO B 1 133 ? -0.586 7.449 -1.558 1 97.31 133 PRO B N 1
ATOM 3055 C CA . PRO B 1 133 ? -1.729 6.539 -1.471 1 97.31 133 PRO B CA 1
ATOM 3056 C C . PRO B 1 133 ? -1.723 5.477 -2.568 1 97.31 133 PRO B C 1
ATOM 3058 O O . PRO B 1 133 ? -2.531 4.547 -2.535 1 97.31 133 PRO B O 1
ATOM 3061 N N . PHE B 1 134 ? -0.789 5.488 -3.5 1 96.62 134 PHE B N 1
ATOM 3062 C CA . PHE B 1 134 ? -0.71 4.531 -4.598 1 96.62 134 PHE B CA 1
ATOM 3063 C C . PHE B 1 134 ? 0.564 3.701 -4.504 1 96.62 134 PHE B C 1
ATOM 3065 O O . PHE B 1 134 ? 0.976 3.07 -5.48 1 96.62 134 PHE B O 1
ATOM 3072 N N . HIS B 1 135 ? 1.186 3.775 -3.396 1 97.12 135 HIS B N 1
ATOM 3073 C CA . HIS B 1 135 ? 2.457 3.1 -3.162 1 97.12 135 HIS B CA 1
ATOM 3074 C C . HIS B 1 135 ? 2.309 1.984 -2.133 1 97.12 135 HIS B C 1
ATOM 3076 O O . HIS B 1 135 ? 1.843 2.225 -1.017 1 97.12 135 HIS B O 1
ATOM 3082 N N . ARG B 1 136 ? 2.734 0.838 -2.539 1 97.19 136 ARG B N 1
ATOM 3083 C CA . ARG B 1 136 ? 2.6 -0.333 -1.679 1 97.19 136 ARG B CA 1
ATOM 3084 C C . ARG B 1 136 ? 3.939 -1.042 -1.507 1 97.19 136 ARG B C 1
ATOM 3086 O O . ARG B 1 136 ? 4.789 -0.998 -2.396 1 97.19 136 ARG B O 1
ATOM 3093 N N . VAL B 1 137 ? 4.105 -1.643 -0.335 1 97.69 137 VAL B N 1
ATOM 3094 C CA . VAL B 1 137 ? 5.23 -2.523 -0.034 1 97.69 137 VAL B CA 1
ATOM 3095 C C . VAL B 1 137 ? 4.711 -3.895 0.393 1 97.69 137 VAL B C 1
ATOM 3097 O O . VAL B 1 137 ? 3.967 -4.008 1.369 1 97.69 137 VAL B O 1
ATOM 3100 N N . ASP B 1 138 ? 5.047 -4.883 -0.345 1 97.81 138 ASP B N 1
ATOM 3101 C CA . ASP B 1 138 ? 4.773 -6.262 0.044 1 97.81 138 ASP B CA 1
ATOM 3102 C C . ASP B 1 138 ? 6.062 -6.988 0.423 1 97.81 138 ASP B C 1
ATOM 3104 O O . ASP B 1 138 ? 7.055 -6.93 -0.308 1 97.81 138 ASP B O 1
ATOM 3108 N N . ILE B 1 139 ? 6.051 -7.602 1.54 1 98.62 139 ILE B N 1
ATOM 3109 C CA . ILE B 1 139 ? 7.176 -8.414 2 1 98.62 139 ILE B CA 1
ATOM 3110 C C . ILE B 1 139 ? 6.742 -9.867 2.115 1 98.62 139 ILE B C 1
ATOM 3112 O O . ILE B 1 139 ? 5.898 -10.211 2.947 1 98.62 139 ILE B O 1
ATOM 3116 N N . ILE B 1 140 ? 7.324 -10.703 1.299 1 98.44 140 ILE B N 1
ATOM 3117 C CA . ILE B 1 140 ? 6.871 -12.078 1.145 1 98.44 140 ILE B CA 1
ATOM 3118 C C . ILE B 1 140 ? 8.039 -13.031 1.368 1 98.44 140 ILE B C 1
ATOM 3120 O O . ILE B 1 140 ? 9.109 -12.859 0.788 1 98.44 140 ILE B O 1
ATOM 3124 N N . PRO B 1 141 ? 7.84 -14.039 2.242 1 98.5 141 PRO B N 1
ATOM 3125 C CA . PRO B 1 141 ? 8.891 -15.055 2.342 1 98.5 141 PRO B CA 1
ATOM 3126 C C . PRO B 1 141 ? 9.148 -15.773 1.02 1 98.5 141 PRO B C 1
ATOM 3128 O O . PRO B 1 141 ? 8.203 -16.047 0.267 1 98.5 141 PRO B O 1
ATOM 3131 N N . THR B 1 142 ? 10.383 -16.016 0.782 1 98.25 142 THR B N 1
ATOM 3132 C CA . THR B 1 142 ? 10.734 -16.672 -0.474 1 98.25 142 THR B CA 1
ATOM 3133 C C . THR B 1 142 ? 11.719 -17.812 -0.232 1 98.25 142 THR B C 1
ATOM 3135 O O . THR B 1 142 ? 12.516 -17.766 0.708 1 98.25 142 THR B O 1
ATOM 3138 N N . GLY B 1 143 ? 11.68 -18.812 -0.979 1 96.44 143 GLY B N 1
ATOM 3139 C CA . GLY B 1 143 ? 12.602 -19.938 -0.914 1 96.44 143 GLY B CA 1
ATOM 3140 C C . GLY B 1 143 ? 13.766 -19.812 -1.875 1 96.44 143 GLY B C 1
ATOM 3141 O O . GLY B 1 143 ? 14.547 -20.75 -2.043 1 96.44 143 GLY B O 1
ATOM 3142 N N . ARG B 1 144 ? 13.859 -18.703 -2.469 1 97.88 144 ARG B N 1
ATOM 3143 C CA . ARG B 1 144 ? 14.922 -18.516 -3.443 1 97.88 144 ARG B CA 1
ATOM 3144 C C . ARG B 1 144 ? 16.281 -18.391 -2.756 1 97.88 144 ARG B C 1
ATOM 3146 O O . ARG B 1 144 ? 16.375 -17.812 -1.67 1 97.88 144 ARG B O 1
ATOM 3153 N N . HIS B 1 145 ? 17.281 -18.938 -3.375 1 98.56 145 HIS B N 1
ATOM 3154 C CA . HIS B 1 145 ? 18.656 -18.797 -2.912 1 98.56 145 HIS B CA 1
ATOM 3155 C C . HIS B 1 145 ? 19.25 -17.453 -3.32 1 98.56 145 HIS B C 1
ATOM 3157 O O . HIS B 1 145 ? 19.094 -17.031 -4.469 1 98.56 145 HIS B O 1
ATOM 3163 N N . VAL B 1 146 ? 19.875 -16.797 -2.342 1 98.81 146 VAL B N 1
ATOM 3164 C CA . VAL B 1 146 ? 20.484 -15.5 -2.646 1 98.81 146 VAL B CA 1
ATOM 3165 C C . VAL B 1 146 ? 21.953 -15.516 -2.24 1 98.81 146 VAL B C 1
ATOM 3167 O O . VAL B 1 146 ? 22.297 -15.938 -1.132 1 98.81 146 VAL B O 1
ATOM 3170 N N . LYS B 1 147 ? 22.766 -15.125 -3.123 1 98.88 147 LYS B N 1
ATOM 3171 C CA . LYS B 1 147 ? 24.203 -14.977 -2.91 1 98.88 147 LYS B CA 1
ATOM 3172 C C . LYS B 1 147 ? 24.672 -13.586 -3.318 1 98.88 147 LYS B C 1
ATOM 3174 O O . LYS B 1 147 ? 24.25 -13.055 -4.348 1 98.88 147 LYS B O 1
ATOM 3179 N N . VAL B 1 148 ? 25.562 -12.984 -2.529 1 98.88 148 VAL B N 1
ATOM 3180 C CA . VAL B 1 148 ? 26.094 -11.648 -2.787 1 98.88 148 VAL B CA 1
ATOM 3181 C C . VAL B 1 148 ? 27.625 -11.688 -2.824 1 98.88 148 VAL B C 1
ATOM 3183 O O . VAL B 1 148 ? 28.25 -12.266 -1.938 1 98.88 148 VAL B O 1
ATOM 3186 N N . GLU B 1 149 ? 28.188 -11.031 -3.805 1 98.62 149 GLU B N 1
ATOM 3187 C CA . GLU B 1 149 ? 29.641 -10.969 -3.963 1 98.62 149 GLU B CA 1
ATOM 3188 C C . GLU B 1 149 ? 30.109 -9.531 -4.18 1 98.62 149 GLU B C 1
ATOM 3190 O O . GLU B 1 149 ? 29.375 -8.711 -4.738 1 98.62 149 GLU B O 1
ATOM 3195 N N . ILE B 1 150 ? 31.297 -9.289 -3.695 1 98.12 150 ILE B N 1
ATOM 3196 C CA . ILE B 1 150 ? 32.031 -8.078 -4.02 1 98.12 150 ILE B CA 1
ATOM 3197 C C . ILE B 1 150 ? 33.438 -8.445 -4.539 1 98.12 150 ILE B C 1
ATOM 3199 O O . ILE B 1 150 ? 34.219 -9.055 -3.818 1 98.12 150 ILE B O 1
ATOM 3203 N N . ASP B 1 151 ? 33.656 -8.125 -5.812 1 95.69 151 ASP B N 1
ATOM 3204 C CA . ASP B 1 151 ? 34.969 -8.438 -6.43 1 95.69 151 ASP B CA 1
ATOM 3205 C C . ASP B 1 151 ? 35.281 -9.922 -6.289 1 95.69 151 ASP B C 1
ATOM 3207 O O . ASP B 1 151 ? 36.406 -10.281 -5.887 1 95.69 151 ASP B O 1
ATOM 3211 N N . GLY B 1 152 ? 34.25 -10.695 -6.496 1 96.69 152 GLY B N 1
ATOM 3212 C CA . GLY B 1 152 ? 34.438 -12.141 -6.527 1 96.69 152 GLY B CA 1
ATOM 3213 C C . GLY B 1 152 ? 34.438 -12.773 -5.148 1 96.69 152 GLY B C 1
ATOM 3214 O O . GLY B 1 152 ? 34.438 -14 -5.02 1 96.69 152 GLY B O 1
ATOM 3215 N N . VAL B 1 153 ? 34.469 -11.984 -4.098 1 98.31 153 VAL B N 1
ATOM 3216 C CA . VAL B 1 153 ? 34.438 -12.484 -2.727 1 98.31 153 VAL B CA 1
ATOM 3217 C C . VAL B 1 153 ? 33 -12.578 -2.223 1 98.31 153 VAL B C 1
ATOM 3219 O O . VAL B 1 153 ? 32.281 -11.594 -2.268 1 98.31 153 VAL B O 1
ATOM 3222 N N . VAL B 1 154 ? 32.625 -13.766 -1.712 1 98.69 154 VAL B N 1
ATOM 3223 C CA . VAL B 1 154 ? 31.266 -13.953 -1.196 1 98.69 154 VAL B CA 1
ATOM 3224 C C . VAL B 1 154 ? 31.125 -13.25 0.151 1 98.69 154 VAL B C 1
ATOM 3226 O O . VAL B 1 154 ? 31.859 -13.547 1.095 1 98.69 154 VAL B O 1
ATOM 3229 N N . VAL B 1 155 ? 30.141 -12.336 0.233 1 98.81 155 VAL B N 1
ATOM 3230 C CA . VAL B 1 155 ? 29.953 -11.609 1.483 1 98.81 155 VAL B CA 1
ATOM 3231 C C . VAL B 1 155 ? 28.656 -12.055 2.15 1 98.81 155 VAL B C 1
ATOM 3233 O O . VAL B 1 155 ? 28.438 -11.789 3.332 1 98.81 155 VAL B O 1
ATOM 3236 N N . ALA B 1 156 ? 27.766 -12.703 1.418 1 98.88 156 ALA B N 1
ATOM 3237 C CA . ALA B 1 156 ? 26.562 -13.312 1.965 1 98.88 156 ALA B CA 1
ATOM 3238 C C . ALA B 1 156 ? 26.094 -14.492 1.111 1 98.88 156 ALA B C 1
ATOM 3240 O O . ALA B 1 156 ? 26.219 -14.461 -0.115 1 98.88 156 ALA B O 1
ATOM 3241 N N . ASP B 1 157 ? 25.609 -15.461 1.71 1 98.81 157 ASP B N 1
ATOM 3242 C CA . ASP B 1 157 ? 25.094 -16.656 1.059 1 98.81 157 ASP B CA 1
ATOM 3243 C C . ASP B 1 157 ? 24.078 -17.375 1.95 1 98.81 157 ASP B C 1
ATOM 3245 O O . ASP B 1 157 ? 24.406 -17.781 3.066 1 98.81 157 ASP B O 1
ATOM 3249 N N . THR B 1 158 ? 22.859 -17.484 1.481 1 98.38 158 THR B N 1
ATOM 3250 C CA . THR B 1 158 ? 21.812 -18.078 2.311 1 98.38 158 THR B CA 1
ATOM 3251 C C . THR B 1 158 ? 21.938 -19.594 2.34 1 98.38 158 THR B C 1
ATOM 3253 O O . THR B 1 158 ? 21.438 -20.25 3.258 1 98.38 158 THR B O 1
ATOM 3256 N N . GLY B 1 159 ? 22.562 -20.156 1.254 1 96.69 159 GLY B N 1
ATOM 3257 C CA . GLY B 1 159 ? 22.719 -21.594 1.184 1 96.69 159 GLY B CA 1
ATOM 3258 C C . GLY B 1 159 ? 21.406 -22.344 1.28 1 96.69 159 GLY B C 1
ATOM 3259 O O . GLY B 1 159 ? 20.406 -21.922 0.696 1 96.69 159 GLY B O 1
ATOM 3260 N N . SER B 1 160 ? 21.406 -23.469 1.911 1 95 160 SER B N 1
ATOM 3261 C CA . SER B 1 160 ? 20.219 -24.297 2.021 1 95 160 SER B CA 1
ATOM 3262 C C . SER B 1 160 ? 19.359 -23.891 3.209 1 95 160 SER B C 1
ATOM 3264 O O . SER B 1 160 ? 18.203 -24.312 3.334 1 95 160 SER B O 1
ATOM 3266 N N . GLU B 1 161 ? 19.859 -23.047 4.031 1 94.12 161 GLU B N 1
ATOM 3267 C CA . GLU B 1 161 ? 19.109 -22.609 5.207 1 94.12 161 GLU B CA 1
ATOM 3268 C C . GLU B 1 161 ? 17.984 -21.672 4.828 1 94.12 161 GLU B C 1
ATOM 3270 O O . GLU B 1 161 ? 16.984 -21.547 5.559 1 94.12 161 GLU B O 1
ATOM 3275 N N . GLY B 1 162 ? 18.141 -20.953 3.773 1 96.56 162 GLY B N 1
ATOM 3276 C CA . GLY B 1 162 ? 17.094 -20.062 3.307 1 96.56 162 GLY B CA 1
ATOM 3277 C C . GLY B 1 162 ? 16.859 -18.891 4.234 1 96.56 162 GLY B C 1
ATOM 3278 O O . GLY B 1 162 ? 17.812 -18.234 4.672 1 96.56 162 GLY B O 1
ATOM 3279 N N . GLY B 1 163 ? 15.57 -18.516 4.426 1 97.62 163 GLY B N 1
ATOM 3280 C CA . GLY B 1 163 ? 15.203 -17.438 5.332 1 97.62 163 GLY B CA 1
ATOM 3281 C C . GLY B 1 163 ? 15.164 -16.078 4.664 1 97.62 163 GLY B C 1
ATOM 3282 O O . GLY B 1 163 ? 15.273 -15.055 5.332 1 97.62 163 GLY B O 1
ATOM 3283 N N . VAL B 1 164 ? 15.039 -16.062 3.381 1 98.75 164 VAL B N 1
ATOM 3284 C CA . VAL B 1 164 ? 15.039 -14.82 2.629 1 98.75 164 VAL B CA 1
ATOM 3285 C C . VAL B 1 164 ? 13.625 -14.227 2.607 1 98.75 164 VAL B C 1
ATOM 3287 O O . VAL B 1 164 ? 12.648 -14.953 2.422 1 98.75 164 VAL B O 1
ATOM 3290 N N . MET B 1 165 ? 13.492 -12.922 2.871 1 98.88 165 MET B N 1
ATOM 3291 C CA . MET B 1 165 ? 12.281 -12.164 2.6 1 98.88 165 MET B CA 1
ATOM 3292 C C . MET B 1 165 ? 12.422 -11.336 1.324 1 98.88 165 MET B C 1
ATOM 3294 O O . MET B 1 165 ? 13.414 -10.617 1.155 1 98.88 165 MET B O 1
ATOM 3298 N N . SER B 1 166 ? 11.5 -11.547 0.379 1 98.81 166 SER B N 1
ATOM 3299 C CA . SER B 1 166 ? 11.445 -10.703 -0.812 1 98.81 166 SER B CA 1
ATOM 3300 C C . SER B 1 166 ? 10.578 -9.469 -0.575 1 98.81 166 SER B C 1
ATOM 3302 O O . SER B 1 166 ? 9.492 -9.57 -0.007 1 98.81 166 SER B O 1
ATOM 3304 N N . LEU B 1 167 ? 11.086 -8.352 -0.935 1 98.75 167 LEU B N 1
ATOM 3305 C CA . LEU B 1 167 ? 10.352 -7.102 -0.782 1 98.75 167 LEU B CA 1
ATOM 3306 C C . LEU B 1 167 ? 10 -6.504 -2.143 1 98.75 167 LEU B C 1
ATOM 3308 O O . LEU B 1 167 ? 10.883 -6.316 -2.984 1 98.75 167 LEU B O 1
ATOM 3312 N N . TRP B 1 168 ? 8.734 -6.328 -2.359 1 98.31 168 TRP B N 1
ATOM 3313 C CA . TRP B 1 168 ? 8.172 -5.781 -3.588 1 98.31 168 TRP B CA 1
ATOM 3314 C C . TRP B 1 168 ? 7.527 -4.426 -3.336 1 98.31 168 TRP B C 1
ATOM 3316 O O . TRP B 1 168 ? 6.535 -4.324 -2.607 1 98.31 168 TRP B O 1
ATOM 3326 N N . GLU B 1 169 ? 8.102 -3.436 -3.893 1 97.19 169 GLU B N 1
ATOM 3327 C CA . GLU B 1 169 ? 7.668 -2.053 -3.719 1 97.19 169 GLU B CA 1
ATOM 3328 C C . GLU B 1 169 ? 7.234 -1.441 -5.047 1 97.19 169 GLU B C 1
ATOM 3330 O O . GLU B 1 169 ? 7.871 -1.662 -6.078 1 97.19 169 GLU B O 1
ATOM 3335 N N . THR B 1 170 ? 6.098 -0.701 -5.047 1 96.69 170 THR B N 1
ATOM 3336 C CA . THR B 1 170 ? 5.539 -0.113 -6.258 1 96.69 170 THR B CA 1
ATOM 3337 C C . THR B 1 170 ? 6.625 0.594 -7.066 1 96.69 170 THR B C 1
ATOM 3339 O O . THR B 1 170 ? 7.336 1.452 -6.543 1 96.69 170 THR B O 1
ATOM 3342 N N . ARG B 1 171 ? 6.844 0.168 -8.367 1 91.06 171 ARG B N 1
ATOM 3343 C CA . ARG B 1 171 ? 7.691 0.778 -9.383 1 91.06 171 ARG B CA 1
ATOM 3344 C C . ARG B 1 171 ? 9.172 0.592 -9.055 1 91.06 171 ARG B C 1
ATOM 3346 O O . ARG B 1 171 ? 10.031 1.258 -9.633 1 91.06 171 ARG B O 1
ATOM 3353 N N . PHE B 1 172 ? 9.547 -0.193 -8.094 1 94.06 172 PHE B N 1
ATOM 3354 C CA . PHE B 1 172 ? 10.93 -0.501 -7.77 1 94.06 172 PHE B CA 1
ATOM 3355 C C . PHE B 1 172 ? 11.234 -1.974 -8.023 1 94.06 172 PHE B C 1
ATOM 3357 O O . PHE B 1 172 ? 10.328 -2.812 -7.98 1 94.06 172 PHE B O 1
ATOM 3364 N N . PRO B 1 173 ? 12.477 -2.256 -8.312 1 95.25 173 PRO B N 1
ATOM 3365 C CA . PRO B 1 173 ? 12.859 -3.666 -8.43 1 95.25 173 PRO B CA 1
ATOM 3366 C C . PRO B 1 173 ? 12.758 -4.422 -7.109 1 95.25 173 PRO B C 1
ATOM 3368 O O . PRO B 1 173 ? 12.781 -3.807 -6.039 1 95.25 173 PRO B O 1
ATOM 3371 N N . ALA B 1 174 ? 12.672 -5.68 -7.258 1 97.12 174 ALA B N 1
ATOM 3372 C CA . ALA B 1 174 ? 12.641 -6.539 -6.078 1 97.12 174 ALA B CA 1
ATOM 3373 C C . ALA B 1 174 ? 13.891 -6.336 -5.223 1 97.12 174 ALA B C 1
ATOM 3375 O O . ALA B 1 174 ? 14.977 -6.098 -5.746 1 97.12 174 ALA B O 1
ATOM 3376 N N . ARG B 1 175 ? 13.734 -6.422 -3.965 1 98.25 175 ARG B N 1
ATOM 3377 C CA . ARG B 1 175 ? 14.836 -6.457 -3.008 1 98.25 175 ARG B CA 1
ATOM 3378 C C . ARG B 1 175 ? 14.812 -7.75 -2.197 1 98.25 175 ARG B C 1
ATOM 3380 O O . ARG B 1 175 ? 13.742 -8.281 -1.896 1 98.25 175 ARG B O 1
ATOM 3387 N N . TRP B 1 176 ? 15.922 -8.18 -1.869 1 98.81 176 TRP B N 1
ATOM 3388 C CA . TRP B 1 176 ? 16.094 -9.445 -1.158 1 98.81 176 TRP B CA 1
ATOM 3389 C C . TRP B 1 176 ? 16.734 -9.211 0.209 1 98.81 176 TRP B C 1
ATOM 3391 O O . TRP B 1 176 ? 17.906 -8.812 0.301 1 98.81 176 TRP B O 1
ATOM 3401 N N . TYR B 1 177 ? 16.016 -9.453 1.205 1 98.94 177 TYR B N 1
ATOM 3402 C CA . TYR B 1 177 ? 16.484 -9.281 2.574 1 98.94 177 TYR B CA 1
ATOM 3403 C C . TYR B 1 177 ? 16.953 -10.609 3.154 1 98.94 177 TYR B C 1
ATOM 3405 O O . TYR B 1 177 ? 16.203 -11.594 3.164 1 98.94 177 TYR B O 1
ATOM 3413 N N . LEU B 1 178 ? 18.141 -10.594 3.668 1 98.94 178 LEU B N 1
ATOM 3414 C CA . LEU B 1 178 ? 18.812 -11.82 4.086 1 98.94 178 LEU B CA 1
ATOM 3415 C C . LEU B 1 178 ? 18.875 -11.914 5.605 1 98.94 178 LEU B C 1
ATOM 3417 O O . LEU B 1 178 ? 19.109 -10.914 6.285 1 98.94 178 LEU B O 1
ATOM 3421 N N . PRO B 1 179 ? 18.656 -13.109 6.121 1 98.69 179 PRO B N 1
ATOM 3422 C CA . PRO B 1 179 ? 18.922 -13.289 7.551 1 98.69 179 PRO B CA 1
ATOM 3423 C C . PRO B 1 179 ? 20.375 -13.008 7.926 1 98.69 179 PRO B C 1
ATOM 3425 O O . PRO B 1 179 ? 21.281 -13.219 7.113 1 98.69 179 PRO B O 1
ATOM 3428 N N . ARG B 1 180 ? 20.562 -12.594 9.125 1 98.25 180 ARG B N 1
ATOM 3429 C CA . ARG B 1 180 ? 21.891 -12.211 9.586 1 98.25 180 ARG B CA 1
ATOM 3430 C C . ARG B 1 180 ? 22.844 -13.398 9.578 1 98.25 180 ARG B C 1
ATOM 3432 O O . ARG B 1 180 ? 24.062 -13.234 9.445 1 98.25 180 ARG B O 1
ATOM 3439 N N . THR B 1 181 ? 22.297 -14.594 9.648 1 98.44 181 THR B N 1
ATOM 3440 C CA . THR B 1 181 ? 23.109 -15.812 9.664 1 98.44 181 THR B CA 1
ATOM 3441 C C . THR B 1 181 ? 23.672 -16.109 8.281 1 98.44 181 THR B C 1
ATOM 3443 O O . THR B 1 181 ? 24.578 -16.938 8.141 1 98.44 181 THR B O 1
ATOM 3446 N N . ALA B 1 182 ? 23.234 -15.469 7.293 1 98.69 182 ALA B N 1
ATOM 3447 C CA . ALA B 1 182 ? 23.734 -15.672 5.938 1 98.69 182 ALA B CA 1
ATOM 3448 C C . ALA B 1 182 ? 24.938 -14.766 5.648 1 98.69 182 ALA B C 1
ATOM 3450 O O . ALA B 1 182 ? 25.578 -14.898 4.605 1 98.69 182 ALA B O 1
ATOM 3451 N N . ILE B 1 183 ? 25.25 -13.859 6.539 1 98.81 183 ILE B N 1
ATOM 3452 C CA . ILE B 1 183 ? 26.219 -12.797 6.297 1 98.81 183 ILE B CA 1
ATOM 3453 C C . ILE B 1 183 ? 27.594 -13.25 6.75 1 98.81 183 ILE B C 1
ATOM 3455 O O . ILE B 1 183 ? 27.75 -13.859 7.812 1 98.81 183 ILE B O 1
ATOM 3459 N N . LYS B 1 184 ? 28.625 -13 5.938 1 98.62 184 LYS B N 1
ATOM 3460 C CA . LYS B 1 184 ? 30.016 -13.141 6.363 1 98.62 184 LYS B CA 1
ATOM 3461 C C . LYS B 1 184 ? 30.5 -11.859 7.031 1 98.62 184 LYS B C 1
ATOM 3463 O O . LYS B 1 184 ? 31.141 -11.016 6.387 1 98.62 184 LYS B O 1
ATOM 3468 N N . TRP B 1 185 ? 30.422 -11.828 8.281 1 98.5 185 TRP B N 1
ATOM 3469 C CA . TRP B 1 185 ? 30.547 -10.609 9.07 1 98.5 185 TRP B CA 1
ATOM 3470 C C . TRP B 1 185 ? 31.984 -10.109 9.086 1 98.5 185 TRP B C 1
ATOM 3472 O O . TRP B 1 185 ? 32.25 -8.945 9.398 1 98.5 185 TRP B O 1
ATOM 3482 N N . GLU B 1 186 ? 32.906 -10.961 8.773 1 98.19 186 GLU B N 1
ATOM 3483 C CA . GLU B 1 186 ? 34.312 -10.562 8.781 1 98.19 186 GLU B CA 1
ATOM 3484 C C . GLU B 1 186 ? 34.562 -9.461 7.762 1 98.19 186 GLU B C 1
ATOM 3486 O O . GLU B 1 186 ? 35.562 -8.758 7.855 1 98.19 186 GLU B O 1
ATOM 3491 N N . TYR B 1 187 ? 33.656 -9.305 6.793 1 98.56 187 TYR B N 1
ATOM 3492 C CA . TYR B 1 187 ? 33.906 -8.336 5.727 1 98.56 187 TYR B CA 1
ATOM 3493 C C . TYR B 1 187 ? 33.125 -7.039 5.98 1 98.56 187 TYR B C 1
ATOM 3495 O O . TYR B 1 187 ? 33.344 -6.051 5.27 1 98.56 187 TYR B O 1
ATOM 3503 N N . LEU B 1 188 ? 32.188 -6.934 6.91 1 98.62 188 LEU B N 1
ATOM 3504 C CA . LEU B 1 188 ? 31.312 -5.781 7.078 1 98.62 188 LEU B CA 1
ATOM 3505 C C . LEU B 1 188 ? 31.688 -4.996 8.336 1 98.62 188 LEU B C 1
ATOM 3507 O O . LEU B 1 188 ? 32.031 -5.586 9.359 1 98.62 188 LEU B O 1
ATOM 3511 N N . THR B 1 189 ? 31.641 -3.709 8.234 1 98.25 189 THR B N 1
ATOM 3512 C CA . THR B 1 189 ? 31.797 -2.801 9.367 1 98.25 189 THR B CA 1
ATOM 3513 C C . THR B 1 189 ? 30.641 -1.813 9.438 1 98.25 189 THR B C 1
ATOM 3515 O O . THR B 1 189 ? 30.109 -1.396 8.398 1 98.25 189 THR B O 1
ATOM 3518 N N . PRO B 1 190 ? 30.219 -1.452 10.656 1 97.69 190 PRO B N 1
ATOM 3519 C CA . PRO B 1 190 ? 29.109 -0.506 10.758 1 97.69 190 PRO B CA 1
ATOM 3520 C C . PRO B 1 190 ? 29.422 0.848 10.125 1 97.69 190 PRO B C 1
ATOM 3522 O O . PRO B 1 190 ? 30.578 1.297 10.156 1 97.69 190 PRO B O 1
ATOM 3525 N N . SER B 1 191 ? 28.438 1.412 9.508 1 98.62 191 SER B N 1
ATOM 3526 C CA . SER B 1 191 ? 28.484 2.766 8.969 1 98.62 191 SER B CA 1
ATOM 3527 C C . SER B 1 191 ? 27.75 3.752 9.859 1 98.62 191 SER B C 1
ATOM 3529 O O . SER B 1 191 ? 26.797 3.377 10.547 1 98.62 191 SER B O 1
ATOM 3531 N N . ASP B 1 192 ? 28.094 5.047 9.805 1 98.25 192 ASP B N 1
ATOM 3532 C CA . ASP B 1 192 ? 27.406 6.094 10.547 1 98.25 192 ASP B CA 1
ATOM 3533 C C . ASP B 1 192 ? 26.203 6.621 9.75 1 98.25 192 ASP B C 1
ATOM 3535 O O . ASP B 1 192 ? 25.438 7.441 10.25 1 98.25 192 ASP B O 1
ATOM 3539 N N . THR B 1 193 ? 26.047 6.059 8.609 1 98.62 193 THR B N 1
ATOM 3540 C CA . THR B 1 193 ? 24.984 6.539 7.723 1 98.62 193 THR B CA 1
ATOM 3541 C C . THR B 1 193 ? 23.625 6.051 8.195 1 98.62 193 THR B C 1
ATOM 3543 O O . THR B 1 193 ? 23.469 4.891 8.586 1 98.62 193 THR B O 1
ATOM 3546 N N . HIS B 1 194 ? 22.688 6.922 8.227 1 98.5 194 HIS B N 1
ATOM 3547 C CA . HIS B 1 194 ? 21.281 6.602 8.438 1 98.5 194 HIS B CA 1
ATOM 3548 C C . HIS B 1 194 ? 20.391 7.324 7.426 1 98.5 194 HIS B C 1
ATOM 3550 O O . HIS B 1 194 ? 20.672 8.469 7.062 1 98.5 194 HIS B O 1
ATOM 3556 N N . THR B 1 195 ? 19.406 6.684 6.93 1 97.88 195 THR B N 1
ATOM 3557 C CA . THR B 1 195 ? 18.391 7.281 6.062 1 97.88 195 THR B CA 1
ATOM 3558 C C . THR B 1 195 ? 17 6.883 6.516 1 97.88 195 THR B C 1
ATOM 3560 O O . THR B 1 195 ? 16.828 5.926 7.273 1 97.88 195 THR B O 1
ATOM 3563 N N . GLY B 1 196 ? 16.016 7.668 6.121 1 96.62 196 GLY B N 1
ATOM 3564 C CA . GLY B 1 196 ? 14.648 7.406 6.555 1 96.62 196 GLY B CA 1
ATOM 3565 C C . GLY B 1 196 ? 13.672 7.289 5.402 1 96.62 196 GLY B C 1
ATOM 3566 O O . GLY B 1 196 ? 13.805 7.98 4.391 1 96.62 196 GLY B O 1
ATOM 3567 N N . CYS B 1 197 ? 12.688 6.492 5.621 1 95.25 197 CYS B N 1
ATOM 3568 C CA . CYS B 1 197 ? 11.57 6.355 4.699 1 95.25 197 CYS B CA 1
ATOM 3569 C C . CYS B 1 197 ? 10.273 6.082 5.453 1 95.25 197 CYS B C 1
ATOM 3571 O O . CYS B 1 197 ? 10.266 5.332 6.43 1 95.25 197 CYS B O 1
ATOM 3573 N N . PRO B 1 198 ? 9.18 6.625 5.031 1 96.81 198 PRO B N 1
ATOM 3574 C CA . PRO B 1 198 ? 7.934 6.484 5.797 1 96.81 198 PRO B CA 1
ATOM 3575 C C . PRO B 1 198 ? 7.41 5.051 5.809 1 96.81 198 PRO B C 1
ATOM 3577 O O . PRO B 1 198 ? 6.578 4.699 6.652 1 96.81 198 PRO B O 1
ATOM 3580 N N . TYR B 1 199 ? 7.844 4.203 4.922 1 97.5 199 TYR B N 1
ATOM 3581 C CA . TYR B 1 199 ? 7.277 2.867 4.77 1 97.5 199 TYR B CA 1
ATOM 3582 C C . TYR B 1 199 ? 8.039 1.855 5.617 1 97.5 199 TYR B C 1
ATOM 3584 O O . TYR B 1 199 ? 7.449 0.915 6.152 1 97.5 199 TYR B O 1
ATOM 3592 N N . LYS B 1 200 ? 9.383 2.055 5.809 1 98 200 LYS B N 1
ATOM 3593 C CA . LYS B 1 200 ? 10.18 1.018 6.449 1 98 200 LYS B CA 1
ATOM 3594 C C . LYS B 1 200 ? 10.852 1.544 7.719 1 98 200 LYS B C 1
ATOM 3596 O O . LYS B 1 200 ? 11.297 0.763 8.562 1 98 200 LYS B O 1
ATOM 3601 N N . GLY B 1 201 ? 10.961 2.873 7.797 1 98.06 201 GLY B N 1
ATOM 3602 C CA . GLY B 1 201 ? 11.562 3.449 8.984 1 98.06 201 GLY B CA 1
ATOM 3603 C C . GLY B 1 201 ? 12.992 3.914 8.773 1 98.06 201 GLY B C 1
ATOM 3604 O O . GLY B 1 201 ? 13.336 4.391 7.688 1 98.06 201 GLY B O 1
ATOM 3605 N N . GLU B 1 202 ? 13.773 3.93 9.781 1 98.44 202 GLU B N 1
ATOM 3606 C CA . GLU B 1 202 ? 15.156 4.387 9.719 1 98.44 202 GLU B CA 1
ATOM 3607 C C . GLU B 1 202 ? 16.109 3.23 9.406 1 98.44 202 GLU B C 1
ATOM 3609 O O . GLU B 1 202 ? 16.156 2.248 10.156 1 98.44 202 GLU B O 1
ATOM 3614 N N . ALA B 1 203 ? 16.844 3.395 8.367 1 98.62 203 ALA B N 1
ATOM 3615 C CA . ALA B 1 203 ? 17.812 2.383 7.961 1 98.62 203 ALA B CA 1
ATOM 3616 C C . ALA B 1 203 ? 19.188 2.676 8.547 1 98.62 203 ALA B C 1
ATOM 3618 O O . ALA B 1 203 ? 19.562 3.838 8.688 1 98.62 203 ALA B O 1
ATOM 3619 N N . SER B 1 204 ? 19.859 1.692 8.859 1 98.81 204 SER B N 1
ATOM 3620 C CA . SER B 1 204 ? 21.281 1.704 9.172 1 98.81 204 SER B CA 1
ATOM 3621 C C . SER B 1 204 ? 22.078 0.96 8.109 1 98.81 204 SER B C 1
ATOM 3623 O O . SER B 1 204 ? 21.516 0.21 7.312 1 98.81 204 SER B O 1
ATOM 3625 N N . TYR B 1 205 ? 23.391 1.214 8.141 1 98.81 205 TYR B N 1
ATOM 3626 C CA . TYR B 1 205 ? 24.172 0.713 7.008 1 98.81 205 TYR B CA 1
ATOM 3627 C C . TYR B 1 205 ? 25.438 0.008 7.48 1 98.81 205 TYR B C 1
ATOM 3629 O O . TYR B 1 205 ? 25.859 0.196 8.617 1 98.81 205 TYR B O 1
ATOM 3637 N N . TYR B 1 206 ? 25.953 -0.775 6.613 1 98.88 206 TYR B N 1
ATOM 3638 C CA . TYR B 1 206 ? 27.281 -1.371 6.742 1 98.88 206 TYR B CA 1
ATOM 3639 C C . TYR B 1 206 ? 28.156 -1.04 5.535 1 98.88 206 TYR B C 1
ATOM 3641 O O . TYR B 1 206 ? 27.656 -0.972 4.406 1 98.88 206 TYR B O 1
ATOM 3649 N N . ASN B 1 207 ? 29.359 -0.821 5.809 1 98.81 207 ASN B N 1
ATOM 3650 C CA . ASN B 1 207 ? 30.391 -0.862 4.785 1 98.81 207 ASN B CA 1
ATOM 3651 C C . ASN B 1 207 ? 30.938 -2.273 4.598 1 98.81 207 ASN B C 1
ATOM 3653 O O . ASN B 1 207 ? 30.688 -3.154 5.422 1 98.81 207 ASN B O 1
ATOM 3657 N N . ALA B 1 208 ? 31.641 -2.42 3.467 1 98.75 208 ALA B N 1
ATOM 3658 C CA . ALA B 1 208 ? 32.406 -3.641 3.268 1 98.75 208 ALA B CA 1
ATOM 3659 C C . ALA B 1 208 ? 33.906 -3.322 3.062 1 98.75 208 ALA B C 1
ATOM 3661 O O . ALA B 1 208 ? 34.25 -2.318 2.434 1 98.75 208 ALA B O 1
ATOM 3662 N N . VAL B 1 209 ? 34.75 -4.16 3.619 1 97.94 209 VAL B N 1
ATOM 3663 C CA . VAL B 1 209 ? 36.188 -4.09 3.352 1 97.94 209 VAL B CA 1
ATOM 3664 C C . VAL B 1 209 ? 36.656 -5.383 2.689 1 97.94 209 VAL B C 1
ATOM 3666 O O . VAL B 1 209 ? 36.656 -6.445 3.314 1 97.94 209 VAL B O 1
ATOM 3669 N N . ILE B 1 210 ? 37.031 -5.219 1.448 1 96.81 210 ILE B N 1
ATOM 3670 C CA . ILE B 1 210 ? 37.469 -6.355 0.652 1 96.81 210 ILE B CA 1
ATOM 3671 C C . ILE B 1 210 ? 38.906 -6.133 0.208 1 96.81 210 ILE B C 1
ATOM 3673 O O . ILE B 1 210 ? 39.219 -5.164 -0.496 1 96.81 210 ILE B O 1
ATOM 3677 N N . ASN B 1 211 ? 39.781 -7.043 0.588 1 93.81 211 ASN B N 1
ATOM 3678 C CA . ASN B 1 211 ? 41.188 -6.922 0.205 1 93.81 211 ASN B CA 1
ATOM 3679 C C . ASN B 1 211 ? 41.75 -5.52 0.481 1 93.81 211 ASN B C 1
ATOM 3681 O O . ASN B 1 211 ? 42.375 -4.914 -0.382 1 93.81 211 ASN B O 1
ATOM 3685 N N . GLY B 1 212 ? 41.344 -4.965 1.538 1 93.94 212 GLY B N 1
ATOM 3686 C CA . GLY B 1 212 ? 41.875 -3.689 1.989 1 93.94 212 GLY B CA 1
ATOM 3687 C C . GLY B 1 212 ? 41.125 -2.498 1.412 1 93.94 212 GLY B C 1
ATOM 3688 O O . GLY B 1 212 ? 41.438 -1.352 1.754 1 93.94 212 GLY B O 1
ATOM 3689 N N . LYS B 1 213 ? 40.219 -2.699 0.552 1 96.19 213 LYS B N 1
ATOM 3690 C CA . LYS B 1 213 ? 39.438 -1.63 -0.062 1 96.19 213 LYS B CA 1
ATOM 3691 C C . LYS B 1 213 ? 38.062 -1.533 0.565 1 96.19 213 LYS B C 1
ATOM 3693 O O . LYS B 1 213 ? 37.344 -2.541 0.703 1 96.19 213 LYS B O 1
ATOM 3698 N N . GLU B 1 214 ? 37.688 -0.331 0.904 1 97.56 214 GLU B N 1
ATOM 3699 C CA . GLU B 1 214 ? 36.406 -0.108 1.524 1 97.56 214 GLU B CA 1
ATOM 3700 C C . GLU B 1 214 ? 35.344 0.258 0.481 1 97.56 214 GLU B C 1
ATOM 3702 O O . GLU B 1 214 ? 35.594 1.07 -0.409 1 97.56 214 GLU B O 1
ATOM 3707 N N . VAL B 1 215 ? 34.25 -0.366 0.518 1 98 215 VAL B N 1
ATOM 3708 C CA . VAL B 1 215 ? 33.062 0.022 -0.207 1 98 215 VAL B CA 1
ATOM 3709 C C . VAL B 1 215 ? 32 0.564 0.771 1 98 215 VAL B C 1
ATOM 3711 O O . VAL B 1 215 ? 31.469 -0.182 1.594 1 98 215 VAL B O 1
ATOM 3714 N N . LYS B 1 216 ? 31.703 1.793 0.678 1 98.38 216 LYS B N 1
ATOM 3715 C CA . LYS B 1 216 ? 30.875 2.477 1.659 1 98.38 216 LYS B CA 1
ATOM 3716 C C . LYS B 1 216 ? 29.391 2.127 1.462 1 98.38 216 LYS B C 1
ATOM 3718 O O . LYS B 1 216 ? 28.922 2.047 0.328 1 98.38 216 LYS B O 1
ATOM 3723 N N . ASP B 1 217 ? 28.672 1.924 2.584 1 98.75 217 ASP B N 1
ATOM 3724 C CA . ASP B 1 217 ? 27.219 1.797 2.621 1 98.75 217 ASP B CA 1
ATOM 3725 C C . ASP B 1 217 ? 26.734 0.754 1.617 1 98.75 217 ASP B C 1
ATOM 3727 O O . ASP B 1 217 ? 25.844 1.024 0.821 1 98.75 217 ASP B O 1
ATOM 3731 N N . VAL B 1 218 ? 27.281 -0.464 1.68 1 98.62 218 VAL B N 1
ATOM 3732 C CA . VAL B 1 218 ? 27 -1.483 0.675 1 98.62 218 VAL B CA 1
ATOM 3733 C C . VAL B 1 218 ? 25.688 -2.199 1.021 1 98.62 218 VAL B C 1
ATOM 3735 O O . VAL B 1 218 ? 25.031 -2.754 0.143 1 98.62 218 VAL B O 1
ATOM 3738 N N . ALA B 1 219 ? 25.344 -2.203 2.322 1 98.88 219 ALA B N 1
ATOM 3739 C CA . ALA B 1 219 ? 24.156 -2.885 2.797 1 98.88 219 ALA B CA 1
ATOM 3740 C C . ALA B 1 219 ? 23.375 -2.004 3.768 1 98.88 219 ALA B C 1
ATOM 3742 O O . ALA B 1 219 ? 23.953 -1.182 4.477 1 98.88 219 ALA B O 1
ATOM 3743 N N . TRP B 1 220 ? 22.062 -2.219 3.809 1 98.88 220 TRP B N 1
ATOM 3744 C CA . TRP B 1 220 ? 21.219 -1.531 4.789 1 98.88 220 TRP B CA 1
ATOM 3745 C C . TRP B 1 220 ? 20.344 -2.521 5.539 1 98.88 220 TRP B C 1
ATOM 3747 O O . TRP B 1 220 ? 20.188 -3.674 5.129 1 98.88 220 TRP B O 1
ATOM 3757 N N . TRP B 1 221 ? 19.906 -2.098 6.656 1 98.81 221 TRP B N 1
ATOM 3758 C CA . TRP B 1 221 ? 19.031 -2.889 7.512 1 98.81 221 TRP B CA 1
ATOM 3759 C C . TRP B 1 221 ? 18.219 -1.99 8.43 1 98.81 221 TRP B C 1
ATOM 3761 O O . TRP B 1 221 ? 18.484 -0.792 8.539 1 98.81 221 TRP B O 1
ATOM 3771 N N . TYR B 1 222 ? 17.188 -2.52 9.008 1 98.81 222 TYR B N 1
ATOM 3772 C CA . TYR B 1 222 ? 16.297 -1.789 9.906 1 98.81 222 TYR B CA 1
ATOM 3773 C C . TYR B 1 222 ? 16.25 -2.441 11.281 1 98.81 222 TYR B C 1
ATOM 3775 O O . TYR B 1 222 ? 15.797 -3.578 11.422 1 98.81 222 TYR B O 1
ATOM 3783 N N . LYS B 1 223 ? 16.703 -1.704 12.234 1 97.94 223 LYS B N 1
ATOM 3784 C CA . LYS B 1 223 ? 16.656 -2.205 13.609 1 97.94 223 LYS B CA 1
ATOM 3785 C C . LYS B 1 223 ? 15.219 -2.311 14.109 1 97.94 223 LYS B C 1
ATOM 3787 O O . LYS B 1 223 ? 14.844 -3.314 14.719 1 97.94 223 LYS B O 1
ATOM 3792 N N . ASN B 1 224 ? 14.422 -1.349 13.891 1 97.69 224 ASN B N 1
ATOM 3793 C CA . ASN B 1 224 ? 13.016 -1.239 14.258 1 97.69 224 ASN B CA 1
ATOM 3794 C C . ASN B 1 224 ? 12.18 -0.712 13.094 1 97.69 224 ASN B C 1
ATOM 3796 O O . ASN B 1 224 ? 11.797 0.46 13.078 1 97.69 224 ASN B O 1
ATOM 3800 N N . PRO B 1 225 ? 11.867 -1.594 12.133 1 97.94 225 PRO B N 1
ATOM 3801 C CA . PRO B 1 225 ? 11.055 -1.119 11.016 1 97.94 225 PRO B CA 1
ATOM 3802 C C . PRO B 1 225 ? 9.641 -0.723 11.438 1 97.94 225 PRO B C 1
ATOM 3804 O O . PRO B 1 225 ? 9.234 -1 12.562 1 97.94 225 PRO B O 1
ATOM 3807 N N . THR B 1 226 ? 8.984 0.019 10.547 1 96.19 226 THR B N 1
ATOM 3808 C CA . THR B 1 226 ? 7.566 0.285 10.773 1 96.19 226 THR B CA 1
ATOM 3809 C C . THR B 1 226 ? 6.781 -1.019 10.867 1 96.19 226 THR B C 1
ATOM 3811 O O . THR B 1 226 ? 7.273 -2.078 10.477 1 96.19 226 THR B O 1
ATOM 3814 N N . LEU B 1 227 ? 5.582 -0.919 11.336 1 92.5 227 LEU B N 1
ATOM 3815 C CA . LEU B 1 227 ? 4.73 -2.094 11.461 1 92.5 227 LEU B CA 1
ATOM 3816 C C . LEU B 1 227 ? 4.5 -2.752 10.109 1 92.5 227 LEU B C 1
ATOM 3818 O O . LEU B 1 227 ? 4.52 -3.98 10 1 92.5 227 LEU B O 1
ATOM 3822 N N . GLU B 1 228 ? 4.332 -1.97 9.086 1 94.94 228 GLU B N 1
ATOM 3823 C CA . GLU B 1 228 ? 4.02 -2.533 7.781 1 94.94 228 GLU B CA 1
ATOM 3824 C C . GLU B 1 228 ? 5.227 -3.266 7.195 1 94.94 228 GLU B C 1
ATOM 3826 O O . GLU B 1 228 ? 5.078 -4.086 6.285 1 94.94 228 GLU B O 1
ATOM 3831 N N . SER B 1 229 ? 6.434 -3 7.746 1 97.5 229 SER B N 1
ATOM 3832 C CA . SER B 1 229 ? 7.637 -3.652 7.234 1 97.5 229 SER B CA 1
ATOM 3833 C C . SER B 1 229 ? 8.289 -4.523 8.305 1 97.5 229 SER B C 1
ATOM 3835 O O . SER B 1 229 ? 9.5 -4.758 8.266 1 97.5 229 SER B O 1
ATOM 3837 N N . GLY B 1 230 ? 7.504 -4.992 9.219 1 97.12 230 GLY B N 1
ATOM 3838 C CA . GLY B 1 230 ? 8.008 -5.766 10.336 1 97.12 230 GLY B CA 1
ATOM 3839 C C . GLY B 1 230 ? 8.703 -7.047 9.914 1 97.12 230 GLY B C 1
ATOM 3840 O O . GLY B 1 230 ? 9.594 -7.539 10.617 1 97.12 230 GLY B O 1
ATOM 3841 N N . ASN B 1 231 ? 8.422 -7.578 8.773 1 97.69 231 ASN B N 1
ATOM 3842 C CA . ASN B 1 231 ? 8.922 -8.875 8.336 1 97.69 231 ASN B CA 1
ATOM 3843 C C . ASN B 1 231 ? 10.398 -8.812 7.969 1 97.69 231 ASN B C 1
ATOM 3845 O O . ASN B 1 231 ? 11.047 -9.844 7.801 1 97.69 231 ASN B O 1
ATOM 3849 N N . ILE B 1 232 ? 10.992 -7.617 7.961 1 98.62 232 ILE B N 1
ATOM 3850 C CA . ILE B 1 232 ? 12.398 -7.555 7.578 1 98.62 232 ILE B CA 1
ATOM 3851 C C . ILE B 1 232 ? 13.234 -7.043 8.758 1 98.62 232 ILE B C 1
ATOM 3853 O O . ILE B 1 232 ? 14.344 -6.551 8.57 1 98.62 232 ILE B O 1
ATOM 3857 N N . VAL B 1 233 ? 12.688 -7.09 9.953 1 98.56 233 VAL B N 1
ATOM 3858 C CA . VAL B 1 233 ? 13.398 -6.625 11.148 1 98.56 233 VAL B CA 1
ATOM 3859 C C . VAL B 1 233 ? 14.766 -7.293 11.234 1 98.56 233 VAL B C 1
ATOM 3861 O O . VAL B 1 233 ? 14.867 -8.523 11.203 1 98.56 233 VAL B O 1
ATOM 3864 N N . GLY B 1 234 ? 15.758 -6.461 11.203 1 98.5 234 GLY B N 1
ATOM 3865 C CA . GLY B 1 234 ? 17.109 -6.926 11.469 1 98.5 234 GLY B CA 1
ATOM 3866 C C . GLY B 1 234 ? 17.781 -7.535 10.25 1 98.5 234 GLY B C 1
ATOM 3867 O O . GLY B 1 234 ? 18.969 -7.844 10.281 1 98.5 234 GLY B O 1
ATOM 3868 N N . MET B 1 235 ? 17.109 -7.723 9.148 1 98.88 235 MET B N 1
ATOM 3869 C CA . MET B 1 235 ? 17.641 -8.383 7.961 1 98.88 235 MET B CA 1
ATOM 3870 C C . MET B 1 235 ? 18.438 -7.398 7.105 1 98.88 235 MET B C 1
ATOM 3872 O O . MET B 1 235 ? 18.234 -6.188 7.195 1 98.88 235 MET B O 1
ATOM 3876 N N . LEU B 1 236 ? 19.312 -7.91 6.34 1 98.94 236 LEU B N 1
ATOM 3877 C CA . LEU B 1 236 ? 20.172 -7.043 5.531 1 98.94 236 LEU B CA 1
ATOM 3878 C C . LEU B 1 236 ? 19.781 -7.117 4.059 1 98.94 236 LEU B C 1
ATOM 3880 O O . LEU B 1 236 ? 19.438 -8.188 3.559 1 98.94 236 LEU B O 1
ATOM 3884 N N . CYS B 1 237 ? 19.891 -6.074 3.416 1 98.88 237 CYS B N 1
ATOM 3885 C CA . CYS B 1 237 ? 19.766 -5.953 1.968 1 98.88 237 CYS B CA 1
ATOM 3886 C C . CYS B 1 237 ? 20.984 -5.223 1.388 1 98.88 237 CYS B C 1
ATOM 3888 O O . CYS B 1 237 ? 21.516 -4.305 2.012 1 98.88 237 CYS B O 1
ATOM 3890 N N . PHE B 1 238 ? 21.438 -5.605 0.203 1 98.88 238 PHE B N 1
ATOM 3891 C CA . PHE B 1 238 ? 22.641 -5.051 -0.404 1 98.88 238 PHE B CA 1
ATOM 3892 C C . PHE B 1 238 ? 22.297 -4.242 -1.65 1 98.88 238 PHE B C 1
ATOM 3894 O O . PHE B 1 238 ? 21.406 -4.633 -2.424 1 98.88 238 PHE B O 1
ATOM 3901 N N . TYR B 1 239 ? 22.984 -3.176 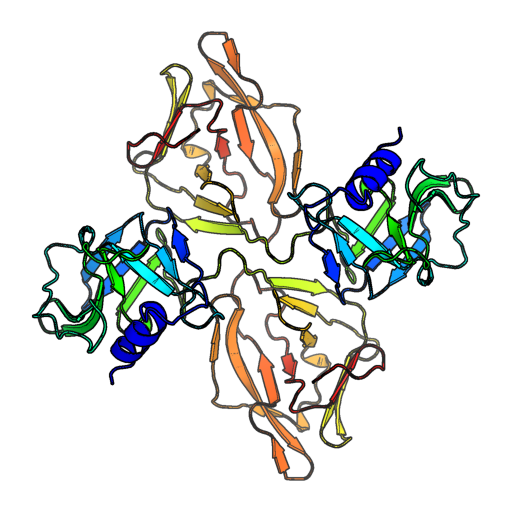-1.852 1 97.88 239 TYR B N 1
ATOM 3902 C CA . TYR B 1 239 ? 22.766 -2.338 -3.027 1 97.88 239 TYR B CA 1
ATOM 3903 C C . TYR B 1 239 ? 23.203 -3.062 -4.297 1 97.88 239 TYR B C 1
ATOM 3905 O O . TYR B 1 239 ? 24.375 -3.367 -4.477 1 97.88 239 TYR B O 1
ATOM 3913 N N . PRO B 1 240 ? 22.266 -3.182 -5.164 1 96.19 240 PRO B N 1
ATOM 3914 C CA . PRO B 1 240 ? 22.609 -3.932 -6.375 1 96.19 240 PRO B CA 1
ATOM 3915 C C . PRO B 1 240 ? 23.703 -3.248 -7.203 1 96.19 240 PRO B C 1
ATOM 3917 O O . PRO B 1 240 ? 24.453 -3.918 -7.914 1 96.19 240 PRO B O 1
ATOM 3920 N N . ASN B 1 241 ? 23.828 -1.986 -7.137 1 96.69 241 ASN B N 1
ATOM 3921 C CA . ASN B 1 241 ? 24.812 -1.265 -7.945 1 96.69 241 ASN B CA 1
ATOM 3922 C C . ASN B 1 241 ? 26.203 -1.292 -7.305 1 96.69 241 ASN B C 1
ATOM 3924 O O . ASN B 1 241 ? 27.172 -0.865 -7.914 1 96.69 241 ASN B O 1
ATOM 3928 N N . LYS B 1 242 ? 26.312 -1.797 -6.105 1 97.44 242 LYS B N 1
ATOM 3929 C CA . LYS B 1 242 ? 27.594 -1.829 -5.406 1 97.44 242 LYS B CA 1
ATOM 3930 C C . LYS B 1 242 ? 28.109 -3.26 -5.254 1 97.44 242 LYS B C 1
ATOM 3932 O O . LYS B 1 242 ? 29.266 -3.477 -4.895 1 97.44 242 LYS B O 1
ATOM 3937 N N . VAL B 1 243 ? 27.203 -4.223 -5.484 1 98.38 243 VAL B N 1
ATOM 3938 C CA . VAL B 1 243 ? 27.562 -5.629 -5.328 1 98.38 243 VAL B CA 1
ATOM 3939 C C . VAL B 1 243 ? 27 -6.434 -6.5 1 98.38 243 VAL B C 1
ATOM 3941 O O . VAL B 1 243 ? 26.234 -5.914 -7.305 1 98.38 243 VAL B O 1
ATOM 3944 N N . ASP B 1 244 ? 27.484 -7.648 -6.621 1 98.25 244 ASP B N 1
ATOM 3945 C CA . ASP B 1 244 ? 26.844 -8.633 -7.496 1 98.25 244 ASP B CA 1
ATOM 3946 C C . ASP B 1 244 ? 25.906 -9.547 -6.707 1 98.25 244 ASP B C 1
ATOM 3948 O O . ASP B 1 244 ? 26.344 -10.297 -5.832 1 98.25 244 ASP B O 1
ATOM 3952 N N . THR B 1 245 ? 24.672 -9.461 -6.973 1 98.62 245 THR B N 1
ATOM 3953 C CA . THR B 1 245 ? 23.656 -10.281 -6.312 1 98.62 245 THR B CA 1
ATOM 3954 C C . THR B 1 245 ? 23.141 -11.359 -7.266 1 98.62 245 THR B C 1
ATOM 3956 O O . THR B 1 245 ? 22.812 -11.07 -8.414 1 98.62 245 THR B O 1
ATOM 3959 N N . PHE B 1 246 ? 23.125 -12.539 -6.832 1 98.69 246 PHE B N 1
ATOM 3960 C CA . PHE B 1 246 ? 22.594 -13.672 -7.578 1 98.69 246 PHE B CA 1
ATOM 3961 C C . PHE B 1 246 ? 21.375 -14.258 -6.875 1 98.69 246 PHE B C 1
ATOM 3963 O O . PHE B 1 246 ? 21.422 -14.555 -5.684 1 98.69 246 PHE B O 1
ATOM 3970 N N . VAL B 1 247 ? 20.312 -14.406 -7.566 1 98.38 247 VAL B N 1
ATOM 3971 C CA . VAL B 1 247 ? 19.094 -15.047 -7.086 1 98.38 247 VAL B CA 1
ATOM 3972 C C . VAL B 1 247 ? 18.828 -16.328 -7.875 1 98.38 247 VAL B C 1
ATOM 3974 O O . VAL B 1 247 ? 18.672 -16.297 -9.102 1 98.38 247 VAL B O 1
ATOM 3977 N N . ASP B 1 248 ? 18.875 -17.406 -7.195 1 97.56 248 ASP B N 1
ATOM 3978 C CA . ASP B 1 248 ? 18.781 -18.719 -7.824 1 97.56 248 ASP B CA 1
ATOM 3979 C C . ASP B 1 248 ? 19.812 -18.859 -8.938 1 97.56 248 ASP B C 1
ATOM 3981 O O . ASP B 1 248 ? 19.5 -19.344 -10.031 1 97.56 248 ASP B O 1
ATOM 3985 N N . GLY B 1 249 ? 20.938 -18.344 -8.648 1 97.56 249 GLY B N 1
ATOM 3986 C CA . GLY B 1 249 ? 22.078 -18.516 -9.523 1 97.56 249 GLY B CA 1
ATOM 3987 C C . GLY B 1 249 ? 22.125 -17.516 -10.664 1 97.56 249 GLY B C 1
ATOM 3988 O O . GLY B 1 249 ? 23.078 -17.484 -11.438 1 97.56 249 GLY B O 1
ATOM 3989 N N . LYS B 1 250 ? 21.156 -16.672 -10.758 1 97.25 250 LYS B N 1
ATOM 3990 C CA . LYS B 1 250 ? 21.109 -15.672 -11.82 1 97.25 250 LYS B CA 1
ATOM 3991 C C . LYS B 1 250 ? 21.375 -14.273 -11.273 1 97.25 250 LYS B C 1
ATOM 3993 O O . LYS B 1 250 ? 20.781 -13.859 -10.273 1 97.25 250 LYS B O 1
ATOM 3998 N N . ALA B 1 251 ? 22.219 -13.516 -11.992 1 97.44 251 ALA B N 1
ATOM 3999 C CA . ALA B 1 251 ? 22.516 -12.141 -11.594 1 97.44 251 ALA B CA 1
ATOM 4000 C C . ALA B 1 251 ? 21.281 -11.25 -11.766 1 97.44 251 ALA B C 1
ATOM 4002 O O . ALA B 1 251 ? 20.578 -11.344 -12.773 1 97.44 251 ALA B O 1
ATOM 4003 N N . ILE B 1 252 ? 21.094 -10.398 -10.789 1 96.19 252 ILE B N 1
ATOM 4004 C CA . ILE B 1 252 ? 19.984 -9.461 -10.938 1 96.19 252 ILE B CA 1
ATOM 4005 C C . ILE B 1 252 ? 20.469 -8.18 -11.609 1 96.19 252 ILE B C 1
ATOM 4007 O O . ILE B 1 252 ? 21.672 -7.902 -11.625 1 96.19 252 ILE B O 1
ATOM 4011 N N . GLU B 1 253 ? 19.5 -7.516 -12.117 1 89.25 253 GLU B N 1
ATOM 4012 C CA . GLU B 1 253 ? 19.844 -6.254 -12.773 1 89.25 253 GLU B CA 1
ATOM 4013 C C . GLU B 1 253 ? 20.25 -5.195 -11.758 1 89.25 253 GLU B C 1
ATOM 4015 O O . GLU B 1 253 ? 19.672 -5.113 -10.672 1 89.25 253 GLU B O 1
ATOM 4020 N N . LYS B 1 254 ? 21.297 -4.461 -12.164 1 86.94 254 LYS B N 1
ATOM 4021 C CA . LYS B 1 254 ? 21.75 -3.365 -11.32 1 86.94 254 LYS B CA 1
ATOM 4022 C C . LYS B 1 254 ? 20.969 -2.088 -11.594 1 86.94 254 LYS B C 1
ATOM 4024 O O . LYS B 1 254 ? 20.516 -1.864 -12.711 1 86.94 254 LYS B O 1
#

Foldseek 3Di:
DPPVLVLQCQQFPPPNPDHKDKDWAQWWKWFAAPRDTFFTDRTWMWTPSPVPGTATKAQPVRTDPQKDWDDFDDRPPGQKTKIWIDHDPDIFIKIAADLPDPDPCHRIMDGDQVSTPFMDGHPHTQPPHDGDPPKDKDKAADQKWKWKAAPNHTFFTCPNVGLWIWIDIPPDDIWIWADPVRGNCVFKDWDPDWDADRQWGIKTFIWGADPNDIDPRQKIAACDTDPNNVSRHPTITGDLVRIFMAINRHTDDD/DPPVLVLQCQQFPPPNPDHKDKDWAQWWKWFAAPRDTFFTDRTWMWTPSPVPGTATKAQLVRTDPQKDWDDFCDRPPGQKTKIWIDHVPDIFIKIAADLPDPDPCHRIMDGDQVSTPFMDGHPHTQPPHDGDPPKDKDKAADQKWKWKAAPNHTFFTCPNVGLWIWIDIPPDDIWIWADPVRGNCVFKDWDPDWDADRQWGIKTFIWGADPNDIDPRQKIAACDTDPNNVSRHPTITGDLVRIFMDINRHTDDD

InterPro domains:
  IPR007361 Domain of unknown function DUF427 [PF04248] (30-67)
  IPR007361 Domai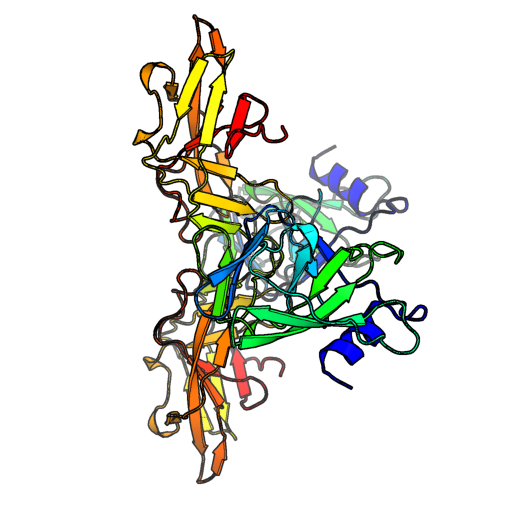n of unknown function DUF427 [PF04248] (146-240)
  IPR038694 Superfamily of unknown function DUF427 [G3DSA:2.170.150.40] (14-96)
  IPR038694 Superfamily of unknown function DUF427 [G3DSA:2.170.150.40] (131-246)

pLDDT: mean 94.2, std 8.01, range [42.97, 98.94]